Protein AF-A0A0F9RGM0-F1 (afdb_monomer_lite)

Radius of gyration: 23.98 Å; chains: 1; bounding box: 63×58×63 Å

Secondary structure (DSSP, 8-state):
--HHHHHHHHHHHHHHHHHTT-GGGGSEEEEEE-SS-HHHHHHHHHHHHHHTT--EEEE-SSEEEETTEEEE--SSSSS-TTTHHHHHHHHHHHTT-SEEEEE--HHHHHTTTTTT---SEEEE----S-SHHHHSSHHHHHHHHHHHHHHGGG--SS-EEEEEETTSTTHHHHHHHHTTSTTEEEEEE-HHHHHHHHHHHHHHH--GGGGSS--HHHHHHHHHHHHHHHHHHHHHHHHHHHHHT--GGGEEE-GGGTTTS-TTGGGG-TT---EEE-SEEEEE-S-SBPPTTS-GGGEETTEEHHHHHHHHHHHHHHHHTT--B-S-GGGS---TT-EEEEEBTTS-EEEEEEE-TTSEEEEEE-HHHHHHHHHHHHHHTTS--SHHHHHHHH---HHHHHHTSS-S----HHHHHHHHHT-

Organism: NCBI:txid412755

InterPro domains:
  IPR013221 Mur ligase, central [PF08245] (32-207)
  IPR031339 Domain of unknown function DUF4942 [PF13708] (211-378)
  IPR036565 Mur-like, catalytic domain superfamily [G3DSA:3.40.1190.10] (23-246)
  IPR036565 Mur-like, catalytic domain superfamily [SSF53623] (23-227)

Structure (mmCIF, N/CA/C/O backbone):
data_AF-A0A0F9RGM0-F1
#
_entry.id   AF-A0A0F9RGM0-F1
#
loop_
_atom_site.group_PDB
_atom_site.id
_atom_site.type_symbol
_atom_site.label_atom_id
_atom_site.label_alt_id
_atom_site.label_comp_id
_atom_site.label_asym_id
_atom_site.label_entity_id
_atom_site.label_seq_id
_atom_site.pdbx_PDB_ins_code
_atom_site.Cartn_x
_atom_site.Cartn_y
_atom_site.Cartn_z
_atom_site.occupancy
_atom_site.B_iso_or_equiv
_atom_site.auth_seq_id
_atom_site.auth_comp_id
_atom_site.auth_asym_id
_atom_site.auth_atom_id
_atom_site.pdbx_PDB_model_num
ATOM 1 N N . MET A 1 1 ? 13.893 -17.362 -27.665 1.00 59.38 1 MET A N 1
ATOM 2 C CA . MET A 1 1 ? 14.334 -18.231 -26.549 1.00 59.38 1 MET A CA 1
ATOM 3 C C . MET A 1 1 ? 13.769 -19.624 -26.791 1.00 59.38 1 MET A C 1
ATOM 5 O O . MET A 1 1 ? 12.564 -19.718 -26.975 1.00 59.38 1 MET A O 1
ATOM 9 N N . ASN A 1 2 ? 14.599 -20.673 -26.833 1.00 76.56 2 ASN A N 1
ATOM 10 C CA . ASN A 1 2 ? 14.116 -22.041 -27.086 1.00 76.56 2 ASN A CA 1
ATOM 11 C C . ASN A 1 2 ? 13.156 -22.496 -25.972 1.00 76.56 2 ASN A C 1
ATOM 13 O O . ASN A 1 2 ? 13.360 -22.151 -24.803 1.00 76.56 2 ASN A O 1
ATOM 17 N N . MET A 1 3 ? 12.125 -23.268 -26.333 1.00 78.81 3 MET A N 1
ATOM 18 C CA . MET A 1 3 ? 11.016 -23.677 -25.452 1.00 78.81 3 MET A CA 1
ATOM 19 C C . MET A 1 3 ? 11.501 -24.280 -24.121 1.00 78.81 3 MET A C 1
ATOM 21 O O . MET A 1 3 ? 11.017 -23.893 -23.058 1.00 78.81 3 MET A O 1
ATOM 25 N N . LEU A 1 4 ? 12.545 -25.114 -24.165 1.00 83.56 4 LEU A N 1
ATOM 26 C CA . LEU A 1 4 ? 13.181 -25.721 -22.989 1.00 83.56 4 LEU A CA 1
ATOM 27 C C . LEU A 1 4 ? 13.752 -24.690 -22.000 1.00 83.56 4 LEU A C 1
ATOM 29 O O . LEU A 1 4 ? 13.559 -24.818 -20.794 1.00 83.56 4 LEU A O 1
ATOM 33 N N . ARG A 1 5 ? 14.407 -23.625 -22.488 1.00 83.88 5 ARG A N 1
ATOM 34 C CA . ARG A 1 5 ? 14.938 -22.552 -21.623 1.00 83.88 5 ARG A CA 1
ATOM 35 C C . ARG A 1 5 ? 13.807 -21.744 -20.985 1.00 83.88 5 ARG A C 1
ATOM 37 O O . ARG A 1 5 ? 13.885 -21.402 -19.809 1.00 83.88 5 ARG A O 1
ATOM 44 N N . SER A 1 6 ? 12.744 -21.471 -21.743 1.00 86.31 6 SER A N 1
ATOM 45 C CA . SER A 1 6 ? 11.549 -20.783 -21.234 1.00 86.31 6 SER A CA 1
ATOM 46 C C . SER A 1 6 ? 10.868 -21.576 -20.115 1.00 86.31 6 SER A C 1
ATOM 48 O O . SER A 1 6 ? 10.539 -21.020 -19.061 1.00 86.31 6 SER A O 1
ATOM 50 N N . PHE A 1 7 ? 10.714 -22.886 -20.325 1.00 90.00 7 PHE A N 1
ATOM 51 C CA . PHE A 1 7 ? 10.170 -23.809 -19.337 1.00 90.00 7 PHE A CA 1
ATOM 52 C C . PHE A 1 7 ? 11.049 -23.858 -18.084 1.00 90.00 7 PHE A C 1
ATOM 54 O O . PHE A 1 7 ? 10.554 -23.591 -16.991 1.00 90.00 7 PHE A O 1
ATOM 61 N N . TYR A 1 8 ? 12.361 -24.060 -18.248 1.00 92.00 8 TYR A N 1
ATOM 62 C CA . TYR A 1 8 ? 13.335 -24.047 -17.152 1.00 92.00 8 TYR A CA 1
ATOM 63 C C . TYR A 1 8 ? 13.225 -22.781 -16.291 1.00 92.00 8 TYR A C 1
ATOM 65 O O . TYR A 1 8 ? 13.071 -22.862 -15.074 1.00 92.00 8 TYR A O 1
ATOM 73 N N . HIS A 1 9 ? 13.242 -21.601 -16.913 1.00 91.56 9 HIS A N 1
ATOM 74 C CA . HIS A 1 9 ? 13.155 -20.330 -16.196 1.00 91.56 9 HIS A CA 1
ATOM 75 C C . HIS A 1 9 ? 11.809 -20.134 -15.485 1.00 91.56 9 HIS A C 1
ATOM 77 O O . HIS A 1 9 ? 11.774 -19.610 -14.371 1.00 91.56 9 HIS A O 1
ATOM 83 N N . THR A 1 10 ? 10.710 -20.591 -16.090 1.00 91.75 10 THR A N 1
ATOM 84 C CA . THR A 1 10 ? 9.381 -20.531 -15.466 1.00 91.75 10 THR A CA 1
ATOM 85 C C . THR A 1 10 ? 9.299 -21.455 -14.250 1.00 91.75 10 THR A C 1
ATOM 87 O O . THR A 1 10 ? 8.869 -21.014 -13.186 1.00 91.75 10 THR A O 1
ATOM 90 N N . VAL A 1 11 ? 9.763 -22.703 -14.372 1.00 94.00 11 VAL A N 1
ATOM 91 C CA . VAL A 1 11 ? 9.808 -23.669 -13.261 1.00 94.00 11 VAL A CA 1
ATOM 92 C C . VAL A 1 11 ? 10.708 -23.155 -12.140 1.00 94.00 11 VAL A C 1
ATOM 94 O O . VAL A 1 11 ? 10.352 -23.247 -10.966 1.00 94.00 11 VAL A O 1
ATOM 97 N N . LEU A 1 12 ? 11.843 -22.540 -12.474 1.00 93.12 12 LEU A N 1
ATOM 98 C CA . LEU A 1 12 ? 12.748 -21.958 -11.487 1.00 93.12 12 LEU A CA 1
ATOM 99 C C . LEU A 1 12 ? 12.080 -20.808 -10.717 1.00 93.12 12 LEU A C 1
ATOM 101 O O . LEU A 1 12 ? 12.157 -20.763 -9.492 1.00 93.12 12 LEU A O 1
ATOM 105 N N . ALA A 1 13 ? 11.385 -19.900 -11.404 1.00 91.38 13 ALA A N 1
ATOM 106 C CA . ALA A 1 13 ? 10.658 -18.816 -10.743 1.00 91.38 13 ALA A CA 1
ATOM 107 C C . ALA A 1 13 ? 9.511 -19.353 -9.862 1.00 91.38 13 ALA A C 1
ATOM 109 O O . ALA A 1 13 ? 9.343 -18.914 -8.721 1.00 91.38 13 ALA A O 1
ATOM 110 N N . TRP A 1 14 ? 8.773 -20.355 -10.352 1.00 94.81 14 TRP A N 1
ATOM 111 C CA . TRP A 1 14 ? 7.671 -20.989 -9.628 1.00 94.81 14 TRP A CA 1
ATOM 112 C C . TRP A 1 14 ? 8.145 -21.703 -8.358 1.00 94.81 14 TRP A C 1
ATOM 114 O O . TRP A 1 14 ? 7.652 -21.409 -7.266 1.00 94.81 14 TRP A O 1
ATOM 124 N N . THR A 1 15 ? 9.151 -22.573 -8.474 1.00 95.44 15 THR A N 1
ATOM 125 C CA . THR A 1 15 ? 9.750 -23.291 -7.335 1.00 95.44 15 THR A CA 1
ATOM 126 C C . THR A 1 15 ? 10.333 -22.327 -6.306 1.00 95.44 15 THR A C 1
ATOM 128 O O . THR A 1 15 ? 10.142 -22.533 -5.110 1.00 95.44 15 THR A O 1
ATOM 131 N N . GLY A 1 16 ? 10.950 -21.223 -6.743 1.00 92.94 16 GLY A N 1
ATOM 132 C CA . GLY A 1 16 ? 11.415 -20.158 -5.853 1.00 92.94 16 GLY A CA 1
ATOM 133 C C . GLY A 1 16 ? 10.279 -19.524 -5.052 1.00 92.94 16 GLY A C 1
ATOM 134 O O . GLY A 1 16 ? 10.396 -19.370 -3.837 1.00 92.94 16 GLY A O 1
ATOM 135 N N . SER A 1 17 ? 9.154 -19.212 -5.705 1.00 93.56 17 SER A N 1
ATOM 136 C CA . SER A 1 17 ? 7.979 -18.654 -5.022 1.00 93.56 17 SER A CA 1
ATOM 137 C C . SER A 1 17 ? 7.424 -19.601 -3.950 1.00 93.56 17 SER A C 1
ATOM 139 O O . SER A 1 17 ? 6.996 -19.145 -2.893 1.00 93.56 17 SER A O 1
ATOM 141 N N . ILE A 1 18 ? 7.486 -20.919 -4.173 1.00 94.69 18 ILE A N 1
ATOM 142 C CA . ILE A 1 18 ? 7.050 -21.930 -3.198 1.00 94.69 18 ILE A CA 1
ATOM 143 C C . ILE A 1 18 ? 8.068 -22.049 -2.060 1.00 94.69 18 ILE A C 1
ATOM 145 O O . ILE A 1 18 ? 7.699 -21.925 -0.893 1.00 94.69 18 ILE A O 1
ATOM 149 N N . ARG A 1 19 ? 9.355 -22.212 -2.395 1.00 95.12 19 ARG A N 1
ATOM 150 C CA . ARG A 1 19 ? 10.477 -22.358 -1.451 1.00 95.12 19 ARG A CA 1
ATOM 151 C C . ARG A 1 19 ? 10.512 -21.241 -0.409 1.00 95.12 19 ARG A C 1
ATOM 153 O O . ARG A 1 19 ? 10.827 -21.504 0.750 1.00 95.12 19 ARG A O 1
ATOM 160 N N . TYR A 1 20 ? 10.187 -20.020 -0.831 1.00 93.88 20 TYR A N 1
ATOM 161 C CA . TYR A 1 20 ? 10.197 -18.812 -0.005 1.00 93.88 20 TYR A CA 1
ATOM 162 C C . TYR A 1 20 ? 8.805 -18.368 0.474 1.00 93.88 20 TYR A C 1
ATOM 164 O O . TYR A 1 20 ? 8.667 -17.280 1.038 1.00 93.88 20 TYR A O 1
ATOM 172 N N . ARG A 1 21 ? 7.785 -19.224 0.310 1.00 93.31 21 ARG A N 1
ATOM 173 C CA . ARG A 1 21 ? 6.414 -19.034 0.818 1.00 93.31 21 ARG A CA 1
ATOM 174 C C . ARG A 1 21 ? 5.726 -17.759 0.305 1.00 93.31 21 ARG A C 1
ATOM 176 O O . ARG A 1 21 ? 5.032 -17.086 1.058 1.00 93.31 21 ARG A O 1
ATOM 183 N N . ARG A 1 22 ? 5.908 -17.441 -0.981 1.00 91.94 22 ARG A N 1
ATOM 184 C CA . ARG A 1 22 ? 5.280 -16.312 -1.700 1.00 91.94 22 ARG A CA 1
ATOM 185 C C . ARG A 1 22 ? 5.403 -14.982 -0.937 1.00 91.94 22 ARG A C 1
ATOM 187 O O . ARG A 1 22 ? 4.398 -14.398 -0.532 1.00 91.94 22 ARG A O 1
ATOM 194 N N . PRO A 1 23 ? 6.636 -14.501 -0.719 1.00 92.12 23 PRO A N 1
ATOM 195 C CA . PRO A 1 23 ? 6.906 -13.407 0.209 1.00 92.12 23 PRO A CA 1
ATOM 196 C C . PRO A 1 23 ? 6.303 -12.065 -0.221 1.00 92.12 23 PRO A C 1
ATOM 198 O O . PRO A 1 23 ? 5.931 -11.281 0.646 1.00 92.12 23 PRO A O 1
ATOM 201 N N . SER A 1 24 ? 6.131 -11.840 -1.527 1.00 92.19 24 SER A N 1
ATOM 202 C CA . SER A 1 24 ? 5.501 -10.642 -2.105 1.00 92.19 24 SER A CA 1
ATOM 203 C C . SER A 1 24 ? 4.065 -10.401 -1.643 1.00 92.19 24 SER A C 1
ATOM 205 O O . SER A 1 24 ? 3.590 -9.278 -1.698 1.00 92.19 24 SER A O 1
ATOM 207 N N . ARG A 1 25 ? 3.370 -11.411 -1.108 1.00 88.19 25 ARG A N 1
ATOM 208 C CA . ARG A 1 25 ? 2.035 -11.221 -0.516 1.00 88.19 25 ARG A CA 1
ATOM 209 C C . ARG A 1 25 ? 2.041 -10.417 0.779 1.00 88.19 25 ARG A C 1
ATOM 211 O O . ARG A 1 25 ? 0.998 -9.914 1.165 1.00 88.19 25 ARG A O 1
ATOM 218 N N . ARG A 1 26 ? 3.191 -10.340 1.451 1.00 84.62 26 ARG A N 1
ATOM 219 C CA . ARG A 1 26 ? 3.377 -9.661 2.744 1.00 84.62 26 ARG A CA 1
ATOM 220 C C . ARG A 1 26 ? 4.099 -8.320 2.606 1.00 84.62 26 ARG A C 1
ATOM 222 O O . ARG A 1 26 ? 4.475 -7.741 3.612 1.00 84.62 26 ARG A O 1
ATOM 229 N N . LEU A 1 27 ? 4.362 -7.898 1.375 1.00 81.19 27 LEU A N 1
ATOM 230 C CA . LEU A 1 27 ? 5.085 -6.680 1.035 1.00 81.19 27 LEU A CA 1
ATOM 231 C C . LEU A 1 27 ? 4.254 -5.892 0.045 1.00 81.19 27 LEU A C 1
ATOM 233 O O . LEU A 1 27 ? 3.595 -6.499 -0.793 1.00 81.19 27 LEU A O 1
ATOM 237 N N . PHE A 1 28 ? 4.353 -4.576 0.077 1.00 80.62 28 PHE A N 1
ATOM 238 C CA . PHE A 1 28 ? 3.925 -3.741 -1.027 1.00 80.62 28 PHE A CA 1
ATOM 239 C C . PHE A 1 28 ? 5.060 -3.666 -2.060 1.00 80.62 28 PHE A C 1
ATOM 241 O O . PHE A 1 28 ? 6.096 -3.045 -1.820 1.00 80.62 28 PHE A O 1
ATOM 248 N N . VAL A 1 29 ? 4.921 -4.368 -3.186 1.00 90.75 29 VAL A N 1
ATOM 249 C CA . VAL A 1 29 ? 5.996 -4.561 -4.166 1.00 90.75 29 VAL A CA 1
ATOM 250 C C . VAL A 1 29 ? 5.787 -3.676 -5.390 1.00 90.75 29 VAL A C 1
ATOM 252 O O . VAL A 1 29 ? 4.820 -3.837 -6.143 1.00 90.75 29 VAL A O 1
ATOM 255 N N . VAL A 1 30 ? 6.754 -2.796 -5.634 1.00 90.69 30 VAL A N 1
ATOM 256 C CA . VAL A 1 30 ? 6.778 -1.876 -6.774 1.00 90.69 30 VAL A CA 1
ATOM 257 C C . VAL A 1 30 ? 7.868 -2.308 -7.743 1.00 90.69 30 VAL A C 1
ATOM 259 O O . VAL A 1 30 ? 9.040 -2.411 -7.380 1.00 90.69 30 VAL A O 1
ATOM 262 N N . GLY A 1 31 ? 7.483 -2.553 -8.991 1.00 93.50 31 GLY A N 1
ATOM 263 C CA . GLY A 1 31 ? 8.412 -2.826 -10.077 1.00 93.50 31 GLY A CA 1
ATOM 264 C C . GLY A 1 31 ? 8.550 -1.627 -11.007 1.00 93.50 31 GLY A C 1
ATOM 265 O O . GLY A 1 31 ? 7.559 -1.148 -11.558 1.00 93.50 31 GLY A O 1
ATOM 266 N N . VAL A 1 32 ? 9.782 -1.174 -11.227 1.00 90.88 32 VAL A N 1
ATOM 267 C CA . VAL A 1 32 ? 10.077 -0.068 -12.148 1.00 90.88 32 VAL A CA 1
ATOM 268 C C . VAL A 1 32 ? 10.772 -0.601 -13.390 1.00 90.88 32 VAL A C 1
ATOM 270 O O . VAL A 1 32 ? 11.840 -1.209 -13.306 1.00 90.88 32 VAL A O 1
ATOM 273 N N . THR A 1 33 ? 10.189 -0.348 -14.560 1.00 91.94 33 THR A N 1
ATOM 274 C CA . THR A 1 33 ? 10.800 -0.661 -15.850 1.00 91.94 33 THR A CA 1
ATOM 275 C C . THR A 1 33 ? 10.932 0.578 -16.730 1.00 91.94 33 THR A C 1
ATOM 277 O O . THR A 1 33 ? 10.205 1.560 -16.620 1.00 91.94 33 THR A O 1
ATOM 280 N N . GLY A 1 34 ? 11.904 0.524 -17.626 1.00 84.94 34 GLY A N 1
ATOM 281 C CA . GLY A 1 34 ? 12.274 1.631 -18.495 1.00 84.94 34 GLY A CA 1
ATOM 282 C C . GLY A 1 34 ? 13.638 1.388 -19.119 1.00 84.94 34 GLY A C 1
ATOM 283 O O . GLY A 1 34 ? 14.327 0.419 -18.767 1.00 84.94 34 GLY A O 1
ATOM 284 N N . THR A 1 35 ? 14.011 2.213 -20.081 1.00 75.12 35 THR A N 1
ATOM 285 C CA . THR A 1 35 ? 15.340 2.173 -20.705 1.00 75.12 35 THR A CA 1
ATOM 286 C C . THR A 1 35 ? 16.329 2.814 -19.743 1.00 75.12 35 THR A C 1
ATOM 288 O O . THR A 1 35 ? 17.149 2.115 -19.150 1.00 75.12 35 THR A O 1
ATOM 291 N N . LYS A 1 36 ? 16.076 4.070 -19.366 1.00 71.69 36 LYS A N 1
ATOM 292 C CA . LYS A 1 36 ? 16.876 4.820 -18.389 1.00 71.69 36 LYS A CA 1
ATOM 293 C C . LYS A 1 36 ? 16.063 5.222 -17.160 1.00 71.69 36 LYS A C 1
ATOM 295 O O . LYS A 1 36 ? 14.835 5.254 -17.203 1.00 71.69 36 LYS A O 1
ATOM 300 N N . GLY A 1 37 ? 16.761 5.508 -16.061 1.00 68.56 37 GLY A N 1
ATOM 301 C CA . GLY A 1 37 ? 16.171 6.089 -14.849 1.00 68.56 37 GLY A CA 1
ATOM 302 C C . GLY A 1 37 ? 15.610 5.108 -13.822 1.00 68.56 37 GLY A C 1
ATOM 303 O O . GLY A 1 37 ? 15.211 5.539 -12.751 1.00 68.56 37 GLY A O 1
ATOM 304 N N . LYS A 1 38 ? 15.601 3.796 -14.088 1.00 83.12 38 LYS A N 1
ATOM 305 C CA . LYS A 1 38 ? 15.005 2.814 -13.164 1.00 83.12 38 LYS A CA 1
ATOM 306 C C . LYS A 1 38 ? 15.646 2.851 -11.773 1.00 83.12 38 LYS A C 1
ATOM 308 O O . LYS A 1 38 ? 14.915 2.983 -10.801 1.00 83.12 38 LYS A O 1
ATOM 313 N N . SER A 1 39 ? 16.981 2.771 -11.693 1.00 71.94 39 SER A N 1
ATOM 314 C CA . SER A 1 39 ? 17.722 2.781 -10.421 1.00 71.94 39 SER A CA 1
ATOM 315 C C . SER A 1 39 ? 17.494 4.081 -9.651 1.00 71.94 39 SER A C 1
ATOM 317 O O . SER A 1 39 ? 17.171 4.050 -8.472 1.00 71.94 39 SER A O 1
ATOM 319 N N . THR A 1 40 ? 17.563 5.217 -10.345 1.00 64.00 40 THR A N 1
ATOM 320 C CA . THR A 1 40 ? 17.266 6.543 -9.793 1.00 64.00 40 THR A CA 1
ATOM 321 C C . THR A 1 40 ? 15.889 6.598 -9.133 1.00 64.00 40 THR A C 1
ATOM 323 O O . THR A 1 40 ? 15.762 7.023 -7.990 1.00 64.00 40 THR A O 1
ATOM 326 N N . VAL A 1 41 ? 14.859 6.129 -9.840 1.00 72.56 41 VAL A N 1
ATOM 327 C CA . VAL A 1 41 ? 13.469 6.114 -9.369 1.00 72.56 41 VAL A CA 1
ATOM 328 C C . VAL A 1 41 ? 13.330 5.300 -8.091 1.00 72.56 41 VAL A C 1
ATOM 330 O O . VAL A 1 41 ? 12.766 5.791 -7.119 1.00 72.56 41 VAL A O 1
ATOM 333 N N . ILE A 1 42 ? 13.859 4.077 -8.065 1.00 78.56 42 ILE A N 1
ATOM 334 C CA . ILE A 1 42 ? 13.709 3.207 -6.894 1.00 78.56 42 ILE A CA 1
ATOM 335 C C . ILE A 1 42 ? 14.535 3.675 -5.687 1.00 78.56 42 ILE A C 1
ATOM 337 O O . ILE A 1 42 ? 14.083 3.499 -4.562 1.00 78.56 42 ILE A O 1
ATOM 341 N N . GLU A 1 43 ? 15.697 4.305 -5.890 1.00 72.00 43 GLU A N 1
ATOM 342 C CA . GLU A 1 43 ? 16.476 4.916 -4.799 1.00 72.00 43 GLU A CA 1
ATOM 343 C C . GLU A 1 43 ? 15.717 6.094 -4.175 1.00 72.00 43 GLU A C 1
ATOM 345 O O . GLU A 1 43 ? 15.638 6.207 -2.954 1.00 72.00 43 GLU A O 1
ATOM 350 N N . LEU A 1 44 ? 15.082 6.932 -4.999 1.00 66.12 44 LEU A N 1
ATOM 351 C CA . LEU A 1 44 ? 14.258 8.041 -4.514 1.00 66.12 44 LEU A CA 1
ATOM 352 C C . LEU A 1 44 ? 13.014 7.551 -3.775 1.00 66.12 44 LEU A C 1
ATOM 354 O O . LEU A 1 44 ? 12.706 8.069 -2.706 1.00 66.12 44 LEU A O 1
ATOM 358 N N . MET A 1 45 ? 12.335 6.523 -4.299 1.00 72.44 45 MET A N 1
ATOM 359 C CA . MET A 1 45 ? 11.258 5.845 -3.567 1.00 72.44 45 MET A CA 1
ATOM 360 C C . MET A 1 45 ? 11.749 5.382 -2.201 1.00 72.44 45 MET A C 1
ATOM 362 O O . MET A 1 45 ? 11.120 5.667 -1.191 1.00 72.44 45 MET A O 1
ATOM 366 N N . ASN A 1 46 ? 12.893 4.704 -2.164 1.00 74.31 46 ASN A N 1
ATOM 367 C CA . ASN A 1 46 ? 13.456 4.216 -0.921 1.00 74.31 46 ASN A CA 1
ATOM 368 C C . ASN A 1 46 ? 13.659 5.348 0.100 1.00 74.31 46 ASN A C 1
ATOM 370 O O . ASN A 1 46 ? 13.200 5.212 1.228 1.00 74.31 46 ASN A O 1
ATOM 374 N N . VAL A 1 47 ? 14.282 6.462 -0.300 1.00 62.91 47 VAL A N 1
ATOM 375 C CA . VAL A 1 47 ? 14.522 7.617 0.585 1.00 62.91 47 VAL A CA 1
ATOM 376 C C . VAL A 1 47 ? 13.216 8.240 1.083 1.00 62.91 47 VAL A C 1
ATOM 378 O O . VAL A 1 47 ? 13.074 8.460 2.280 1.00 62.91 47 VAL A O 1
ATOM 381 N N . ILE A 1 48 ? 12.249 8.487 0.194 1.00 62.44 48 ILE A N 1
ATOM 382 C CA . ILE A 1 48 ? 10.975 9.136 0.550 1.00 62.44 48 ILE A CA 1
ATOM 383 C C . ILE A 1 48 ? 10.193 8.299 1.564 1.00 62.44 48 ILE A C 1
ATOM 385 O O . ILE A 1 48 ? 9.677 8.835 2.541 1.00 62.44 48 ILE A O 1
ATOM 389 N N . PHE A 1 49 ? 10.102 6.987 1.338 1.00 63.00 49 PHE A N 1
ATOM 390 C CA . PHE A 1 49 ? 9.376 6.104 2.247 1.00 63.00 49 PHE A CA 1
ATOM 391 C C . PHE A 1 49 ? 10.099 5.960 3.591 1.00 63.00 49 PHE A C 1
ATOM 393 O O . PHE A 1 49 ? 9.446 5.985 4.627 1.00 63.00 49 PHE A O 1
ATOM 400 N N . GLU A 1 50 ? 11.431 5.885 3.608 1.00 66.38 50 GLU A N 1
ATOM 401 C CA . GLU A 1 50 ? 12.174 5.843 4.875 1.00 66.38 50 GLU A CA 1
ATOM 402 C C . GLU A 1 50 ? 12.055 7.131 5.679 1.00 66.38 50 GLU A C 1
ATOM 404 O O . GLU A 1 50 ? 11.875 7.076 6.893 1.00 66.38 50 GLU A O 1
ATOM 409 N N . ALA A 1 51 ? 12.095 8.284 5.011 1.00 52.06 51 ALA A N 1
ATOM 410 C CA . ALA A 1 51 ? 11.851 9.565 5.658 1.00 52.06 51 ALA A CA 1
ATOM 411 C C . ALA A 1 51 ? 10.423 9.636 6.242 1.00 52.06 51 ALA A C 1
ATOM 413 O O . ALA A 1 51 ? 10.202 10.293 7.253 1.00 52.06 51 ALA A O 1
ATOM 414 N N . ALA A 1 52 ? 9.462 8.907 5.660 1.00 51.22 52 ALA A N 1
ATOM 415 C CA . ALA A 1 52 ? 8.097 8.784 6.175 1.00 51.22 52 ALA A CA 1
ATOM 416 C C . ALA A 1 52 ? 7.959 7.751 7.314 1.00 51.22 52 ALA A C 1
ATOM 418 O O . ALA A 1 52 ? 6.846 7.432 7.724 1.00 51.22 52 ALA A O 1
ATOM 419 N N . GLY A 1 53 ? 9.073 7.214 7.822 1.00 53.00 53 GLY A N 1
ATOM 420 C CA . GLY A 1 53 ? 9.097 6.224 8.899 1.00 53.00 53 GLY A CA 1
ATOM 421 C C . GLY A 1 53 ? 8.851 4.784 8.443 1.00 53.00 53 GLY A C 1
ATOM 422 O O . GLY A 1 53 ? 8.770 3.883 9.279 1.00 53.00 53 GLY A O 1
ATOM 423 N N . GLU A 1 54 ? 8.750 4.533 7.136 1.00 74.00 54 GLU A N 1
ATOM 424 C CA . GLU A 1 54 ? 8.498 3.197 6.602 1.00 74.00 54 GLU A CA 1
ATOM 425 C C . GLU A 1 54 ? 9.783 2.384 6.467 1.00 74.00 54 GLU A C 1
ATOM 427 O O . GLU A 1 54 ? 10.830 2.873 6.041 1.00 74.00 54 GLU A O 1
ATOM 432 N N . ARG A 1 55 ? 9.697 1.084 6.761 1.00 78.69 55 ARG A N 1
ATOM 433 C CA . ARG A 1 55 ? 10.830 0.172 6.584 1.00 78.69 55 ARG A CA 1
ATOM 434 C C . ARG A 1 55 ? 10.808 -0.398 5.171 1.00 78.69 55 ARG A C 1
ATOM 436 O O . ARG A 1 55 ? 9.877 -1.096 4.777 1.00 78.69 55 ARG A O 1
ATOM 443 N N . THR A 1 56 ? 11.849 -0.141 4.396 1.00 83.50 56 THR A N 1
ATOM 444 C CA . THR A 1 56 ? 11.868 -0.435 2.959 1.00 83.50 56 THR A CA 1
ATOM 445 C C . THR A 1 56 ? 12.891 -1.514 2.614 1.00 83.50 56 THR A C 1
ATOM 447 O O . THR A 1 56 ? 13.799 -1.842 3.384 1.00 83.50 56 THR A O 1
ATOM 450 N N . ALA A 1 57 ? 12.715 -2.122 1.448 1.00 93.00 57 ALA A N 1
ATOM 451 C CA . ALA A 1 57 ? 13.713 -2.954 0.807 1.00 93.00 57 ALA A CA 1
ATOM 452 C C . ALA A 1 57 ? 13.905 -2.491 -0.634 1.00 93.00 57 ALA A C 1
ATOM 454 O O . ALA A 1 57 ? 12.943 -2.188 -1.339 1.00 93.00 57 ALA A O 1
ATOM 455 N N . LEU A 1 58 ? 15.150 -2.478 -1.086 1.00 89.69 58 LEU A N 1
ATOM 456 C CA . LEU A 1 58 ? 15.535 -1.993 -2.399 1.00 89.69 58 LEU A CA 1
ATOM 457 C C . LEU A 1 58 ? 16.386 -3.028 -3.119 1.00 89.69 58 LEU A C 1
ATOM 459 O O . LEU A 1 58 ? 17.340 -3.561 -2.553 1.00 89.69 58 LEU A O 1
ATOM 463 N N . LEU A 1 59 ? 16.064 -3.276 -4.384 1.00 92.44 59 LEU A N 1
ATOM 464 C CA . LEU A 1 59 ? 16.891 -4.071 -5.276 1.00 92.44 59 LEU A CA 1
ATOM 465 C C . LEU A 1 59 ? 17.155 -3.299 -6.568 1.00 92.44 59 LEU A C 1
ATOM 467 O O . LEU A 1 59 ? 16.316 -3.289 -7.475 1.00 92.44 59 LEU A O 1
ATOM 471 N N . SER A 1 60 ? 18.321 -2.654 -6.627 1.00 84.12 60 SER A N 1
ATOM 472 C CA . SER A 1 60 ? 18.767 -1.811 -7.738 1.00 84.12 60 SER A CA 1
ATOM 473 C C . SER A 1 60 ? 20.029 -2.359 -8.400 1.00 84.12 60 SER A C 1
ATOM 475 O O . SER A 1 60 ? 20.672 -3.288 -7.909 1.00 84.12 60 SER A O 1
ATOM 477 N N . THR A 1 61 ? 20.409 -1.780 -9.540 1.00 76.69 61 THR A N 1
ATOM 478 C CA . THR A 1 61 ? 21.710 -2.068 -10.168 1.00 76.69 61 THR A CA 1
ATOM 479 C C . THR A 1 61 ? 22.883 -1.692 -9.254 1.00 76.69 61 THR A C 1
ATOM 481 O O . THR A 1 61 ? 23.913 -2.352 -9.295 1.00 76.69 61 THR A O 1
ATOM 484 N N . VAL A 1 62 ? 22.718 -0.669 -8.411 1.00 75.06 62 VAL A N 1
ATOM 485 C CA . VAL A 1 62 ? 23.784 -0.120 -7.562 1.00 75.06 62 VAL A CA 1
ATOM 486 C C . VAL A 1 62 ? 23.955 -0.942 -6.286 1.00 75.06 62 VAL A C 1
ATOM 488 O O . VAL A 1 62 ? 25.068 -1.312 -5.915 1.00 75.06 62 VAL A O 1
ATOM 491 N N . ARG A 1 63 ? 22.848 -1.240 -5.601 1.00 81.25 63 ARG A N 1
ATOM 492 C CA . ARG A 1 63 ? 22.876 -1.858 -4.275 1.00 81.25 63 ARG A CA 1
ATOM 493 C C . ARG A 1 63 ? 21.623 -2.658 -3.973 1.00 81.25 63 ARG A C 1
ATOM 495 O O . ARG A 1 63 ? 20.587 -2.538 -4.631 1.00 81.25 63 ARG A O 1
ATOM 502 N N . GLN A 1 64 ? 21.735 -3.461 -2.930 1.00 89.50 64 GLN A N 1
ATOM 503 C CA . GLN A 1 64 ? 20.608 -4.102 -2.280 1.00 89.50 64 GLN A CA 1
ATOM 504 C C . GLN A 1 64 ? 20.499 -3.552 -0.871 1.00 89.50 64 GLN A C 1
ATOM 506 O O . GLN A 1 64 ? 21.504 -3.372 -0.186 1.00 89.50 64 GLN A O 1
ATOM 511 N N . LYS A 1 65 ? 19.272 -3.295 -0.441 1.00 90.94 65 LYS A N 1
ATOM 512 C CA . LYS A 1 65 ? 18.989 -2.810 0.901 1.00 90.94 65 LYS A CA 1
ATOM 513 C C . LYS A 1 65 ? 17.804 -3.558 1.481 1.00 90.94 65 LYS A C 1
ATOM 515 O O . LYS A 1 65 ? 16.821 -3.793 0.778 1.00 90.94 65 LYS A O 1
ATOM 520 N N . ILE A 1 66 ? 17.897 -3.931 2.750 1.00 94.19 66 ILE A N 1
ATOM 521 C CA . ILE A 1 66 ? 16.801 -4.529 3.509 1.00 94.19 66 ILE A CA 1
ATOM 522 C C . ILE A 1 66 ? 16.781 -3.890 4.897 1.00 94.19 66 ILE A C 1
ATOM 524 O O . ILE A 1 66 ? 17.633 -4.177 5.734 1.00 94.19 66 ILE A O 1
ATOM 528 N N . GLY A 1 67 ? 15.802 -3.020 5.152 1.00 89.44 67 GLY A N 1
ATOM 529 C CA . GLY A 1 67 ? 15.784 -2.229 6.377 1.00 89.44 67 GLY A CA 1
ATOM 530 C C . GLY A 1 67 ? 17.043 -1.371 6.464 1.00 89.44 67 GLY A C 1
ATOM 531 O O . GLY A 1 67 ? 17.326 -0.609 5.553 1.00 89.44 67 GLY A O 1
ATOM 532 N N . THR A 1 68 ? 17.826 -1.515 7.528 1.00 82.19 68 THR A N 1
ATOM 533 C CA . THR A 1 68 ? 19.070 -0.756 7.720 1.00 82.19 68 THR A CA 1
ATOM 534 C C . THR A 1 68 ? 20.281 -1.375 7.017 1.00 82.19 68 THR A C 1
ATOM 536 O O . THR A 1 68 ? 21.264 -0.678 6.774 1.00 82.19 68 THR A O 1
ATOM 539 N N . GLU A 1 69 ? 20.224 -2.659 6.653 1.00 88.19 69 GLU A N 1
ATOM 540 C CA . GLU A 1 69 ? 21.331 -3.358 5.996 1.00 88.19 69 GLU A CA 1
ATOM 541 C C . GLU A 1 69 ? 21.427 -2.938 4.530 1.00 88.19 69 GLU A C 1
ATOM 543 O O . GLU A 1 69 ? 20.454 -3.042 3.781 1.00 88.19 69 GLU A O 1
ATOM 548 N N . THR A 1 70 ? 22.606 -2.482 4.109 1.00 87.12 70 THR A N 1
ATOM 549 C CA . THR A 1 70 ? 22.903 -2.126 2.719 1.00 87.12 70 THR A CA 1
ATOM 550 C C . THR A 1 70 ? 24.165 -2.843 2.267 1.00 87.12 70 THR A C 1
ATOM 552 O O . THR A 1 70 ? 25.196 -2.756 2.925 1.00 87.12 70 THR A O 1
ATOM 555 N N . GLU A 1 71 ? 24.096 -3.485 1.106 1.00 83.94 71 GLU A N 1
ATOM 556 C CA . GLU A 1 71 ? 25.220 -4.169 0.471 1.00 83.94 71 GLU A CA 1
ATOM 557 C C . GLU A 1 71 ? 25.323 -3.725 -0.999 1.00 83.94 71 GLU A C 1
ATOM 559 O O . GLU A 1 71 ? 24.289 -3.556 -1.662 1.00 83.94 71 GLU A O 1
ATOM 564 N N . PRO A 1 72 ? 26.536 -3.537 -1.553 1.00 80.81 72 PRO A N 1
ATOM 565 C CA . PRO A 1 72 ? 26.714 -3.364 -2.991 1.00 80.81 72 PRO A CA 1
ATOM 566 C C . PRO A 1 72 ? 26.061 -4.514 -3.759 1.00 80.81 72 PRO A C 1
ATOM 568 O O . PRO A 1 72 ? 26.072 -5.664 -3.313 1.00 80.81 72 PRO A O 1
ATOM 571 N N . ASN A 1 73 ? 25.485 -4.234 -4.929 1.00 76.38 73 ASN A N 1
ATOM 572 C CA . ASN A 1 73 ? 24.918 -5.310 -5.730 1.00 76.38 73 ASN A CA 1
ATOM 573 C C . ASN A 1 73 ? 26.038 -6.076 -6.445 1.00 76.38 73 ASN A C 1
ATOM 575 O O . ASN A 1 73 ? 26.352 -5.819 -7.602 1.00 76.38 73 ASN A O 1
ATOM 579 N N . GLU A 1 74 ? 26.620 -7.060 -5.764 1.00 70.12 74 GLU A N 1
ATOM 580 C CA . GLU A 1 74 ? 27.664 -7.924 -6.329 1.00 70.12 74 GLU A CA 1
ATOM 581 C C . GLU A 1 74 ? 27.132 -8.903 -7.389 1.00 70.12 74 GLU A C 1
ATOM 583 O O . GLU A 1 74 ? 27.876 -9.688 -7.987 1.00 70.12 74 GLU A O 1
ATOM 588 N N . TRP A 1 75 ? 25.821 -8.916 -7.644 1.00 64.69 75 TRP A N 1
ATOM 589 C CA . TRP A 1 75 ? 25.282 -9.716 -8.729 1.00 64.69 75 TRP A CA 1
ATOM 590 C C . TRP A 1 75 ? 25.550 -9.018 -10.057 1.00 64.69 75 TRP A C 1
ATOM 592 O O . TRP A 1 75 ? 25.128 -7.892 -10.278 1.00 64.69 75 TRP A O 1
ATOM 602 N N . SER A 1 76 ? 26.108 -9.761 -11.016 1.00 60.69 76 SER A N 1
ATOM 603 C CA . SER A 1 76 ? 26.289 -9.329 -12.415 1.00 60.69 76 SER A CA 1
ATOM 604 C C . SER A 1 76 ? 24.987 -8.968 -13.155 1.00 60.69 76 SER A C 1
ATOM 606 O O . SER A 1 76 ? 24.978 -8.791 -14.368 1.00 60.69 76 SER A O 1
ATOM 608 N N . ASN A 1 77 ? 23.849 -8.966 -12.461 1.00 71.31 77 ASN A N 1
ATOM 609 C CA . ASN A 1 77 ? 22.520 -8.739 -12.991 1.00 71.31 77 ASN A CA 1
ATOM 610 C C . ASN A 1 77 ? 21.675 -7.979 -11.958 1.00 71.31 77 ASN A C 1
ATOM 612 O O . ASN A 1 77 ? 21.409 -8.504 -10.878 1.00 71.31 77 ASN A O 1
ATOM 616 N N . THR A 1 78 ? 21.119 -6.842 -12.367 1.00 71.88 78 THR A N 1
ATOM 617 C CA . THR A 1 78 ? 20.184 -6.001 -11.604 1.00 71.88 78 THR A CA 1
ATOM 618 C C . THR A 1 78 ? 18.979 -6.753 -11.019 1.00 71.88 78 THR A C 1
ATOM 620 O O . THR A 1 78 ? 18.638 -6.578 -9.857 1.00 71.88 78 THR A O 1
ATOM 623 N N . MET A 1 79 ? 18.335 -7.625 -11.809 1.00 77.81 79 MET A N 1
ATOM 624 C CA . MET A 1 79 ? 17.213 -8.455 -11.350 1.00 77.81 79 MET A CA 1
ATOM 625 C C . MET A 1 79 ? 17.656 -9.920 -11.317 1.00 77.81 79 MET A C 1
ATOM 627 O O . MET A 1 79 ? 17.653 -10.562 -12.364 1.00 77.81 79 MET A O 1
ATOM 631 N N . PRO A 1 80 ? 18.058 -10.489 -10.177 1.00 76.06 80 PRO A N 1
ATOM 632 C CA . PRO A 1 80 ? 18.802 -11.746 -10.110 1.00 76.06 80 PRO A CA 1
ATOM 633 C C . PRO A 1 80 ? 17.945 -12.996 -10.370 1.00 76.06 80 PRO A C 1
ATOM 635 O O . PRO A 1 80 ? 16.763 -13.070 -10.033 1.00 76.06 80 PRO A O 1
ATOM 638 N N . GLY A 1 81 ? 18.556 -14.025 -10.962 1.00 81.88 81 GLY A N 1
ATOM 639 C CA . GLY A 1 81 ? 17.923 -15.332 -11.187 1.00 81.88 81 GLY A CA 1
ATOM 640 C C . GLY A 1 81 ? 18.076 -16.303 -10.007 1.00 81.88 81 GLY A C 1
ATOM 641 O O . GLY A 1 81 ? 18.484 -15.918 -8.915 1.00 81.88 81 GLY A O 1
ATOM 642 N N . ARG A 1 82 ? 17.785 -17.594 -10.244 1.00 83.75 82 ARG A N 1
ATOM 643 C CA . ARG A 1 82 ? 18.064 -18.708 -9.304 1.00 83.75 82 ARG A CA 1
ATOM 644 C C . ARG A 1 82 ? 17.550 -18.445 -7.883 1.00 83.75 82 ARG A C 1
ATOM 646 O O . ARG A 1 82 ? 18.294 -18.502 -6.913 1.00 83.75 82 ARG A O 1
ATOM 653 N N . TRP A 1 83 ? 16.269 -18.092 -7.800 1.00 88.62 83 TRP A N 1
ATOM 654 C CA . TRP A 1 83 ? 15.528 -17.796 -6.568 1.00 88.62 83 TRP A CA 1
ATOM 655 C C . TRP A 1 83 ? 16.001 -16.594 -5.744 1.00 88.62 83 TRP A C 1
ATOM 657 O O . TRP A 1 83 ? 15.330 -16.248 -4.778 1.00 88.62 83 TRP A O 1
ATOM 667 N N . ARG A 1 84 ? 17.089 -15.915 -6.120 1.00 90.44 84 ARG A N 1
ATOM 668 C CA . ARG A 1 84 ? 17.648 -14.791 -5.354 1.00 90.44 84 ARG A CA 1
ATOM 669 C C . ARG A 1 84 ? 16.651 -13.652 -5.156 1.00 90.44 84 ARG A C 1
ATOM 671 O O . ARG A 1 84 ? 16.545 -13.161 -4.044 1.00 90.44 84 ARG A O 1
ATOM 678 N N . LEU A 1 85 ? 15.859 -13.307 -6.175 1.00 92.94 85 LEU A N 1
ATOM 679 C CA . LEU A 1 85 ? 14.806 -12.293 -6.040 1.00 92.94 85 LEU A CA 1
ATOM 680 C C . LEU A 1 85 ? 13.725 -12.714 -5.028 1.00 92.94 85 LEU A C 1
ATOM 682 O O . LEU A 1 85 ? 13.319 -11.926 -4.183 1.00 92.94 85 LEU A O 1
ATOM 686 N N . GLN A 1 86 ? 13.303 -13.980 -5.055 1.00 95.19 86 GLN A N 1
ATOM 687 C CA . GLN A 1 86 ? 12.347 -14.512 -4.076 1.00 95.19 86 GLN A CA 1
ATOM 688 C C . GLN A 1 86 ? 12.961 -14.564 -2.666 1.00 95.19 86 GLN A C 1
ATOM 690 O O . GLN A 1 86 ? 12.288 -14.236 -1.695 1.00 95.19 86 GLN A O 1
ATOM 695 N N . ARG A 1 87 ? 14.252 -14.903 -2.540 1.00 94.38 87 ARG A N 1
ATOM 696 C CA . ARG A 1 87 ? 14.998 -14.852 -1.272 1.00 94.38 87 ARG A CA 1
ATOM 697 C C . ARG A 1 87 ? 15.105 -13.428 -0.730 1.00 94.38 87 ARG A C 1
ATOM 699 O O . ARG A 1 87 ? 14.924 -13.241 0.466 1.00 94.38 87 ARG A O 1
ATOM 706 N N . PHE A 1 88 ? 15.389 -12.456 -1.593 1.00 95.31 88 PHE A N 1
ATOM 707 C CA . PHE A 1 88 ? 15.451 -11.036 -1.254 1.00 95.31 88 PHE A CA 1
ATOM 708 C C . PHE A 1 88 ? 14.109 -10.559 -0.692 1.00 95.31 88 PHE A C 1
ATOM 710 O O . PHE A 1 88 ? 14.053 -10.103 0.444 1.00 95.31 88 PHE A O 1
ATOM 717 N N . LEU A 1 89 ? 13.010 -10.790 -1.420 1.00 95.88 89 LEU A N 1
ATOM 718 C CA . LEU A 1 89 ? 11.665 -10.448 -0.948 1.00 95.88 89 LEU A CA 1
ATOM 719 C C . LEU A 1 89 ? 11.310 -11.194 0.346 1.00 95.88 89 LEU A C 1
ATOM 721 O O . LEU A 1 89 ? 10.641 -10.659 1.222 1.00 95.88 89 LEU A O 1
ATOM 725 N N . HIS A 1 90 ? 11.761 -12.438 0.499 1.00 96.12 90 HIS A N 1
ATOM 726 C CA . HIS A 1 90 ? 11.554 -13.182 1.735 1.00 96.12 90 HIS A CA 1
ATOM 727 C C . HIS A 1 90 ? 12.293 -12.570 2.918 1.00 96.12 90 HIS A C 1
ATOM 729 O O . HIS A 1 90 ? 11.675 -12.414 3.965 1.00 96.12 90 HIS A O 1
ATOM 735 N N . ARG A 1 91 ? 13.569 -12.202 2.749 1.00 95.75 91 ARG A N 1
ATOM 736 C CA . ARG A 1 91 ? 14.343 -11.483 3.768 1.00 95.75 91 ARG A CA 1
ATOM 737 C C . ARG A 1 91 ? 13.675 -10.156 4.109 1.00 95.75 91 ARG A C 1
ATOM 739 O O . ARG A 1 91 ? 13.419 -9.933 5.278 1.00 95.75 91 ARG A O 1
ATOM 746 N N . ALA A 1 92 ? 13.284 -9.359 3.114 1.00 93.94 92 ALA A N 1
ATOM 747 C CA . ALA A 1 92 ? 12.560 -8.105 3.325 1.00 93.94 92 ALA A CA 1
ATOM 748 C C . ALA A 1 92 ? 11.283 -8.291 4.159 1.00 93.94 92 ALA A C 1
ATOM 750 O O . ALA A 1 92 ? 11.071 -7.603 5.151 1.00 93.94 92 ALA A O 1
ATOM 751 N N . ALA A 1 93 ? 10.469 -9.293 3.824 1.00 89.00 93 ALA A N 1
ATOM 752 C CA . ALA A 1 93 ? 9.264 -9.608 4.588 1.00 89.00 93 ALA A CA 1
ATOM 753 C C . ALA A 1 93 ? 9.550 -10.156 6.002 1.00 89.00 93 ALA A C 1
ATOM 755 O O . ALA A 1 93 ? 8.688 -10.084 6.878 1.00 89.00 93 ALA A O 1
ATOM 756 N N . THR A 1 94 ? 10.712 -10.773 6.220 1.00 90.44 94 THR A N 1
ATOM 757 C CA . THR A 1 94 ? 11.150 -11.262 7.537 1.00 90.44 94 THR A CA 1
ATOM 758 C C . THR A 1 94 ? 11.690 -10.119 8.394 1.00 90.44 94 THR A C 1
ATOM 760 O O . THR A 1 94 ? 11.333 -10.030 9.564 1.00 90.44 94 THR A O 1
ATOM 763 N N . GLU A 1 95 ? 12.420 -9.188 7.782 1.00 88.56 95 GLU A N 1
ATOM 764 C CA . GLU A 1 95 ? 12.918 -7.944 8.380 1.00 88.56 95 GLU A CA 1
ATOM 765 C C . GLU A 1 95 ? 11.837 -6.869 8.547 1.00 88.56 95 GLU A C 1
ATOM 767 O O . GLU A 1 95 ? 12.135 -5.724 8.869 1.00 88.56 95 GLU A O 1
ATOM 772 N N . ARG A 1 96 ? 10.561 -7.230 8.366 1.00 86.12 96 ARG A N 1
ATOM 773 C CA . ARG A 1 96 ? 9.409 -6.335 8.543 1.00 86.12 96 ARG A CA 1
ATOM 774 C C . ARG A 1 96 ? 9.475 -5.078 7.673 1.00 86.12 96 ARG A C 1
ATOM 776 O O . ARG A 1 96 ? 8.940 -4.044 8.059 1.00 86.12 96 ARG A O 1
ATOM 783 N N . CYS A 1 97 ? 10.104 -5.160 6.504 1.00 80.50 97 CYS A N 1
ATOM 784 C CA . CYS A 1 97 ? 9.897 -4.140 5.489 1.00 80.50 97 CYS A CA 1
ATOM 785 C C . CYS A 1 97 ? 8.415 -4.143 5.092 1.00 80.50 97 CYS A C 1
ATOM 787 O O . CYS A 1 97 ? 7.822 -5.211 4.931 1.00 80.50 97 CYS A O 1
ATOM 789 N N . THR A 1 98 ? 7.828 -2.966 4.932 1.00 72.69 98 THR A N 1
ATOM 790 C CA . THR A 1 98 ? 6.477 -2.759 4.404 1.00 72.69 98 THR A CA 1
ATOM 791 C C . THR A 1 98 ? 6.517 -2.652 2.880 1.00 72.69 98 THR A C 1
ATOM 793 O O . THR A 1 98 ? 5.674 -3.240 2.199 1.00 72.69 98 THR A O 1
ATOM 796 N N . TYR A 1 99 ? 7.564 -2.026 2.328 1.00 82.62 99 TYR A N 1
ATOM 797 C CA . TYR A 1 99 ? 7.731 -1.795 0.889 1.00 82.62 99 TYR A CA 1
ATOM 798 C C . TYR A 1 99 ? 8.948 -2.516 0.310 1.00 82.62 99 TYR A C 1
ATOM 800 O O . TYR A 1 99 ? 9.995 -2.613 0.947 1.00 82.62 99 TYR A O 1
ATOM 808 N N . ALA A 1 100 ? 8.824 -2.988 -0.931 1.00 91.25 100 ALA A N 1
ATOM 809 C CA . ALA A 1 100 ? 9.931 -3.513 -1.721 1.00 91.25 100 ALA A CA 1
ATOM 810 C C . ALA A 1 100 ? 9.966 -2.865 -3.111 1.00 91.25 100 ALA A C 1
ATOM 812 O O . ALA A 1 100 ? 9.069 -3.077 -3.929 1.00 91.25 100 ALA A O 1
ATOM 813 N N . PHE A 1 101 ? 11.031 -2.121 -3.395 1.00 91.38 101 PHE A N 1
ATOM 814 C CA . PHE A 1 101 ? 11.271 -1.467 -4.677 1.00 91.38 101 PHE A CA 1
ATOM 815 C C . PHE A 1 101 ? 12.239 -2.305 -5.508 1.00 91.38 101 PHE A C 1
ATOM 817 O O . PHE A 1 101 ? 13.368 -2.573 -5.095 1.00 91.38 101 PHE A O 1
ATOM 824 N N . VAL A 1 102 ? 11.791 -2.750 -6.679 1.00 94.19 102 VAL A N 1
ATOM 825 C CA . VAL A 1 102 ? 12.551 -3.664 -7.534 1.00 94.19 102 VAL A CA 1
ATOM 826 C C . VAL A 1 102 ? 12.742 -3.056 -8.914 1.00 94.19 102 VAL A C 1
ATOM 828 O O . VAL A 1 102 ? 11.787 -2.718 -9.616 1.00 94.19 102 VAL A O 1
ATOM 831 N N . GLU A 1 103 ? 13.996 -2.984 -9.345 1.00 91.25 103 GLU A N 1
ATOM 832 C CA . GLU A 1 103 ? 14.327 -2.646 -10.721 1.00 91.25 103 GLU A CA 1
ATOM 833 C C . GLU A 1 103 ? 14.029 -3.827 -11.657 1.00 91.25 103 GLU A C 1
ATOM 835 O O . GLU A 1 103 ? 14.671 -4.880 -11.606 1.00 91.25 103 GLU A O 1
ATOM 840 N N . VAL A 1 104 ? 13.058 -3.653 -12.557 1.00 93.62 104 VAL A N 1
ATOM 841 C CA . VAL A 1 104 ? 12.612 -4.703 -13.480 1.00 93.62 104 VAL A CA 1
ATOM 842 C C . VAL A 1 104 ? 13.262 -4.520 -14.848 1.00 93.62 104 VAL A C 1
ATOM 844 O O . VAL A 1 104 ? 12.833 -3.719 -15.688 1.00 93.62 104 VAL A O 1
ATOM 847 N N . THR A 1 105 ? 14.313 -5.302 -15.098 1.00 91.38 105 THR A N 1
ATOM 848 C CA . THR A 1 105 ? 15.050 -5.267 -16.368 1.00 91.38 105 THR A CA 1
ATOM 849 C C . THR A 1 105 ? 14.393 -6.114 -17.455 1.00 91.38 105 THR A C 1
ATOM 851 O O . THR A 1 105 ? 13.768 -7.147 -17.191 1.00 91.38 105 THR A O 1
ATOM 854 N N . SER A 1 106 ? 14.578 -5.716 -18.717 1.00 88.44 106 SER A N 1
ATOM 855 C CA . SER A 1 106 ? 14.077 -6.473 -19.872 1.00 88.44 106 SER A CA 1
ATOM 856 C C . SER A 1 106 ? 14.683 -7.879 -19.923 1.00 88.44 106 SER A C 1
ATOM 858 O O . SER A 1 106 ? 13.955 -8.851 -20.094 1.00 88.44 106 SER A O 1
ATOM 860 N N . GLN A 1 107 ? 15.990 -8.021 -19.678 1.00 88.31 107 GLN A N 1
ATOM 861 C CA . GLN A 1 107 ? 16.674 -9.319 -19.660 1.00 88.31 107 GLN A CA 1
ATOM 862 C C . GLN A 1 107 ? 16.123 -10.249 -18.574 1.00 88.31 107 GLN A C 1
ATOM 864 O O . GLN A 1 107 ? 15.879 -11.434 -18.817 1.00 88.31 107 GLN A O 1
ATOM 869 N N . GLY A 1 108 ? 15.893 -9.722 -17.371 1.00 89.25 108 GLY A N 1
ATOM 870 C CA . GLY A 1 108 ? 15.307 -10.514 -16.304 1.00 89.25 108 GLY A CA 1
ATOM 871 C C . GLY A 1 108 ? 13.845 -10.885 -16.589 1.00 89.25 108 GLY A C 1
ATOM 872 O O . GLY A 1 108 ? 13.387 -11.957 -16.183 1.00 89.25 108 GLY A O 1
ATOM 873 N N . THR A 1 109 ? 13.131 -10.044 -17.338 1.00 92.31 109 THR A N 1
ATOM 874 C CA . THR A 1 109 ? 11.757 -10.311 -17.769 1.00 92.31 109 THR A CA 1
ATOM 875 C C . THR A 1 109 ? 11.703 -11.420 -18.820 1.00 92.31 109 THR A C 1
ATOM 877 O O . THR A 1 109 ? 10.939 -12.369 -18.650 1.00 92.31 109 THR A O 1
ATOM 880 N N . THR A 1 110 ? 12.605 -11.398 -19.809 1.00 90.31 110 THR A N 1
ATOM 881 C CA . THR A 1 110 ? 12.799 -12.483 -20.792 1.00 90.31 110 THR A CA 1
ATOM 882 C C . THR A 1 110 ? 13.113 -13.823 -20.121 1.00 90.31 110 THR A C 1
ATOM 884 O O . THR A 1 110 ? 12.699 -14.870 -20.607 1.00 90.31 110 THR A O 1
ATOM 887 N N . GLN A 1 111 ? 13.797 -13.807 -18.975 1.00 90.69 111 GLN A N 1
ATOM 888 C CA . GLN A 1 111 ? 14.095 -14.999 -18.173 1.00 90.69 111 GLN A CA 1
ATOM 889 C C . GLN A 1 111 ? 13.050 -15.293 -17.086 1.00 90.69 111 GLN A C 1
ATOM 891 O O . GLN A 1 111 ? 13.351 -15.991 -16.119 1.00 90.69 111 GLN A O 1
ATOM 896 N N . HIS A 1 112 ? 11.837 -14.746 -17.199 1.00 92.94 112 HIS A N 1
ATOM 897 C CA . HIS A 1 112 ? 10.710 -15.011 -16.295 1.00 92.94 112 HIS A CA 1
ATOM 898 C C . HIS A 1 112 ? 10.966 -14.710 -14.807 1.00 92.94 112 HIS A C 1
ATOM 900 O O . HIS A 1 112 ? 10.173 -15.123 -13.965 1.00 92.94 112 HIS A O 1
ATOM 906 N N . ARG A 1 113 ? 12.025 -13.961 -14.455 1.00 94.38 113 ARG A N 1
ATOM 907 C CA . ARG A 1 113 ? 12.416 -13.712 -13.050 1.00 94.38 113 ARG A CA 1
ATOM 908 C C . ARG A 1 113 ? 11.364 -12.887 -12.289 1.00 94.38 113 ARG A C 1
ATOM 910 O O . ARG A 1 113 ? 11.212 -13.055 -11.089 1.00 94.38 113 ARG A O 1
ATOM 917 N N . HIS A 1 114 ? 10.612 -12.055 -13.011 1.00 94.88 114 HIS A N 1
ATOM 918 C CA . HIS A 1 114 ? 9.492 -11.239 -12.528 1.00 94.88 114 HIS A CA 1
ATOM 919 C C . HIS A 1 114 ? 8.193 -12.027 -12.247 1.00 94.88 114 HIS A C 1
ATOM 921 O O . HIS A 1 114 ? 7.253 -11.478 -11.672 1.00 94.88 114 HIS A O 1
ATOM 927 N N . ARG A 1 115 ? 8.086 -13.288 -12.701 1.00 94.56 115 ARG A N 1
ATOM 928 C CA . ARG A 1 115 ? 6.865 -14.094 -12.536 1.00 94.56 115 ARG A CA 1
ATOM 929 C C . ARG A 1 115 ? 6.739 -14.595 -11.098 1.00 94.56 115 ARG A C 1
ATOM 931 O O . ARG A 1 115 ? 7.731 -14.761 -10.393 1.00 94.56 115 ARG A O 1
ATOM 938 N N . PHE A 1 116 ? 5.505 -14.905 -10.698 1.00 94.94 116 PHE A N 1
ATOM 939 C CA . PHE A 1 116 ? 5.169 -15.391 -9.350 1.00 94.94 116 PHE A CA 1
ATOM 940 C C . PHE A 1 116 ? 5.545 -14.404 -8.233 1.00 94.94 116 PHE A C 1
ATOM 942 O O . PHE A 1 116 ? 5.847 -14.799 -7.105 1.00 94.94 116 PHE A O 1
ATOM 949 N N . ILE A 1 117 ? 5.528 -13.116 -8.568 1.00 96.00 117 ILE A N 1
ATOM 950 C CA . ILE A 1 117 ? 5.570 -12.002 -7.632 1.00 96.00 117 ILE A CA 1
ATOM 951 C C . ILE A 1 117 ? 4.193 -11.346 -7.699 1.00 96.00 117 ILE A C 1
ATOM 953 O O . ILE A 1 117 ? 3.704 -11.029 -8.784 1.00 96.00 117 ILE A O 1
ATOM 957 N N . ASP A 1 118 ? 3.550 -11.208 -6.545 1.00 93.56 118 ASP A N 1
ATOM 958 C CA . ASP A 1 118 ? 2.288 -10.494 -6.406 1.00 93.56 118 ASP A CA 1
ATOM 959 C C . ASP A 1 118 ? 2.595 -8.986 -6.375 1.00 93.56 118 ASP A C 1
ATOM 961 O O . ASP A 1 118 ? 2.772 -8.411 -5.309 1.00 93.56 118 ASP A O 1
ATOM 965 N N . TRP A 1 119 ? 2.759 -8.385 -7.558 1.00 93.94 119 TRP A N 1
ATOM 966 C CA . TRP A 1 119 ? 3.061 -6.960 -7.735 1.00 93.94 119 TRP A CA 1
ATOM 967 C C . TRP A 1 119 ? 1.865 -6.079 -7.356 1.00 93.94 119 TRP A C 1
ATOM 969 O O . TRP A 1 119 ? 0.733 -6.384 -7.752 1.00 93.94 119 TRP A O 1
ATOM 979 N N . ASP A 1 120 ? 2.138 -4.977 -6.659 1.00 87.69 120 ASP A N 1
ATOM 980 C CA . ASP A 1 120 ? 1.167 -3.921 -6.355 1.00 87.69 120 ASP A CA 1
ATOM 981 C C . ASP A 1 120 ? 1.244 -2.799 -7.397 1.00 87.69 120 ASP A C 1
ATOM 983 O O . ASP A 1 120 ? 0.224 -2.235 -7.788 1.00 87.69 120 ASP A O 1
ATOM 987 N N . VAL A 1 121 ? 2.450 -2.496 -7.892 1.00 85.38 121 VAL A N 1
ATOM 988 C CA . VAL A 1 121 ? 2.678 -1.374 -8.812 1.00 85.38 121 VAL A CA 1
ATOM 989 C C . VAL A 1 121 ? 3.624 -1.754 -9.943 1.00 85.38 121 VAL A C 1
ATOM 991 O O . VAL A 1 121 ? 4.690 -2.328 -9.709 1.00 85.38 121 VAL A O 1
ATOM 994 N N . ALA A 1 122 ? 3.259 -1.373 -11.167 1.00 92.31 122 ALA A N 1
ATOM 995 C CA . ALA A 1 122 ? 4.153 -1.355 -12.318 1.00 92.31 122 ALA A CA 1
ATOM 996 C C . ALA A 1 122 ? 4.348 0.075 -12.819 1.00 92.31 122 ALA A C 1
ATOM 998 O O . ALA A 1 122 ? 3.384 0.765 -13.148 1.00 92.31 122 ALA A O 1
ATOM 999 N N . VAL A 1 123 ? 5.607 0.498 -12.916 1.00 88.94 123 VAL A N 1
ATOM 1000 C CA . VAL A 1 123 ? 5.984 1.819 -13.424 1.00 88.94 123 VAL A CA 1
ATOM 1001 C C . VAL A 1 123 ? 6.686 1.669 -14.764 1.00 88.94 123 VAL A C 1
ATOM 1003 O O . VAL A 1 123 ? 7.650 0.908 -14.878 1.00 88.94 123 VAL A O 1
ATOM 1006 N N . PHE A 1 124 ? 6.213 2.402 -15.769 1.00 90.19 124 PHE A N 1
ATOM 1007 C CA . PHE A 1 124 ? 6.861 2.550 -17.066 1.00 90.19 124 PHE A CA 1
ATOM 1008 C C . PHE A 1 124 ? 7.376 3.980 -17.223 1.00 90.19 124 PHE A C 1
ATOM 1010 O O . PHE A 1 124 ? 6.591 4.927 -17.257 1.00 90.19 124 PHE A O 1
ATOM 1017 N N . LEU A 1 125 ? 8.703 4.109 -17.308 1.00 81.25 125 LEU A N 1
ATOM 1018 C CA . LEU A 1 125 ? 9.383 5.403 -17.406 1.00 81.25 125 LEU A CA 1
ATOM 1019 C C . LEU A 1 125 ? 9.550 5.881 -18.848 1.00 81.25 125 LEU A C 1
ATOM 1021 O O . LEU A 1 125 ? 9.170 6.996 -19.177 1.00 81.25 125 LEU A O 1
ATOM 1025 N N . ASN A 1 126 ? 10.194 5.063 -19.679 1.00 77.69 126 ASN A N 1
ATOM 1026 C CA . ASN A 1 126 ? 10.539 5.395 -21.060 1.00 77.69 126 ASN A CA 1
ATOM 1027 C C . ASN A 1 126 ? 10.986 4.149 -21.837 1.00 77.69 126 ASN A C 1
ATOM 1029 O O . ASN A 1 126 ? 11.468 3.159 -21.257 1.00 77.69 126 ASN A O 1
ATOM 1033 N N . LEU A 1 127 ? 10.900 4.221 -23.161 1.00 81.88 127 LEU A N 1
ATOM 1034 C CA . LEU A 1 127 ? 11.376 3.216 -24.090 1.00 81.88 127 LEU A CA 1
ATOM 1035 C C . LEU A 1 127 ? 12.148 3.839 -25.255 1.00 81.88 127 LEU A C 1
ATOM 1037 O O . LEU A 1 127 ? 11.584 4.488 -26.125 1.00 81.88 127 LEU A O 1
ATOM 1041 N N . HIS A 1 128 ? 13.448 3.554 -25.318 1.00 75.25 128 HIS A N 1
ATOM 1042 C CA . HIS A 1 128 ? 14.281 3.871 -26.474 1.00 75.25 128 HIS A CA 1
ATOM 1043 C C . HIS A 1 128 ? 15.103 2.641 -26.870 1.00 75.25 128 HIS A C 1
ATOM 1045 O O . HIS A 1 128 ? 15.287 1.744 -26.036 1.00 75.25 128 HIS A O 1
ATOM 1051 N N . PRO A 1 129 ? 15.570 2.544 -28.126 1.00 71.94 129 PRO A N 1
ATOM 1052 C CA . PRO A 1 129 ? 16.350 1.397 -28.567 1.00 71.94 129 PRO A CA 1
ATOM 1053 C C . PRO A 1 129 ? 17.662 1.273 -27.773 1.00 71.94 129 PRO A C 1
ATOM 1055 O O . PRO A 1 129 ? 18.569 2.085 -27.911 1.00 71.94 129 PRO A O 1
ATOM 1058 N N . GLU A 1 130 ? 17.755 0.250 -26.921 1.00 64.75 130 GLU A N 1
ATOM 1059 C CA . GLU A 1 130 ? 18.930 -0.077 -26.104 1.00 64.75 130 GLU A CA 1
ATOM 1060 C C . GLU A 1 130 ? 18.982 -1.602 -25.916 1.00 64.75 130 GLU A C 1
ATOM 1062 O O . GLU A 1 130 ? 17.941 -2.263 -25.839 1.00 64.75 130 GLU A O 1
ATOM 1067 N N . HIS A 1 131 ? 20.183 -2.187 -25.864 1.00 61.97 131 HIS A N 1
ATOM 1068 C CA . HIS A 1 131 ? 20.389 -3.641 -25.755 1.00 61.97 131 HIS A CA 1
ATOM 1069 C C . HIS A 1 131 ? 19.718 -4.479 -26.867 1.00 61.97 131 HIS A C 1
ATOM 1071 O O . HIS A 1 131 ? 19.328 -5.626 -26.631 1.00 61.97 131 HIS A O 1
ATOM 1077 N N . ILE A 1 132 ? 19.579 -3.934 -28.081 1.00 69.75 132 ILE A N 1
ATOM 1078 C CA . ILE A 1 132 ? 18.906 -4.606 -29.209 1.00 69.75 132 ILE A CA 1
ATOM 1079 C C . ILE A 1 132 ? 19.568 -5.952 -29.521 1.00 69.75 132 ILE A C 1
ATOM 1081 O O . ILE A 1 132 ? 18.862 -6.932 -29.730 1.00 69.75 132 ILE A O 1
ATOM 1085 N N . GLU A 1 133 ? 20.897 -6.037 -29.453 1.00 66.31 133 GLU A N 1
ATOM 1086 C CA . GLU A 1 133 ? 21.679 -7.263 -29.678 1.00 66.31 133 GLU A CA 1
ATOM 1087 C C . GLU A 1 133 ? 21.267 -8.412 -28.745 1.00 66.31 133 GLU A C 1
ATOM 1089 O O . GLU A 1 133 ? 21.117 -9.555 -29.174 1.00 66.31 133 GLU A O 1
ATOM 1094 N N . ALA A 1 134 ? 20.992 -8.110 -27.471 1.00 67.81 134 ALA A N 1
ATOM 1095 C CA . ALA A 1 134 ? 20.592 -9.107 -26.479 1.00 67.81 134 ALA A CA 1
ATOM 1096 C C . ALA A 1 134 ? 19.151 -9.616 -26.678 1.00 67.81 134 ALA A C 1
ATOM 1098 O O . ALA A 1 134 ? 18.806 -10.707 -26.214 1.00 67.81 134 ALA A O 1
ATOM 1099 N N . HIS A 1 135 ? 18.298 -8.832 -27.347 1.00 74.31 135 HIS A N 1
ATOM 1100 C CA . HIS A 1 135 ? 16.888 -9.164 -27.600 1.00 74.31 135 HIS A CA 1
ATOM 1101 C C . HIS A 1 135 ? 16.615 -9.574 -29.054 1.00 74.31 135 HIS A C 1
ATOM 1103 O O . HIS A 1 135 ? 15.590 -10.194 -29.332 1.00 74.31 135 HIS A O 1
ATOM 1109 N N . GLY A 1 136 ? 17.525 -9.267 -29.977 1.00 81.81 136 GLY A N 1
ATOM 1110 C CA . GLY A 1 136 ? 17.453 -9.503 -31.419 1.00 81.81 136 GLY A CA 1
ATOM 1111 C C . GLY A 1 136 ? 16.609 -8.498 -32.215 1.00 81.81 136 GLY A C 1
ATOM 1112 O O . GLY A 1 136 ? 16.677 -8.507 -33.435 1.00 81.81 136 GLY A O 1
ATOM 1113 N N . SER A 1 137 ? 15.786 -7.672 -31.563 1.00 85.81 137 SER A N 1
ATOM 1114 C CA . SER A 1 137 ? 14.947 -6.641 -32.205 1.00 85.81 137 SER A CA 1
ATOM 1115 C C . SER A 1 137 ? 14.368 -5.701 -31.145 1.00 85.81 137 SER A C 1
ATOM 1117 O O . SER A 1 137 ? 14.147 -6.141 -30.007 1.00 85.81 137 SER A O 1
ATOM 1119 N N . PHE A 1 138 ? 14.046 -4.461 -31.514 1.00 82.31 138 PHE A N 1
ATOM 1120 C CA . PHE A 1 138 ? 13.397 -3.508 -30.609 1.00 82.31 138 PHE A CA 1
ATOM 1121 C C . PHE A 1 138 ? 12.012 -3.996 -30.153 1.00 82.31 138 PHE A C 1
ATOM 1123 O O . PHE A 1 138 ? 11.656 -3.864 -28.983 1.00 82.31 138 PHE A O 1
ATOM 1130 N N . GLU A 1 139 ? 11.273 -4.681 -31.024 1.00 86.81 139 GLU A N 1
ATOM 1131 C CA . GLU A 1 139 ? 9.960 -5.263 -30.737 1.00 86.81 139 GLU A CA 1
ATOM 1132 C C . GLU A 1 139 ? 10.045 -6.284 -29.603 1.00 86.81 139 GLU A C 1
ATOM 1134 O O . GLU A 1 139 ? 9.235 -6.250 -28.680 1.00 86.81 139 GLU A O 1
ATOM 1139 N N . LYS A 1 140 ? 11.054 -7.165 -29.629 1.00 86.44 140 LYS A N 1
ATOM 1140 C CA . LYS A 1 140 ? 11.304 -8.143 -28.554 1.00 86.44 140 LYS A CA 1
ATOM 1141 C C . LYS A 1 140 ? 11.714 -7.469 -27.244 1.00 86.44 140 LYS A C 1
ATOM 1143 O O . LYS A 1 140 ? 11.292 -7.918 -26.180 1.00 86.44 140 LYS A O 1
ATOM 1148 N N . TYR A 1 141 ? 12.491 -6.388 -27.308 1.00 85.69 141 TYR A N 1
ATOM 1149 C CA . TYR A 1 141 ? 12.856 -5.596 -26.130 1.00 85.69 141 TYR A CA 1
ATOM 1150 C C . TYR A 1 141 ? 11.632 -4.910 -25.498 1.00 85.69 141 TYR A C 1
ATOM 1152 O O . TYR A 1 141 ? 11.430 -5.000 -24.282 1.00 85.69 141 TYR A O 1
ATOM 1160 N N . ARG A 1 142 ? 10.772 -4.297 -26.320 1.00 91.62 142 ARG A N 1
ATOM 1161 C CA . ARG A 1 142 ? 9.487 -3.719 -25.907 1.00 91.62 142 ARG A CA 1
ATOM 1162 C C . ARG A 1 142 ? 8.567 -4.771 -25.304 1.00 91.62 142 ARG A C 1
ATOM 1164 O O . ARG A 1 142 ? 8.048 -4.597 -24.204 1.00 91.62 142 ARG A O 1
ATOM 1171 N N . GLU A 1 143 ? 8.415 -5.892 -25.999 1.00 93.25 143 GLU A N 1
ATOM 1172 C CA . GLU A 1 143 ? 7.576 -7.009 -25.581 1.00 93.25 143 GLU A CA 1
ATOM 1173 C C . GLU A 1 143 ? 8.043 -7.601 -24.246 1.00 93.25 143 GLU A C 1
ATOM 1175 O O . GLU A 1 143 ? 7.217 -7.974 -23.412 1.00 93.25 143 GLU A O 1
ATOM 1180 N N . ALA A 1 144 ? 9.353 -7.616 -23.973 1.00 91.88 144 ALA A N 1
ATOM 1181 C CA . ALA A 1 144 ? 9.864 -7.972 -22.656 1.00 91.88 144 ALA A CA 1
ATOM 1182 C C . ALA A 1 144 ? 9.300 -7.041 -21.570 1.00 91.88 144 ALA A C 1
ATOM 1184 O O . ALA A 1 144 ? 8.764 -7.535 -20.588 1.00 91.88 144 ALA A O 1
ATOM 1185 N N . LYS A 1 145 ? 9.326 -5.715 -21.736 1.00 94.25 145 LYS A N 1
ATOM 1186 C CA . LYS A 1 145 ? 8.759 -4.795 -20.728 1.00 94.25 145 LYS A CA 1
ATOM 1187 C C . LYS A 1 145 ? 7.232 -4.888 -20.620 1.00 94.25 145 LYS A C 1
ATOM 1189 O O . LYS A 1 145 ? 6.701 -4.848 -19.511 1.00 94.25 145 LYS A O 1
ATOM 1194 N N . LEU A 1 146 ? 6.526 -5.097 -21.734 1.00 96.12 146 LEU A N 1
ATOM 1195 C CA . LEU A 1 146 ? 5.079 -5.351 -21.721 1.00 96.12 146 LEU A CA 1
ATOM 1196 C C . LEU A 1 146 ? 4.735 -6.638 -20.960 1.00 96.12 146 LEU A C 1
ATOM 1198 O O . LEU A 1 146 ? 3.723 -6.690 -20.265 1.00 96.12 146 LEU A O 1
ATOM 1202 N N . ASN A 1 147 ? 5.582 -7.670 -21.024 1.00 95.12 147 ASN A N 1
ATOM 1203 C CA . ASN A 1 147 ? 5.378 -8.904 -20.263 1.00 95.12 147 ASN A CA 1
ATOM 1204 C C . ASN A 1 147 ? 5.432 -8.692 -18.747 1.00 95.12 147 ASN A C 1
ATOM 1206 O O . ASN A 1 147 ? 4.650 -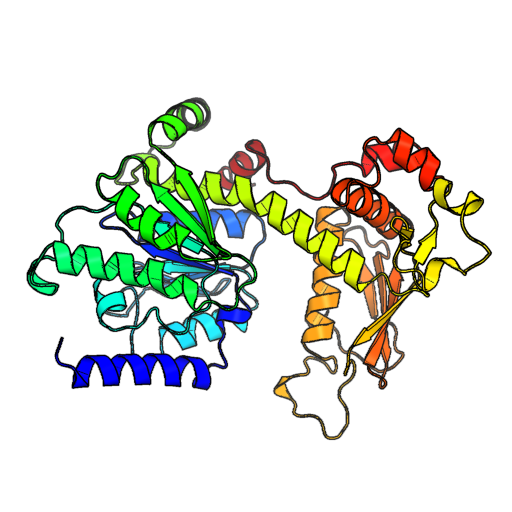9.321 -18.032 1.00 95.12 147 ASN A O 1
ATOM 1210 N N . PHE A 1 148 ? 6.261 -7.763 -18.259 1.00 96.50 148 PHE A N 1
ATOM 1211 C CA . PHE A 1 148 ? 6.206 -7.346 -16.859 1.00 96.50 148 PHE A CA 1
ATOM 1212 C C . PHE A 1 148 ? 4.828 -6.761 -16.517 1.00 96.50 148 PHE A C 1
ATOM 1214 O O . PHE A 1 148 ? 4.177 -7.257 -15.600 1.00 96.50 148 PHE A O 1
ATOM 1221 N N . PHE A 1 149 ? 4.320 -5.815 -17.309 1.00 96.25 149 PHE A N 1
ATOM 1222 C CA . PHE A 1 149 ? 2.983 -5.239 -17.109 1.00 96.25 149 PHE A CA 1
ATOM 1223 C C . PHE A 1 149 ? 1.875 -6.299 -17.161 1.00 96.25 149 PHE A C 1
ATOM 1225 O O . PHE A 1 149 ? 1.0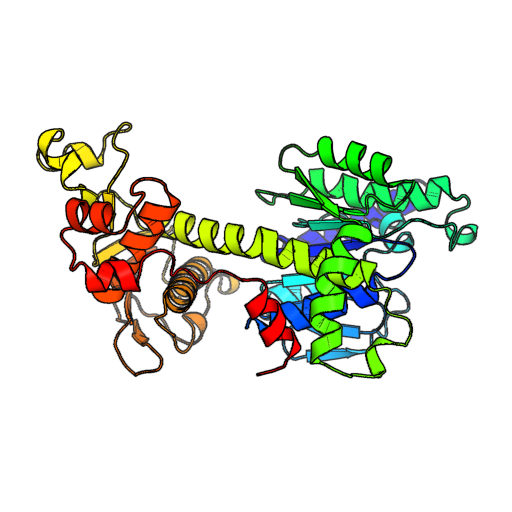01 -6.341 -16.298 1.00 96.25 149 PHE A O 1
ATOM 1232 N N . ARG A 1 150 ? 1.942 -7.231 -18.121 1.00 95.75 150 ARG A N 1
ATOM 1233 C CA . ARG A 1 150 ? 0.988 -8.348 -18.217 1.00 95.75 150 ARG A CA 1
ATOM 1234 C C . ARG A 1 150 ? 1.047 -9.267 -17.005 1.00 95.75 150 ARG A C 1
ATOM 1236 O O . ARG A 1 150 ? 0.048 -9.922 -16.718 1.00 95.75 150 ARG A O 1
ATOM 1243 N N . SER A 1 151 ? 2.179 -9.355 -16.308 1.00 94.94 151 SER A N 1
ATOM 1244 C CA . SER A 1 151 ? 2.311 -10.239 -15.149 1.00 94.94 151 SER A CA 1
ATOM 1245 C C . SER A 1 151 ? 1.422 -9.818 -13.974 1.00 94.94 151 SER A C 1
ATOM 1247 O O . SER A 1 151 ? 0.984 -10.687 -13.219 1.00 94.94 151 SER A O 1
ATOM 1249 N N . LEU A 1 152 ? 1.057 -8.531 -13.884 1.00 94.06 152 LEU A N 1
ATOM 1250 C CA . LEU A 1 152 ? 0.192 -7.995 -12.829 1.00 94.06 152 LEU A CA 1
ATOM 1251 C C . LEU A 1 152 ? -1.212 -8.611 -12.849 1.00 94.06 152 LEU A C 1
ATOM 1253 O O . LEU A 1 152 ? -1.821 -8.753 -11.796 1.00 94.06 152 LEU A O 1
ATOM 1257 N N . LYS A 1 153 ? -1.690 -9.106 -14.000 1.00 94.19 153 LYS A N 1
ATOM 1258 C CA . LYS A 1 153 ? -2.966 -9.844 -14.093 1.00 94.19 153 LYS A CA 1
ATOM 1259 C C . LYS A 1 153 ? -3.009 -11.114 -13.235 1.00 94.19 153 LYS A C 1
ATOM 1261 O O . LYS A 1 153 ? -4.079 -11.653 -12.972 1.00 94.19 153 LYS A O 1
ATOM 1266 N N . HIS A 1 154 ? -1.841 -11.646 -12.874 1.00 92.94 154 HIS A N 1
ATOM 1267 C CA . HIS A 1 154 ? -1.704 -12.844 -12.051 1.00 92.94 154 HIS A CA 1
ATOM 1268 C C . HIS A 1 154 ? -1.457 -12.530 -10.574 1.00 92.94 154 HIS A C 1
ATOM 1270 O O . HIS A 1 154 ? -1.457 -13.462 -9.765 1.00 92.94 154 HIS A O 1
ATOM 1276 N N . SER A 1 155 ? -1.260 -11.252 -10.237 1.00 91.31 155 SER A N 1
ATOM 1277 C CA . SER A 1 155 ? -1.112 -10.786 -8.864 1.00 91.31 155 SER A CA 1
ATOM 1278 C C . SER A 1 155 ? -2.387 -11.072 -8.070 1.00 91.31 155 SER A C 1
ATOM 1280 O O . SER A 1 155 ? -3.502 -10.929 -8.569 1.00 91.31 155 SER A O 1
ATOM 1282 N N . LYS A 1 156 ? -2.223 -11.515 -6.824 1.00 87.81 156 LYS A N 1
ATOM 1283 C CA . LYS A 1 156 ? -3.309 -11.743 -5.862 1.00 87.81 156 LYS A CA 1
ATOM 1284 C C . LYS A 1 156 ? -3.607 -10.526 -4.989 1.00 87.81 156 LYS A C 1
ATOM 1286 O O . LYS A 1 156 ? -4.401 -10.647 -4.062 1.00 87.81 156 LYS A O 1
ATOM 1291 N N . LYS A 1 157 ? -2.985 -9.379 -5.274 1.00 80.00 157 LYS A N 1
ATOM 1292 C CA . LYS A 1 157 ? -3.304 -8.106 -4.623 1.00 80.00 157 LYS A CA 1
ATOM 1293 C C . LYS A 1 157 ? -4.714 -7.651 -4.997 1.00 80.00 157 LYS A C 1
ATOM 1295 O O . LYS A 1 157 ? -5.167 -7.890 -6.118 1.00 80.00 157 LYS A O 1
ATOM 1300 N N . SER A 1 158 ? -5.405 -7.028 -4.045 1.00 70.19 158 SER A N 1
ATOM 1301 C CA . SER A 1 158 ? -6.774 -6.520 -4.213 1.00 70.19 158 SER A CA 1
ATOM 1302 C C . SER A 1 158 ? -6.849 -5.416 -5.269 1.00 70.19 158 SER A C 1
ATOM 1304 O O . SER A 1 158 ? -7.850 -5.302 -5.975 1.00 70.19 158 SER A O 1
ATOM 1306 N N . ARG A 1 159 ? -5.766 -4.647 -5.411 1.00 74.88 159 ARG A N 1
ATOM 1307 C CA . ARG A 1 159 ? -5.628 -3.538 -6.349 1.00 74.88 159 ARG A CA 1
ATOM 1308 C C . ARG A 1 159 ? -4.222 -3.513 -6.932 1.00 74.88 159 ARG A C 1
ATOM 1310 O O . ARG A 1 159 ? -3.268 -3.886 -6.253 1.00 74.88 159 ARG A O 1
ATOM 1317 N N . GLN A 1 160 ? -4.101 -3.096 -8.187 1.00 83.44 160 GLN A N 1
ATOM 1318 C CA . GLN A 1 160 ? -2.812 -2.863 -8.829 1.00 83.44 160 GLN A CA 1
ATOM 1319 C C . GLN A 1 160 ? -2.794 -1.493 -9.491 1.00 83.44 160 GLN A C 1
ATOM 1321 O O . GLN A 1 160 ? -3.797 -1.061 -10.055 1.00 83.44 160 GLN A O 1
ATOM 1326 N N . TYR A 1 161 ? -1.639 -0.842 -9.479 1.00 80.00 161 TYR A N 1
ATOM 1327 C CA . TYR A 1 161 ? -1.459 0.465 -10.094 1.00 80.00 161 TYR A CA 1
ATOM 1328 C C . TYR A 1 161 ? -0.468 0.397 -11.252 1.00 80.00 161 TYR A C 1
ATOM 1330 O O . TYR A 1 161 ? 0.577 -0.251 -11.172 1.00 80.00 161 TYR A O 1
ATOM 1338 N N . PHE A 1 162 ? -0.797 1.100 -12.328 1.00 84.62 162 PHE A N 1
ATOM 1339 C CA . PHE A 1 162 ? 0.016 1.209 -13.529 1.00 84.62 162 PHE A CA 1
ATOM 1340 C C . PHE A 1 162 ? 0.361 2.674 -13.756 1.00 84.62 162 PHE A C 1
ATOM 1342 O O . PHE A 1 162 ? -0.488 3.455 -14.180 1.00 84.62 162 PHE A O 1
ATOM 1349 N N . LEU A 1 163 ? 1.605 3.047 -13.470 1.00 81.81 163 LEU A N 1
ATOM 1350 C CA . LEU A 1 163 ? 2.105 4.397 -13.705 1.00 81.81 163 LEU A CA 1
ATOM 1351 C C . LEU A 1 163 ? 2.745 4.420 -15.081 1.00 81.81 163 LEU A C 1
ATOM 1353 O O . LEU A 1 163 ? 3.688 3.667 -15.340 1.00 81.81 163 LEU A O 1
ATOM 1357 N N . ILE A 1 164 ? 2.237 5.276 -15.956 1.00 83.88 164 ILE A N 1
ATOM 1358 C CA . ILE A 1 164 ? 2.657 5.315 -17.353 1.00 83.88 164 ILE A CA 1
ATOM 1359 C C . ILE A 1 164 ? 3.053 6.745 -17.704 1.00 83.88 164 ILE A C 1
ATOM 1361 O O . ILE A 1 164 ? 2.241 7.667 -17.586 1.00 83.88 164 ILE A O 1
ATOM 1365 N N . ASN A 1 165 ? 4.302 6.912 -18.148 1.00 79.19 165 ASN A N 1
ATOM 1366 C CA . ASN A 1 165 ? 4.760 8.175 -18.706 1.00 79.19 165 ASN A CA 1
ATOM 1367 C C . ASN A 1 165 ? 3.999 8.448 -20.003 1.00 79.19 165 ASN A C 1
ATOM 1369 O O . ASN A 1 165 ? 4.168 7.709 -20.971 1.00 79.19 165 ASN A O 1
ATOM 1373 N N . ARG A 1 166 ? 3.165 9.488 -20.031 1.00 83.19 166 ARG A N 1
ATOM 1374 C CA . ARG A 1 166 ? 2.377 9.841 -21.222 1.00 83.19 166 ARG A CA 1
ATOM 1375 C C . ARG A 1 166 ? 3.208 10.488 -22.326 1.00 83.19 166 ARG A C 1
ATOM 1377 O O . ARG A 1 166 ? 2.727 10.572 -23.449 1.00 83.19 166 ARG A O 1
ATOM 1384 N N . ASP A 1 167 ? 4.418 10.942 -22.007 1.00 76.44 167 ASP A N 1
ATOM 1385 C CA . ASP A 1 167 ? 5.308 11.584 -22.979 1.00 76.44 167 ASP A CA 1
ATOM 1386 C C . ASP A 1 167 ? 6.077 10.561 -23.819 1.00 76.44 167 ASP A C 1
ATOM 1388 O O . ASP A 1 167 ? 6.687 10.912 -24.828 1.00 76.44 167 ASP A O 1
ATOM 1392 N N . ASP A 1 168 ? 6.052 9.289 -23.417 1.00 83.25 168 ASP A N 1
ATOM 1393 C CA . ASP A 1 168 ? 6.676 8.222 -24.179 1.00 83.25 168 ASP A CA 1
ATOM 1394 C C . ASP A 1 168 ? 5.768 7.754 -25.327 1.00 83.25 168 ASP A C 1
ATOM 1396 O O . ASP A 1 168 ? 4.573 7.502 -25.142 1.00 83.25 168 ASP A O 1
ATOM 1400 N N . GLN A 1 169 ? 6.344 7.589 -26.517 1.00 85.69 169 GLN A N 1
ATOM 1401 C CA . GLN A 1 169 ? 5.624 7.175 -27.726 1.00 85.69 169 GLN A CA 1
ATOM 1402 C C . GLN A 1 169 ? 4.966 5.787 -27.605 1.00 85.69 169 GLN A C 1
ATOM 1404 O O . GLN A 1 169 ? 3.929 5.536 -28.216 1.00 85.69 169 GLN A O 1
ATOM 1409 N N . ASP A 1 170 ? 5.544 4.878 -26.811 1.00 87.94 170 ASP A N 1
ATOM 1410 C CA . ASP A 1 170 ? 5.040 3.516 -26.625 1.00 87.94 170 ASP A CA 1
ATOM 1411 C C . 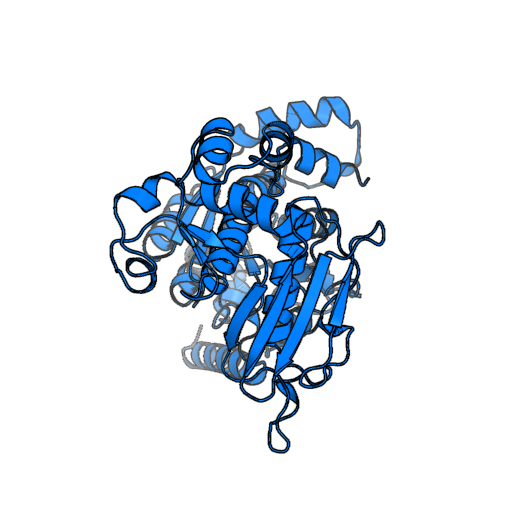ASP A 1 170 ? 4.040 3.428 -25.454 1.00 87.94 170 ASP A C 1
ATOM 1413 O O . ASP A 1 170 ? 3.477 2.360 -25.196 1.00 87.94 170 ASP A O 1
ATOM 1417 N N . SER A 1 171 ? 3.768 4.536 -24.755 1.00 88.38 171 SER A N 1
ATOM 1418 C CA . SER A 1 171 ? 2.915 4.601 -23.558 1.00 88.38 171 SER A CA 1
ATOM 1419 C C . SER A 1 171 ? 1.525 3.980 -23.743 1.00 88.38 171 SER A C 1
ATOM 1421 O O . SER A 1 171 ? 1.044 3.246 -22.872 1.00 88.38 171 SER A O 1
ATOM 1423 N N . MET A 1 172 ? 0.907 4.172 -24.911 1.00 93.69 172 MET A N 1
ATOM 1424 C CA . MET A 1 172 ? -0.399 3.590 -25.234 1.00 93.69 172 MET A CA 1
ATOM 1425 C C . MET A 1 172 ? -0.376 2.058 -25.275 1.00 93.69 172 MET A C 1
ATOM 1427 O O . MET A 1 172 ? -1.348 1.422 -24.876 1.00 93.69 172 MET A O 1
ATOM 1431 N N . LEU A 1 173 ? 0.736 1.431 -25.667 1.00 95.31 173 LEU A N 1
ATOM 1432 C CA . LEU A 1 173 ? 0.857 -0.031 -25.639 1.00 95.31 173 LEU A CA 1
ATOM 1433 C C . LEU A 1 173 ? 0.849 -0.566 -24.201 1.00 95.31 173 LEU A C 1
ATOM 1435 O O . LEU A 1 173 ? 0.253 -1.611 -23.924 1.00 95.31 173 LEU A O 1
ATOM 1439 N N . PHE A 1 174 ? 1.475 0.160 -23.272 1.00 94.56 174 PHE A N 1
ATOM 1440 C CA . PHE A 1 174 ? 1.437 -0.167 -21.847 1.00 94.56 174 PHE A CA 1
ATOM 1441 C C . PHE A 1 174 ? 0.036 0.048 -21.264 1.00 94.56 174 PHE A C 1
ATOM 1443 O O . PHE A 1 174 ? -0.436 -0.797 -20.501 1.00 94.56 174 PHE A O 1
ATOM 1450 N N . TYR A 1 175 ? -0.665 1.108 -21.679 1.00 94.44 175 TYR A N 1
ATOM 1451 C CA . TYR A 1 175 ? -2.058 1.360 -21.298 1.00 94.44 175 TYR A CA 1
ATOM 1452 C C . TYR A 1 175 ? -2.996 0.234 -21.750 1.00 94.44 175 TYR A C 1
ATOM 1454 O O . TYR A 1 175 ? -3.788 -0.278 -20.959 1.00 94.44 175 TYR A O 1
ATOM 1462 N N . GLU A 1 176 ? -2.856 -0.218 -22.998 1.00 96.56 176 GLU A N 1
ATOM 1463 C CA . GLU A 1 176 ? -3.636 -1.321 -23.566 1.00 96.56 176 GLU A CA 1
ATOM 1464 C C . GLU A 1 176 ? -3.457 -2.640 -22.804 1.00 96.56 176 GLU A C 1
ATOM 1466 O O . GLU A 1 176 ? -4.380 -3.457 -22.733 1.00 96.56 176 GLU A O 1
ATOM 1471 N N . VAL A 1 177 ? -2.277 -2.859 -22.220 1.00 96.25 177 VAL A N 1
ATOM 1472 C CA . VAL A 1 177 ? -2.029 -3.986 -21.317 1.00 96.25 177 VAL A CA 1
ATOM 1473 C C . VAL A 1 177 ? -2.657 -3.740 -19.947 1.00 96.25 177 VAL A C 1
ATOM 1475 O O . VAL A 1 177 ? -3.340 -4.627 -19.431 1.00 96.25 177 VAL A O 1
ATOM 1478 N N . ALA A 1 178 ? -2.439 -2.559 -19.370 1.00 91.38 178 ALA A N 1
ATOM 1479 C CA . ALA A 1 178 ? -2.906 -2.203 -18.035 1.00 91.38 178 ALA A CA 1
ATOM 1480 C C . ALA A 1 178 ? -4.436 -2.279 -17.916 1.00 91.38 178 ALA A C 1
ATOM 1482 O O . ALA A 1 178 ? -4.947 -2.899 -16.986 1.00 91.38 178 ALA A O 1
ATOM 1483 N N . LYS A 1 179 ? -5.178 -1.766 -18.909 1.00 92.75 179 LYS A N 1
ATOM 1484 C CA . LYS A 1 179 ? -6.654 -1.768 -18.911 1.00 92.75 179 LYS A CA 1
ATOM 1485 C C . LYS A 1 179 ? -7.283 -3.167 -18.931 1.00 92.75 179 LYS A C 1
ATOM 1487 O O . LYS A 1 179 ? -8.460 -3.323 -18.627 1.00 92.75 179 LYS A O 1
ATOM 1492 N N . ARG A 1 180 ? -6.519 -4.200 -19.311 1.00 93.38 180 ARG A N 1
ATOM 1493 C CA . ARG A 1 180 ? -6.977 -5.604 -19.312 1.00 93.38 180 ARG A CA 1
ATOM 1494 C C . ARG A 1 180 ? -6.863 -6.257 -17.934 1.00 93.38 180 ARG A C 1
ATOM 1496 O O . ARG A 1 180 ? -7.297 -7.396 -17.762 1.00 93.38 180 ARG A O 1
ATOM 1503 N N . VAL A 1 181 ? -6.262 -5.577 -16.959 1.00 90.62 181 VAL A N 1
ATOM 1504 C CA . VAL A 1 181 ? -6.183 -6.038 -15.573 1.00 90.62 181 VAL A CA 1
ATOM 1505 C C . VAL A 1 181 ? -7.395 -5.501 -14.819 1.00 90.62 181 VAL A C 1
ATOM 1507 O O . VAL A 1 181 ? -7.503 -4.305 -14.589 1.00 90.62 181 VAL A O 1
ATOM 1510 N N . ARG A 1 182 ? -8.318 -6.394 -14.435 1.00 84.25 182 ARG A N 1
ATOM 1511 C CA . ARG A 1 182 ? -9.625 -6.038 -13.842 1.00 84.25 182 ARG A CA 1
ATOM 1512 C C . ARG A 1 182 ? -9.520 -5.130 -12.610 1.00 84.25 182 ARG A C 1
ATOM 1514 O O . ARG A 1 182 ? -10.360 -4.265 -12.419 1.00 84.25 182 ARG A O 1
ATOM 1521 N N . SER A 1 183 ? -8.522 -5.365 -11.767 1.00 75.94 183 SER A N 1
ATOM 1522 C CA . SER A 1 183 ? -8.240 -4.608 -10.539 1.00 75.94 183 SER A CA 1
ATOM 1523 C C . SER A 1 183 ? -7.161 -3.530 -10.737 1.00 75.94 183 SER A C 1
ATOM 1525 O O . SER A 1 183 ? -6.621 -3.006 -9.764 1.00 75.94 183 SER A O 1
ATOM 1527 N N . GLY A 1 184 ? -6.830 -3.227 -11.997 1.00 75.00 184 GLY A N 1
ATOM 1528 C CA . GLY A 1 184 ? -5.801 -2.281 -12.400 1.00 75.00 184 GLY A CA 1
ATOM 1529 C C . GLY A 1 184 ? -6.316 -0.850 -12.510 1.00 75.00 184 GLY A C 1
ATOM 1530 O O . GLY A 1 184 ? -7.311 -0.590 -13.180 1.00 75.00 184 GLY A O 1
ATOM 1531 N N . GLU A 1 185 ? -5.595 0.087 -11.908 1.00 80.00 185 GLU A N 1
ATOM 1532 C CA . GLU A 1 185 ? -5.814 1.525 -12.043 1.00 80.00 185 GLU A CA 1
ATOM 1533 C C . GLU A 1 185 ? -4.637 2.155 -12.792 1.00 80.00 185 GLU A C 1
ATOM 1535 O O . GLU A 1 185 ? -3.480 1.963 -12.415 1.00 80.00 185 GLU A O 1
ATOM 1540 N N . VAL A 1 186 ? -4.922 2.894 -13.868 1.00 81.25 186 VAL A N 1
ATOM 1541 C CA . VAL A 1 186 ? -3.895 3.596 -14.649 1.00 81.25 186 VAL A CA 1
ATOM 1542 C C . VAL A 1 186 ? -3.744 5.021 -14.148 1.00 81.25 186 VAL A C 1
ATOM 1544 O O . VAL A 1 186 ? -4.724 5.754 -14.035 1.00 81.25 186 VAL A O 1
ATOM 1547 N N . ILE A 1 187 ? -2.497 5.425 -13.922 1.00 74.88 187 ILE A N 1
ATOM 1548 C CA . ILE A 1 187 ? -2.119 6.771 -13.511 1.00 74.88 187 ILE A CA 1
ATOM 1549 C C . ILE A 1 187 ? -1.119 7.318 -14.527 1.00 74.88 187 ILE A C 1
ATOM 1551 O O . ILE A 1 187 ? -0.013 6.803 -14.689 1.00 74.88 187 ILE A O 1
ATOM 1555 N N . TRP A 1 188 ? -1.528 8.378 -15.214 1.00 75.56 188 TRP A N 1
ATOM 1556 C CA . TRP A 1 188 ? -0.692 9.085 -16.178 1.00 75.56 188 TRP A CA 1
ATOM 1557 C C . TRP A 1 188 ? 0.188 10.128 -15.488 1.00 75.56 188 TRP A C 1
ATOM 1559 O O . TRP A 1 188 ? -0.249 10.786 -14.541 1.00 75.56 188 TRP A O 1
ATOM 1569 N N . PHE A 1 189 ? 1.401 10.318 -16.003 1.00 70.19 189 PHE A N 1
ATOM 1570 C CA . PHE A 1 189 ? 2.282 11.428 -15.626 1.00 70.19 189 PHE A CA 1
ATOM 1571 C C . PHE A 1 189 ? 3.015 11.982 -16.855 1.00 70.19 189 PHE A C 1
ATOM 1573 O O . PHE A 1 189 ? 3.357 11.194 -17.732 1.00 70.19 189 PHE A O 1
ATOM 1580 N N . SER A 1 190 ? 3.249 13.303 -16.919 1.00 65.12 190 SER A N 1
ATOM 1581 C CA . SER A 1 190 ? 4.085 13.979 -17.937 1.00 65.12 190 SER A CA 1
ATOM 1582 C C . SER A 1 190 ? 5.101 14.943 -17.331 1.00 65.12 190 SER A C 1
ATOM 1584 O O . SER A 1 190 ? 4.931 15.419 -16.212 1.00 65.12 190 SER A O 1
ATOM 1586 N N . LYS A 1 191 ? 6.088 15.333 -18.136 1.00 59.16 191 LYS A N 1
ATOM 1587 C CA . LYS A 1 191 ? 7.073 16.396 -17.936 1.00 59.16 191 LYS A CA 1
ATOM 1588 C C . LYS A 1 191 ? 6.462 17.765 -17.635 1.00 59.16 191 LYS A C 1
ATOM 1590 O O . LYS A 1 191 ? 7.000 18.508 -16.821 1.00 59.16 191 LYS A O 1
ATOM 1595 N N . ASN A 1 192 ? 5.346 18.133 -18.258 1.00 55.62 192 ASN A N 1
ATOM 1596 C CA . ASN A 1 192 ? 4.751 19.458 -18.035 1.00 55.62 192 ASN A CA 1
ATOM 1597 C C . ASN A 1 192 ? 4.061 19.574 -16.669 1.00 55.62 192 ASN A C 1
ATOM 1599 O O . ASN A 1 192 ? 4.048 20.657 -16.082 1.00 55.62 192 ASN A O 1
ATOM 1603 N N . ASP A 1 193 ? 3.559 18.461 -16.131 1.00 49.81 193 ASP A N 1
ATOM 1604 C CA . ASP A 1 193 ? 3.055 18.400 -14.755 1.00 49.81 193 ASP A CA 1
ATOM 1605 C C . ASP A 1 193 ? 4.207 18.632 -13.742 1.00 49.81 193 ASP A C 1
ATOM 1607 O O . ASP A 1 193 ? 4.010 19.216 -12.675 1.00 49.81 193 ASP A O 1
ATOM 1611 N N . VAL A 1 194 ? 5.435 18.249 -14.125 1.00 49.59 194 VAL A N 1
ATOM 1612 C CA . VAL A 1 194 ? 6.672 18.286 -13.319 1.00 49.59 194 VAL A CA 1
ATOM 1613 C C . VAL A 1 194 ? 7.236 19.702 -13.153 1.00 49.59 194 VAL A C 1
ATOM 1615 O O . VAL A 1 194 ? 7.601 20.095 -12.044 1.00 49.59 194 VAL A O 1
ATOM 1618 N N . PHE A 1 195 ? 7.314 20.486 -14.234 1.00 45.66 195 PHE A N 1
ATOM 1619 C CA . PHE A 1 195 ? 7.994 21.793 -14.233 1.00 45.66 195 PHE A CA 1
ATOM 1620 C C . PHE A 1 195 ? 7.371 22.808 -13.264 1.00 45.66 195 PHE A C 1
ATOM 1622 O O . PHE A 1 195 ? 8.096 23.487 -12.540 1.00 45.66 195 PHE A O 1
ATOM 1629 N N . LYS A 1 196 ? 6.035 22.867 -13.186 1.00 46.66 196 LYS A N 1
ATOM 1630 C CA . LYS A 1 196 ? 5.320 23.811 -12.306 1.00 46.66 196 LYS A CA 1
ATOM 1631 C C . LYS A 1 196 ? 5.573 23.559 -10.816 1.00 46.66 196 LYS A C 1
ATOM 1633 O O . LYS A 1 196 ? 5.512 24.492 -10.026 1.00 46.66 196 LYS A O 1
ATOM 1638 N N . MET A 1 197 ? 5.854 22.311 -10.435 1.00 42.97 197 MET A N 1
ATOM 1639 C CA . MET A 1 197 ? 6.113 21.936 -9.042 1.00 42.97 197 MET A CA 1
ATOM 1640 C C . MET A 1 197 ? 7.596 22.101 -8.670 1.00 42.97 197 MET A C 1
ATOM 1642 O O . MET A 1 197 ? 7.909 22.484 -7.548 1.00 42.97 197 MET A O 1
ATOM 1646 N N . VAL A 1 198 ? 8.510 21.851 -9.617 1.00 41.62 198 VAL A N 1
ATOM 1647 C CA . VAL A 1 198 ? 9.968 21.914 -9.405 1.00 41.62 198 VAL A CA 1
ATOM 1648 C C . VAL A 1 198 ? 10.508 23.344 -9.394 1.00 41.62 198 VAL A C 1
ATOM 1650 O O . VAL A 1 198 ? 11.423 23.619 -8.624 1.00 41.62 198 VAL A O 1
ATOM 1653 N N . GLU A 1 199 ? 9.938 24.270 -10.168 1.00 45.16 199 GLU A N 1
ATOM 1654 C CA . GLU A 1 199 ? 10.245 25.711 -10.055 1.00 45.16 199 GLU A CA 1
ATOM 1655 C C . GLU A 1 199 ? 9.979 26.228 -8.629 1.00 45.16 199 GLU A C 1
ATOM 1657 O O . GLU A 1 199 ? 10.806 26.939 -8.060 1.00 45.16 199 GLU A O 1
ATOM 1662 N N . GLY A 1 200 ? 8.896 25.763 -7.994 1.00 43.38 200 GLY A N 1
ATOM 1663 C CA . GLY A 1 200 ? 8.588 26.075 -6.596 1.00 43.38 200 GLY A CA 1
ATOM 1664 C C . GLY A 1 200 ? 9.570 25.478 -5.578 1.00 43.38 200 GLY A C 1
ATOM 1665 O O . GLY A 1 200 ? 9.704 26.024 -4.492 1.00 43.38 200 GLY A O 1
ATOM 1666 N N . LEU A 1 201 ? 10.273 24.389 -5.919 1.00 37.78 201 LEU A N 1
ATOM 1667 C CA . LEU A 1 201 ? 11.272 23.737 -5.055 1.00 37.78 201 LEU A CA 1
ATOM 1668 C C . LEU A 1 201 ? 12.696 24.276 -5.290 1.00 37.78 201 LEU A C 1
ATOM 1670 O O . LEU A 1 201 ? 13.480 24.402 -4.352 1.00 37.78 201 LEU A O 1
ATOM 1674 N N . ARG A 1 202 ? 13.052 24.623 -6.535 1.00 40.16 202 ARG A N 1
ATOM 1675 C CA . ARG A 1 202 ? 14.373 25.173 -6.895 1.00 40.16 202 ARG A CA 1
ATOM 1676 C C . ARG A 1 202 ? 14.605 26.572 -6.333 1.00 40.16 202 ARG A C 1
ATOM 1678 O O . ARG A 1 202 ? 15.735 26.866 -5.954 1.00 40.16 202 ARG A O 1
ATOM 1685 N N . ALA A 1 203 ? 13.556 27.390 -6.243 1.00 44.09 203 ALA A N 1
ATOM 1686 C CA . ALA A 1 203 ? 13.615 28.715 -5.626 1.00 44.09 203 ALA A CA 1
ATOM 1687 C C . ALA A 1 203 ? 13.977 28.672 -4.127 1.00 44.09 203 ALA A C 1
ATOM 1689 O O . ALA A 1 203 ? 14.407 29.680 -3.578 1.00 44.09 203 ALA A O 1
ATOM 1690 N N . THR A 1 204 ? 13.824 27.517 -3.472 1.00 39.50 204 THR A N 1
ATOM 1691 C CA . THR A 1 204 ? 14.033 27.368 -2.026 1.00 39.50 204 THR A CA 1
ATOM 1692 C C . THR A 1 204 ? 15.394 26.757 -1.669 1.00 39.50 204 THR A C 1
ATOM 1694 O O . THR A 1 204 ? 15.927 27.090 -0.616 1.00 39.50 204 THR A O 1
ATOM 1697 N N . TYR A 1 205 ? 15.988 25.899 -2.516 1.00 38.66 205 TYR A N 1
ATOM 1698 C CA . TYR A 1 205 ? 17.024 24.966 -2.034 1.00 38.66 205 TYR A CA 1
ATOM 1699 C C . TYR A 1 205 ? 18.454 25.082 -2.576 1.00 38.66 205 TYR A C 1
ATOM 1701 O O . TYR A 1 205 ? 19.306 24.455 -1.974 1.00 38.66 205 TYR A O 1
ATOM 1709 N N . HIS A 1 206 ? 18.788 25.834 -3.631 1.00 45.22 206 HIS A N 1
ATOM 1710 C CA . HIS A 1 206 ? 20.194 26.087 -4.054 1.00 45.22 206 HIS A CA 1
ATOM 1711 C C . HIS A 1 206 ? 21.215 24.905 -3.944 1.00 45.22 206 HIS A C 1
ATOM 1713 O O . HIS A 1 206 ? 22.367 25.117 -3.576 1.00 45.22 206 HIS A O 1
ATOM 1719 N N . GLN A 1 207 ? 20.844 23.656 -4.265 1.00 42.09 207 GLN A N 1
ATOM 1720 C CA . GLN A 1 207 ? 21.727 22.477 -4.112 1.00 42.09 207 GLN A CA 1
ATOM 1721 C C . GLN A 1 207 ? 22.267 21.978 -5.466 1.00 42.09 207 GLN A C 1
ATOM 1723 O O . GLN A 1 207 ? 21.500 21.661 -6.378 1.00 42.09 207 GLN A O 1
ATOM 1728 N N . GLU A 1 208 ? 23.597 21.895 -5.603 1.00 38.44 208 GLU A N 1
ATOM 1729 C CA . GLU A 1 208 ? 24.293 21.637 -6.879 1.00 38.44 208 GLU A CA 1
ATOM 1730 C C . GLU A 1 208 ? 24.319 20.166 -7.331 1.00 38.44 208 GLU A C 1
ATOM 1732 O O . GLU A 1 208 ? 24.437 19.902 -8.528 1.00 38.44 208 GLU A O 1
ATOM 1737 N N . TRP A 1 209 ? 24.144 19.194 -6.430 1.00 42.97 209 TRP A N 1
ATOM 1738 C CA . TRP A 1 209 ? 24.211 17.758 -6.763 1.00 42.97 209 TRP A CA 1
ATOM 1739 C C . TRP A 1 209 ? 22.994 17.240 -7.554 1.00 42.97 209 TRP A C 1
ATOM 1741 O O . TRP A 1 209 ? 23.057 16.180 -8.172 1.00 42.97 209 TRP A O 1
ATOM 1751 N N . LEU A 1 210 ? 21.914 18.027 -7.631 1.00 42.44 210 LEU A N 1
ATOM 1752 C CA . LEU A 1 210 ? 20.735 17.778 -8.475 1.00 42.44 210 LEU A CA 1
ATOM 1753 C C . LEU A 1 210 ? 21.000 17.968 -9.984 1.00 42.44 210 LEU A C 1
ATOM 1755 O O . LEU A 1 210 ? 20.083 17.824 -10.794 1.00 42.44 210 LEU A O 1
ATOM 1759 N N . ARG A 1 211 ? 22.230 18.333 -10.371 1.00 41.88 211 ARG A N 1
ATOM 1760 C CA . ARG A 1 211 ? 22.609 18.649 -11.757 1.00 41.88 211 ARG A CA 1
ATOM 1761 C C . ARG A 1 211 ? 23.174 17.474 -12.559 1.00 41.88 211 ARG A C 1
ATOM 1763 O O . ARG A 1 211 ? 23.197 17.573 -13.781 1.00 41.88 211 ARG A O 1
ATOM 1770 N N . ALA A 1 212 ? 23.608 16.382 -11.930 1.00 38.00 212 ALA A N 1
ATOM 1771 C CA . ALA A 1 212 ? 24.317 15.310 -12.633 1.00 38.00 212 ALA A CA 1
ATOM 1772 C C . ALA A 1 212 ? 23.421 14.074 -12.845 1.00 38.00 212 ALA A C 1
ATOM 1774 O O . ALA A 1 212 ? 23.232 13.274 -11.938 1.00 38.00 212 ALA A O 1
ATOM 1775 N N . ASP A 1 213 ? 22.863 13.938 -14.053 1.00 41.25 213 ASP A N 1
ATOM 1776 C CA . ASP A 1 213 ? 22.190 12.740 -14.601 1.00 41.25 213 ASP A CA 1
ATOM 1777 C C . ASP A 1 213 ? 20.870 12.250 -13.959 1.00 41.25 213 ASP A C 1
ATOM 1779 O O . ASP A 1 213 ? 20.410 11.131 -14.204 1.00 41.25 213 ASP A O 1
ATOM 1783 N N . PHE A 1 214 ? 20.164 13.118 -13.232 1.00 43.38 214 PHE A N 1
ATOM 1784 C CA . PHE A 1 214 ? 18.805 12.869 -12.732 1.00 43.38 214 PHE A CA 1
ATOM 1785 C C . PHE A 1 214 ? 17.771 13.568 -13.621 1.00 43.38 214 PHE A C 1
ATOM 1787 O O . PHE A 1 214 ? 17.514 14.762 -13.476 1.00 43.38 214 PHE A O 1
ATOM 1794 N N . ASN A 1 215 ? 17.138 12.845 -14.550 1.00 52.25 215 ASN A N 1
ATOM 1795 C CA . ASN A 1 215 ? 16.025 13.433 -15.295 1.00 52.25 215 ASN A CA 1
ATOM 1796 C C . ASN A 1 215 ? 14.855 13.678 -14.324 1.00 52.25 215 ASN A C 1
ATOM 1798 O O . ASN A 1 215 ? 14.265 12.731 -13.804 1.00 52.25 215 ASN A O 1
ATOM 1802 N N . VAL A 1 216 ? 14.550 14.953 -14.080 1.00 49.06 216 VAL A N 1
ATOM 1803 C CA . VAL A 1 216 ? 13.477 15.477 -13.218 1.00 49.06 216 VAL A CA 1
ATOM 1804 C C . VAL A 1 216 ? 12.133 14.755 -13.453 1.00 49.06 216 VAL A C 1
ATOM 1806 O O . VAL A 1 216 ? 11.345 14.571 -12.528 1.00 49.06 216 VAL A O 1
ATOM 1809 N N . GLU A 1 217 ? 11.918 14.254 -14.671 1.00 48.72 217 GLU A N 1
ATOM 1810 C CA . GLU A 1 217 ? 10.764 13.453 -15.099 1.00 48.72 217 GLU A CA 1
ATOM 1811 C C . GLU A 1 217 ? 10.579 12.143 -14.296 1.00 48.72 217 GLU A C 1
ATOM 1813 O O . GLU A 1 217 ? 9.455 11.739 -14.005 1.00 48.72 217 GLU A O 1
ATOM 1818 N N . ASN A 1 218 ? 11.672 11.498 -13.876 1.00 51.25 218 ASN A N 1
ATOM 1819 C CA . ASN A 1 218 ? 11.672 10.217 -13.159 1.00 51.25 218 ASN A CA 1
ATOM 1820 C C . ASN A 1 218 ? 11.325 10.362 -11.665 1.00 51.25 218 ASN A C 1
ATOM 1822 O O . ASN A 1 218 ? 10.612 9.535 -11.097 1.00 51.25 218 ASN A O 1
ATOM 1826 N N . VAL A 1 219 ? 11.817 11.431 -11.035 1.00 52.69 219 VAL A N 1
ATOM 1827 C CA . VAL A 1 219 ? 11.612 11.748 -9.607 1.00 52.69 219 VAL A CA 1
ATOM 1828 C C . VAL A 1 219 ? 10.134 12.005 -9.312 1.00 52.69 219 VAL A C 1
ATOM 1830 O O . VAL A 1 219 ? 9.586 11.589 -8.294 1.00 52.69 219 VAL A O 1
ATOM 1833 N N . TYR A 1 220 ? 9.462 12.657 -10.250 1.00 52.53 220 TYR A N 1
ATOM 1834 C CA . TYR A 1 220 ? 8.100 13.132 -10.085 1.00 52.53 220 TYR A CA 1
ATOM 1835 C C . TYR A 1 220 ? 7.037 12.044 -10.232 1.00 52.53 220 TYR A C 1
ATOM 1837 O O . TYR A 1 220 ? 6.063 12.055 -9.485 1.00 52.53 220 TYR A O 1
ATOM 1845 N N . ALA A 1 221 ? 7.221 11.083 -11.146 1.00 50.12 221 ALA A N 1
ATOM 1846 C CA . ALA A 1 221 ? 6.295 9.958 -11.321 1.00 50.12 221 ALA A CA 1
ATOM 1847 C C . ALA A 1 221 ? 6.087 9.187 -10.008 1.00 50.12 221 ALA A C 1
ATOM 1849 O O . ALA A 1 221 ? 4.973 8.798 -9.661 1.00 50.12 221 ALA A O 1
ATOM 1850 N N . VAL A 1 222 ? 7.178 9.036 -9.258 1.00 51.75 222 VAL A N 1
ATOM 1851 C CA . VAL A 1 222 ? 7.213 8.441 -7.925 1.00 51.75 222 VAL A CA 1
ATOM 1852 C C . VAL A 1 222 ? 6.550 9.339 -6.902 1.00 51.75 222 VAL A C 1
ATOM 1854 O O . VAL A 1 222 ? 5.611 8.902 -6.249 1.00 51.75 222 VAL A O 1
ATOM 1857 N N . VAL A 1 223 ? 7.000 10.587 -6.778 1.00 52.53 223 VAL A N 1
ATOM 1858 C CA . VAL A 1 223 ? 6.513 11.509 -5.744 1.00 52.53 223 VAL A CA 1
ATOM 1859 C C . VAL A 1 223 ? 5.011 11.752 -5.897 1.00 52.53 223 VAL A C 1
ATOM 1861 O O . VAL A 1 223 ? 4.268 11.647 -4.926 1.00 52.53 223 VAL A O 1
ATOM 1864 N N . LEU A 1 224 ? 4.526 11.979 -7.120 1.00 50.47 224 LEU A N 1
ATOM 1865 C CA . LEU A 1 224 ? 3.099 12.137 -7.373 1.00 50.47 224 LEU A CA 1
ATOM 1866 C C . LEU A 1 224 ? 2.302 10.879 -7.073 1.00 50.47 224 LEU A C 1
ATOM 1868 O O . LEU A 1 224 ? 1.203 10.990 -6.542 1.00 50.47 224 LEU A O 1
ATOM 1872 N N . TRP A 1 225 ? 2.780 9.700 -7.471 1.00 53.84 225 TRP A N 1
ATOM 1873 C CA . TRP A 1 225 ? 2.022 8.479 -7.234 1.00 53.84 225 TRP A CA 1
ATOM 1874 C C . TRP A 1 225 ? 1.950 8.151 -5.746 1.00 53.84 225 TRP A C 1
ATOM 1876 O O . TRP A 1 225 ? 0.862 7.846 -5.258 1.00 53.84 225 TRP A O 1
ATOM 1886 N N . VAL A 1 226 ? 3.075 8.280 -5.038 1.00 52.69 226 VAL A N 1
ATOM 1887 C CA . VAL A 1 226 ? 3.167 8.099 -3.587 1.00 52.69 226 VAL A CA 1
ATOM 1888 C C . VAL A 1 226 ? 2.226 9.070 -2.888 1.00 52.69 226 VAL A C 1
ATOM 1890 O O . VAL A 1 226 ? 1.356 8.627 -2.155 1.00 52.69 226 VAL A O 1
ATOM 1893 N N . ILE A 1 227 ? 2.273 10.365 -3.203 1.00 49.97 227 ILE A N 1
ATOM 1894 C CA . ILE A 1 227 ? 1.388 11.360 -2.577 1.00 49.97 227 ILE A CA 1
ATOM 1895 C C . ILE A 1 227 ? -0.088 11.121 -2.945 1.00 49.97 227 ILE A C 1
ATOM 1897 O O . ILE A 1 227 ? -0.961 11.164 -2.080 1.00 49.97 227 ILE A O 1
ATOM 1901 N N . LYS A 1 228 ? -0.399 10.820 -4.215 1.00 46.75 228 LYS A N 1
ATOM 1902 C CA . LYS A 1 228 ? -1.789 10.618 -4.668 1.00 46.75 228 LYS A CA 1
ATOM 1903 C C . LYS A 1 228 ? -2.434 9.347 -4.110 1.00 46.75 228 LYS A C 1
ATOM 1905 O O . LYS A 1 228 ? -3.656 9.311 -3.994 1.00 46.75 228 LYS A O 1
ATOM 1910 N N . ASN A 1 229 ? -1.655 8.310 -3.794 1.00 52.81 229 ASN A N 1
ATOM 1911 C CA . ASN A 1 229 ? -2.195 6.996 -3.420 1.00 52.81 229 ASN A CA 1
ATOM 1912 C C . ASN A 1 229 ? -1.897 6.583 -1.979 1.00 52.81 229 ASN A C 1
ATOM 1914 O O . ASN A 1 229 ? -2.653 5.778 -1.440 1.00 52.81 229 ASN A O 1
ATOM 1918 N N . ALA A 1 230 ? -0.873 7.140 -1.328 1.00 56.97 230 ALA A N 1
ATOM 1919 C CA . ALA A 1 230 ? -0.586 6.836 0.071 1.00 56.97 230 ALA A CA 1
ATOM 1920 C C . ALA A 1 230 ? -1.736 7.280 0.983 1.00 56.97 230 ALA A C 1
ATOM 1922 O O . ALA A 1 230 ? -2.160 6.508 1.831 1.00 56.97 230 ALA A O 1
ATOM 1923 N N . ASN A 1 231 ? -2.344 8.442 0.729 1.00 61.19 231 ASN A N 1
ATOM 1924 C CA . ASN A 1 231 ? -3.502 8.918 1.501 1.00 61.19 231 ASN A CA 1
ATOM 1925 C C . ASN A 1 231 ? -4.703 7.984 1.393 1.00 61.19 231 ASN A C 1
ATOM 1927 O O . ASN A 1 231 ? -5.395 7.712 2.368 1.00 61.19 231 ASN A O 1
ATOM 1931 N N . LYS A 1 232 ? -4.945 7.462 0.191 1.00 64.62 232 LYS A N 1
ATOM 1932 C CA . LYS A 1 232 ? -6.004 6.486 -0.039 1.00 64.62 232 LYS A CA 1
ATOM 1933 C C . LYS A 1 232 ? -5.717 5.176 0.683 1.00 64.62 232 LYS A C 1
ATOM 1935 O O . LYS A 1 232 ? -6.622 4.644 1.305 1.00 64.62 232 LYS A O 1
ATOM 1940 N N . TYR A 1 233 ? -4.477 4.696 0.634 1.00 64.31 233 TYR A N 1
ATOM 1941 C CA . TYR A 1 233 ? -4.059 3.489 1.339 1.00 64.31 233 TYR A CA 1
ATOM 1942 C C . TYR A 1 233 ? -4.173 3.640 2.862 1.00 64.31 233 TYR A C 1
ATOM 1944 O O . TYR A 1 233 ? -4.762 2.786 3.515 1.00 64.31 233 TYR A O 1
ATOM 1952 N N . ILE A 1 234 ? -3.698 4.758 3.416 1.00 65.12 234 ILE A N 1
ATOM 1953 C CA . ILE A 1 234 ? -3.810 5.089 4.843 1.00 65.12 234 ILE A CA 1
ATOM 1954 C C . ILE A 1 234 ? -5.283 5.144 5.276 1.00 65.12 234 ILE A C 1
ATOM 1956 O O . ILE A 1 234 ? -5.654 4.614 6.324 1.00 65.12 234 ILE A O 1
ATOM 1960 N N . ASN A 1 235 ? -6.148 5.728 4.446 1.00 79.12 235 ASN A N 1
ATOM 1961 C CA . ASN A 1 235 ? -7.587 5.752 4.700 1.00 79.12 235 ASN A CA 1
ATOM 1962 C C . ASN A 1 235 ? -8.224 4.356 4.591 1.00 79.12 235 ASN A C 1
ATOM 1964 O O . ASN A 1 235 ? -9.040 3.996 5.436 1.00 79.12 235 ASN A O 1
ATOM 1968 N N . GLU A 1 236 ? -7.860 3.561 3.579 1.00 78.31 236 GLU A N 1
ATOM 1969 C CA . GLU A 1 236 ? -8.354 2.189 3.396 1.00 78.31 236 GLU A CA 1
ATOM 1970 C C . GLU A 1 236 ? -7.949 1.291 4.579 1.00 78.31 236 GLU A C 1
ATOM 1972 O O . GLU A 1 236 ? -8.806 0.583 5.101 1.00 78.31 236 GLU A O 1
ATOM 1977 N N . GLN A 1 237 ? -6.712 1.390 5.082 1.00 73.06 237 GLN A N 1
ATOM 1978 C CA . GLN A 1 237 ? -6.262 0.659 6.275 1.00 73.06 237 GLN A CA 1
ATOM 1979 C C . GLN A 1 237 ? -7.093 0.992 7.518 1.00 73.06 237 GLN A C 1
ATOM 1981 O O . GLN A 1 237 ? -7.511 0.085 8.240 1.00 73.06 237 GLN A O 1
ATOM 1986 N N . LEU A 1 238 ? -7.367 2.281 7.758 1.00 87.94 238 LEU A N 1
ATOM 1987 C CA . LEU A 1 238 ? -8.210 2.706 8.877 1.00 87.94 238 LEU A CA 1
ATOM 1988 C C . LEU A 1 238 ? -9.618 2.116 8.749 1.00 87.94 238 LEU A C 1
ATOM 1990 O O . LEU A 1 238 ? -10.134 1.547 9.712 1.00 87.94 238 LEU A O 1
ATOM 1994 N N . ILE A 1 239 ? -10.218 2.192 7.558 1.00 90.19 239 ILE A N 1
ATOM 1995 C CA . ILE A 1 239 ? -11.550 1.634 7.290 1.00 90.19 239 ILE A CA 1
ATOM 1996 C C . ILE A 1 239 ? -11.574 0.112 7.492 1.00 90.19 239 ILE A C 1
ATOM 1998 O O . ILE A 1 239 ? -12.521 -0.405 8.086 1.00 90.19 239 ILE A O 1
ATOM 2002 N N . GLU A 1 240 ? -10.585 -0.616 6.973 1.00 85.50 240 GLU A N 1
ATOM 2003 C CA . GLU A 1 240 ? -10.511 -2.076 7.093 1.00 85.50 240 GLU A CA 1
ATOM 2004 C C . GLU A 1 240 ? -10.353 -2.503 8.552 1.00 85.50 240 GLU A C 1
ATOM 2006 O O . GLU A 1 240 ? -11.130 -3.330 9.025 1.00 85.50 240 GLU A O 1
ATOM 2011 N N . MET A 1 241 ? -9.441 -1.873 9.300 1.00 90.25 241 MET A N 1
ATOM 2012 C CA . MET A 1 241 ? -9.292 -2.129 10.733 1.00 90.25 241 MET A CA 1
ATOM 2013 C C . MET A 1 241 ? -10.583 -1.801 11.498 1.00 90.25 241 MET A C 1
ATOM 2015 O O . MET A 1 241 ? -11.023 -2.593 12.328 1.00 90.25 241 MET A O 1
ATOM 2019 N N . PHE A 1 242 ? -11.219 -0.660 11.215 1.00 94.38 242 PHE A N 1
ATOM 2020 C CA . PHE A 1 242 ? -12.481 -0.275 11.852 1.00 94.38 242 PHE A CA 1
ATOM 2021 C C . PHE A 1 242 ? -13.577 -1.325 11.626 1.00 94.38 242 PHE A C 1
ATOM 2023 O O . PHE A 1 242 ? -14.308 -1.669 12.553 1.00 94.38 242 PHE A O 1
ATOM 2030 N N . LYS A 1 243 ? -13.664 -1.875 10.409 1.00 91.06 243 LYS A N 1
ATOM 2031 C CA . LYS A 1 243 ? -14.607 -2.950 10.074 1.00 91.06 243 LYS A CA 1
ATOM 2032 C C . LYS A 1 243 ? -14.273 -4.256 10.790 1.00 91.06 243 LYS A C 1
ATOM 2034 O O . LYS A 1 243 ? -15.180 -4.873 11.340 1.00 91.06 243 LYS A O 1
ATOM 2039 N N . ASP A 1 244 ? -12.998 -4.633 10.846 1.00 89.50 244 ASP A N 1
ATOM 2040 C CA . ASP A 1 244 ? -12.518 -5.815 11.577 1.00 89.50 244 ASP A CA 1
ATOM 2041 C C . ASP A 1 244 ? -12.811 -5.740 13.090 1.00 89.50 244 ASP A C 1
ATOM 2043 O O . ASP A 1 244 ? -12.917 -6.769 13.755 1.00 89.50 244 ASP A O 1
ATOM 2047 N N . LEU A 1 245 ? -12.947 -4.530 13.643 1.00 92.00 245 LEU A N 1
ATOM 2048 C CA . LEU A 1 245 ? -13.329 -4.291 15.038 1.00 92.00 245 LEU A CA 1
ATOM 2049 C C . LEU A 1 245 ? -14.855 -4.227 15.253 1.00 92.00 245 LEU A C 1
ATOM 2051 O O . LEU A 1 245 ? -15.306 -4.217 16.398 1.00 92.00 245 LEU A O 1
ATOM 2055 N N . SER A 1 246 ? -15.655 -4.176 14.183 1.00 90.31 246 SER A N 1
ATOM 2056 C CA . SER A 1 246 ? -17.093 -3.865 14.233 1.00 90.31 246 SER A CA 1
ATOM 2057 C C . SER A 1 246 ? -18.024 -5.069 14.393 1.00 90.31 246 SER A C 1
ATOM 2059 O O . SER A 1 246 ? -19.096 -5.124 13.792 1.00 90.31 246 SER A O 1
ATOM 2061 N N . GLU A 1 247 ? -17.639 -6.026 15.235 1.00 87.88 247 GLU A N 1
ATOM 2062 C CA . GLU A 1 247 ? -18.532 -7.125 15.620 1.00 87.88 247 GLU A CA 1
ATOM 2063 C C . GLU A 1 247 ? -19.801 -6.583 16.310 1.00 87.88 247 GLU A C 1
ATOM 2065 O O . GLU A 1 247 ? -19.705 -5.578 17.024 1.00 87.88 247 GLU A O 1
ATOM 2070 N N . PRO A 1 248 ? -20.980 -7.223 16.159 1.00 86.25 248 PRO A N 1
ATOM 2071 C CA . PRO A 1 248 ? -22.257 -6.720 16.678 1.00 86.25 248 PRO A CA 1
ATOM 2072 C C . PRO A 1 248 ? -22.260 -6.358 18.171 1.00 86.25 248 PRO A C 1
ATOM 2074 O O . PRO A 1 248 ? -22.986 -5.461 18.608 1.00 86.25 248 PRO A O 1
ATOM 2077 N N . GLU A 1 249 ? -21.453 -7.042 18.980 1.00 85.62 249 GLU A N 1
ATOM 2078 C CA . GLU A 1 249 ? -21.305 -6.786 20.411 1.00 85.62 249 GLU A CA 1
ATOM 2079 C C . GLU A 1 249 ? -20.440 -5.564 20.727 1.00 85.62 249 GLU A C 1
ATOM 2081 O O . GLU A 1 249 ? -20.556 -5.029 21.825 1.00 85.62 249 GLU A O 1
ATOM 2086 N N . CYS A 1 250 ? -19.609 -5.127 19.782 1.00 90.94 250 CYS A N 1
ATOM 2087 C CA . CYS A 1 250 ? -18.577 -4.104 19.951 1.00 90.94 250 CYS A CA 1
ATOM 2088 C C . CYS A 1 250 ? -18.994 -2.736 19.401 1.00 90.94 250 CYS A C 1
ATOM 2090 O O . CYS A 1 250 ? -18.162 -1.836 19.288 1.00 90.94 250 CYS A O 1
ATOM 2092 N N . VAL A 1 251 ? -20.265 -2.577 19.032 1.00 91.00 251 VAL A N 1
ATOM 2093 C CA . VAL A 1 251 ? -20.781 -1.377 18.373 1.00 91.00 251 VAL A CA 1
ATOM 2094 C C . VAL A 1 251 ? -21.974 -0.761 19.105 1.00 91.00 251 VAL A C 1
ATOM 2096 O O . VAL A 1 251 ? -22.767 -1.439 19.773 1.00 91.00 251 VAL A O 1
ATOM 2099 N N . LYS A 1 252 ? -22.144 0.549 18.905 1.00 89.44 252 LYS A N 1
ATOM 2100 C CA . LYS A 1 252 ? -23.312 1.344 19.296 1.00 89.44 252 LYS A CA 1
ATOM 2101 C C . LYS A 1 252 ? -23.917 2.058 18.096 1.00 89.44 252 LYS A C 1
ATOM 2103 O O . LYS A 1 252 ? -23.217 2.472 17.179 1.00 89.44 252 LYS A O 1
ATOM 2108 N N . ASN A 1 253 ? -25.229 2.256 18.140 1.00 89.56 253 ASN A N 1
ATOM 2109 C CA . ASN A 1 253 ? -25.921 3.034 17.124 1.00 89.56 253 ASN A CA 1
ATOM 2110 C C . ASN A 1 253 ? -25.577 4.515 17.206 1.00 89.56 253 ASN A C 1
ATOM 2112 O O . ASN A 1 253 ? -25.465 5.090 18.287 1.00 89.56 253 ASN A O 1
ATOM 2116 N N . TYR A 1 254 ? -25.554 5.128 16.030 1.00 90.69 254 TYR A N 1
ATOM 2117 C CA . TYR A 1 254 ? -25.690 6.568 15.871 1.00 90.69 254 TYR A CA 1
ATOM 2118 C C . TYR A 1 254 ? -27.007 7.070 16.456 1.00 90.69 254 TYR A C 1
ATOM 2120 O O . TYR A 1 254 ? -28.022 6.366 16.392 1.00 90.69 254 TYR A O 1
ATOM 2128 N N . LYS A 1 255 ? -27.026 8.312 16.947 1.00 88.00 255 LYS A N 1
ATOM 2129 C CA . LYS A 1 255 ? -28.236 8.933 17.499 1.00 88.00 255 LYS A CA 1
ATOM 2130 C C . LYS A 1 255 ? -29.389 8.954 16.497 1.00 88.00 255 LYS A C 1
ATOM 2132 O O . LYS A 1 255 ? -30.520 8.632 16.865 1.00 88.00 255 LYS A O 1
ATOM 2137 N N . SER A 1 256 ? -29.116 9.266 15.229 1.00 86.94 256 SER A N 1
ATOM 2138 C CA . SER A 1 256 ? -30.135 9.254 14.168 1.00 86.94 256 SER A CA 1
ATOM 2139 C C . SER A 1 256 ? -30.758 7.875 13.936 1.00 86.94 256 SER A C 1
ATOM 2141 O O . SER A 1 256 ? -31.930 7.781 13.572 1.00 86.94 256 SER A O 1
ATOM 2143 N N . ASN A 1 257 ? -30.020 6.802 14.225 1.00 86.75 257 ASN A N 1
ATOM 2144 C CA . ASN A 1 257 ? -30.491 5.428 14.084 1.00 86.75 257 ASN A CA 1
ATOM 2145 C C . ASN A 1 257 ? -31.364 4.966 15.264 1.00 86.75 257 ASN A C 1
ATOM 2147 O O . ASN A 1 257 ? -32.157 4.039 15.108 1.00 86.75 257 ASN A O 1
ATOM 2151 N N . LEU A 1 258 ? -31.284 5.611 16.433 1.00 82.81 258 LEU A N 1
ATOM 2152 C CA . LEU A 1 258 ? -32.007 5.175 17.637 1.00 82.81 258 LEU A CA 1
ATOM 2153 C C . LEU A 1 258 ? -33.535 5.295 17.531 1.00 82.81 258 LEU A C 1
ATOM 2155 O O . LEU A 1 258 ? -34.239 4.583 18.236 1.00 82.81 258 LEU A O 1
ATOM 2159 N N . LYS A 1 259 ? -34.057 6.163 16.655 1.00 80.62 259 LYS A N 1
ATOM 2160 C CA . LYS A 1 259 ? -35.510 6.290 16.424 1.00 80.62 259 LYS A CA 1
ATOM 2161 C C . LYS A 1 259 ? -36.082 5.181 15.538 1.00 80.62 259 LYS A C 1
ATOM 2163 O O . LYS A 1 259 ? -37.290 4.984 15.518 1.00 80.62 259 LYS A O 1
ATOM 2168 N N . THR A 1 260 ? -35.218 4.498 14.795 1.00 81.12 260 THR A N 1
ATOM 2169 C CA . THR A 1 260 ? -35.602 3.542 13.748 1.00 81.12 260 THR A CA 1
ATOM 2170 C C . THR A 1 260 ? -35.517 2.101 14.236 1.00 81.12 260 THR A C 1
ATOM 2172 O O . THR A 1 260 ? -36.248 1.240 13.758 1.00 81.12 260 THR A O 1
ATOM 2175 N N . TRP A 1 261 ? -34.615 1.824 15.176 1.00 80.06 261 TRP A N 1
ATOM 2176 C CA . TRP A 1 261 ? -34.297 0.468 15.602 1.00 80.06 261 TRP A CA 1
ATOM 2177 C C . TRP A 1 261 ? -34.702 0.222 17.053 1.00 80.06 261 TRP A C 1
ATOM 2179 O O . TRP A 1 261 ? -34.329 0.980 17.946 1.00 80.06 261 TRP A O 1
ATOM 2189 N N . GLU A 1 262 ? -35.384 -0.896 17.299 1.00 74.62 262 GLU A N 1
ATOM 2190 C CA . GLU A 1 262 ? -35.606 -1.412 18.650 1.00 74.62 262 GLU A CA 1
ATOM 2191 C C . GLU A 1 262 ? -34.274 -1.730 19.354 1.00 74.62 262 GLU A C 1
ATOM 2193 O O . GLU A 1 262 ? -33.230 -1.934 18.717 1.00 74.62 262 GLU A O 1
ATOM 2198 N N . LYS A 1 263 ? -34.298 -1.797 20.691 1.00 75.50 263 LYS A N 1
ATOM 2199 C CA . LYS A 1 263 ? -33.108 -2.039 21.519 1.00 75.50 263 LYS A CA 1
ATOM 2200 C C . LYS A 1 263 ? -32.361 -3.293 21.042 1.00 75.50 263 LYS A C 1
ATOM 2202 O O . LYS A 1 263 ? -32.853 -4.405 21.179 1.00 75.50 263 LYS A O 1
ATOM 2207 N N . ASN A 1 264 ? -31.150 -3.096 20.516 1.00 75.94 264 ASN A N 1
ATOM 2208 C CA . ASN A 1 264 ? -30.251 -4.123 19.964 1.00 75.94 264 ASN A CA 1
ATOM 2209 C C . ASN A 1 264 ? -30.743 -4.874 18.709 1.00 75.94 264 ASN A C 1
ATOM 2211 O O . ASN A 1 264 ? -29.985 -5.685 18.185 1.00 75.94 264 ASN A O 1
ATOM 2215 N N . GLY A 1 265 ? -31.934 -4.587 18.171 1.00 74.94 265 GLY A N 1
ATOM 2216 C CA . GLY A 1 265 ? -32.447 -5.260 16.967 1.00 74.94 265 GLY A CA 1
ATOM 2217 C C . GLY A 1 265 ? -31.618 -4.981 15.706 1.00 74.94 265 GLY A C 1
ATOM 2218 O O . GLY A 1 265 ? -31.536 -5.813 14.808 1.00 74.94 265 GLY A O 1
ATOM 2219 N N . TRP A 1 266 ? -30.938 -3.835 15.670 1.00 80.56 266 TRP A N 1
ATOM 2220 C CA . TRP A 1 266 ? -30.046 -3.401 14.589 1.00 80.56 266 TRP A CA 1
ATOM 2221 C C . TRP A 1 266 ? -28.777 -4.252 14.431 1.00 80.56 266 TRP A C 1
ATOM 2223 O O . TRP A 1 266 ? -28.222 -4.311 13.337 1.00 80.56 266 TRP A O 1
ATOM 2233 N N . ARG A 1 267 ? -28.334 -4.936 15.495 1.00 79.19 267 ARG A N 1
ATOM 2234 C CA . ARG A 1 267 ? -27.058 -5.674 15.544 1.00 79.19 267 ARG A CA 1
ATOM 2235 C C . ARG A 1 267 ? -26.950 -6.801 14.513 1.00 79.19 267 ARG A C 1
ATOM 2237 O O . ARG A 1 267 ? -25.849 -7.182 14.142 1.00 79.19 267 ARG A O 1
ATOM 2244 N N . TYR A 1 268 ? -28.084 -7.301 14.024 1.00 74.94 268 TYR A N 1
ATOM 2245 C CA . TYR A 1 268 ? -28.152 -8.414 13.069 1.00 74.94 268 TYR A CA 1
ATOM 2246 C C . TYR A 1 268 ? -28.886 -8.042 11.770 1.00 74.94 268 TYR A C 1
ATOM 2248 O O . TYR A 1 268 ? -29.301 -8.910 11.001 1.00 74.94 268 TYR A O 1
ATOM 2256 N N . GLN A 1 269 ? -29.068 -6.743 11.515 1.00 72.12 269 GLN A N 1
ATOM 2257 C CA . GLN A 1 269 ? -29.816 -6.230 10.369 1.00 72.12 269 GLN A CA 1
ATOM 2258 C C . GLN A 1 269 ? -28.895 -5.910 9.191 1.00 72.12 269 GLN A C 1
ATOM 2260 O O . GLN A 1 269 ? -27.997 -5.080 9.297 1.00 72.12 269 GLN A O 1
ATOM 2265 N N . LYS A 1 270 ? -29.182 -6.486 8.015 1.00 66.69 270 LYS A N 1
ATOM 2266 C CA . LYS A 1 270 ? -28.417 -6.216 6.781 1.00 66.69 270 LYS A CA 1
ATOM 2267 C C . LYS A 1 270 ? -28.501 -4.766 6.294 1.00 66.69 270 LYS A C 1
ATOM 2269 O O . LYS A 1 270 ? -27.602 -4.318 5.593 1.00 66.69 270 LYS A O 1
ATOM 2274 N N . ASN A 1 271 ? -29.568 -4.050 6.648 1.00 70.19 271 ASN A N 1
ATOM 2275 C CA . ASN A 1 271 ? -29.812 -2.676 6.199 1.00 70.19 271 ASN A CA 1
ATOM 2276 C C . ASN A 1 271 ? -29.309 -1.622 7.195 1.00 70.19 271 ASN A C 1
ATOM 2278 O O . ASN A 1 271 ? -29.555 -0.435 6.999 1.00 70.19 271 ASN A O 1
ATOM 2282 N N . HIS A 1 272 ? -28.653 -2.029 8.283 1.00 75.56 272 HIS A N 1
ATOM 2283 C CA . HIS A 1 272 ? -28.093 -1.087 9.236 1.00 75.56 272 HIS A CA 1
ATOM 2284 C C . HIS A 1 272 ? -26.744 -0.560 8.732 1.00 75.56 272 HIS A C 1
ATOM 2286 O O . HIS A 1 272 ? -25.840 -1.339 8.443 1.00 75.56 272 HIS A O 1
ATOM 2292 N N . THR A 1 273 ? -26.609 0.763 8.600 1.00 74.00 273 THR A N 1
ATOM 2293 C CA . THR A 1 273 ? -25.494 1.349 7.838 1.00 74.00 273 THR A CA 1
ATOM 2294 C C . THR A 1 273 ? -24.591 2.312 8.608 1.00 74.00 273 THR A C 1
ATOM 2296 O O . THR A 1 273 ? -23.614 2.744 8.008 1.00 74.00 273 THR A O 1
ATOM 2299 N N . LYS A 1 274 ? -24.884 2.698 9.867 1.00 90.31 274 LYS A N 1
ATOM 2300 C CA . LYS A 1 274 ? -24.058 3.674 10.623 1.00 90.31 274 LYS A CA 1
ATOM 2301 C C . LYS A 1 274 ? -23.985 3.375 12.128 1.00 90.31 274 LYS A C 1
ATOM 2303 O O . LYS A 1 274 ? -25.010 3.395 12.814 1.00 90.31 274 LYS A O 1
ATOM 2308 N N . TYR A 1 275 ? -22.777 3.188 12.647 1.00 92.75 275 TYR A N 1
ATOM 2309 C CA . TYR A 1 275 ? -22.522 2.812 14.041 1.00 92.75 275 TYR A CA 1
ATOM 2310 C C . TYR A 1 275 ? -21.157 3.320 14.518 1.00 92.75 275 TYR A C 1
ATOM 2312 O O . TYR A 1 275 ? -20.291 3.637 13.715 1.00 92.75 275 TYR A O 1
ATOM 2320 N N . THR A 1 276 ? -20.940 3.384 15.825 1.00 93.69 276 THR A N 1
ATOM 2321 C CA . THR A 1 276 ? -19.628 3.650 16.428 1.00 93.69 276 THR A CA 1
ATOM 2322 C C . THR A 1 276 ? -19.104 2.404 17.127 1.00 93.69 276 THR A C 1
ATOM 2324 O O . THR A 1 276 ? -19.881 1.594 17.628 1.00 93.69 276 THR A O 1
ATOM 2327 N N . LEU A 1 277 ? -17.786 2.240 17.175 1.00 95.31 277 LEU A N 1
ATOM 2328 C CA . LEU A 1 277 ? -17.117 1.236 17.991 1.00 95.31 277 LEU A CA 1
ATOM 2329 C C . LEU A 1 277 ? -17.144 1.632 19.467 1.00 95.31 277 LEU A C 1
ATOM 2331 O O . LEU A 1 277 ? -16.910 2.788 19.834 1.00 95.31 277 LEU A O 1
ATOM 2335 N N . GLU A 1 278 ? -17.364 0.646 20.325 1.00 94.25 278 GLU A N 1
ATOM 2336 C CA . GLU A 1 278 ? -17.136 0.757 21.756 1.00 94.25 278 GLU A CA 1
ATOM 2337 C C . GLU A 1 278 ? -15.641 0.692 22.090 1.00 94.25 278 GLU A C 1
ATOM 2339 O O . GLU A 1 278 ? -14.820 0.172 21.342 1.00 94.25 278 GLU A O 1
ATOM 2344 N N . TYR A 1 279 ? -15.267 1.186 23.270 1.00 95.06 279 TYR A N 1
ATOM 2345 C CA . TYR A 1 279 ? -13.875 1.135 23.727 1.00 95.06 279 TYR A CA 1
ATOM 2346 C C . TYR A 1 279 ? -13.428 -0.263 24.180 1.00 95.06 279 TYR A C 1
ATOM 2348 O O . TYR A 1 279 ? -12.232 -0.493 24.350 1.00 95.06 279 TYR A O 1
ATOM 2356 N N . ARG A 1 280 ? -14.368 -1.188 24.425 1.00 95.56 280 ARG A N 1
ATOM 2357 C CA . ARG A 1 280 ? -14.081 -2.593 24.738 1.00 95.56 280 ARG A CA 1
ATOM 2358 C C . ARG A 1 280 ? -14.477 -3.432 23.540 1.00 95.56 280 ARG A C 1
ATOM 2360 O O . ARG A 1 280 ? -15.661 -3.535 23.250 1.00 95.56 280 ARG A O 1
ATOM 2367 N N . ILE A 1 281 ? -13.493 -4.018 22.874 1.00 94.50 281 ILE A N 1
ATOM 2368 C CA . ILE A 1 281 ? -13.712 -4.755 21.632 1.00 94.50 281 ILE A CA 1
ATOM 2369 C C . ILE A 1 281 ? -13.227 -6.181 21.809 1.00 94.50 281 ILE A C 1
ATOM 2371 O O . ILE A 1 281 ? -12.149 -6.420 22.353 1.00 94.50 281 ILE A O 1
ATOM 2375 N N . ILE A 1 282 ? -14.027 -7.131 21.346 1.00 91.56 282 ILE A N 1
ATOM 2376 C CA . ILE A 1 282 ? -13.675 -8.541 21.285 1.00 91.56 282 ILE A CA 1
ATOM 2377 C C . ILE A 1 282 ? -13.613 -8.908 19.812 1.00 91.56 282 ILE A C 1
ATOM 2379 O O . ILE A 1 282 ? -14.608 -8.814 19.105 1.00 91.56 282 ILE A O 1
ATOM 2383 N N . THR A 1 283 ? -12.444 -9.347 19.361 1.00 88.00 283 THR A N 1
ATOM 2384 C CA . THR A 1 283 ? -12.277 -9.877 18.004 1.00 88.00 283 THR A CA 1
ATOM 2385 C C . THR A 1 283 ? -12.058 -11.378 18.074 1.00 88.00 283 THR A C 1
ATOM 2387 O O . THR A 1 283 ? -11.344 -11.868 18.956 1.00 88.00 283 THR A O 1
ATOM 2390 N N . GLN A 1 284 ? -12.672 -12.113 17.149 1.00 77.44 284 GLN A N 1
ATOM 2391 C CA . GLN A 1 284 ? -12.538 -13.562 17.042 1.00 77.44 284 GLN A CA 1
ATOM 2392 C C . GLN A 1 284 ? -11.597 -13.879 15.874 1.00 77.44 284 GLN A C 1
ATOM 2394 O O . GLN A 1 284 ? -11.949 -13.692 14.711 1.00 77.44 284 GLN A O 1
ATOM 2399 N N . LYS A 1 285 ? -10.370 -14.338 16.150 1.00 67.38 285 LYS A N 1
ATOM 2400 C CA . LYS A 1 285 ? -9.435 -14.802 15.107 1.00 67.38 285 LYS A CA 1
ATOM 2401 C C . LYS A 1 285 ? -9.031 -16.240 15.428 1.00 67.38 285 LYS A C 1
ATOM 2403 O O . LYS A 1 285 ? -8.822 -16.591 16.579 1.00 67.38 285 LYS A O 1
ATOM 2408 N N . TYR A 1 286 ? -8.916 -17.088 14.409 1.00 54.78 286 TYR A N 1
ATOM 2409 C CA . TYR A 1 286 ? -8.909 -18.553 14.556 1.00 54.78 286 TYR A CA 1
ATOM 2410 C C . TYR A 1 286 ? -7.854 -19.155 15.513 1.00 54.78 286 TYR A C 1
ATOM 2412 O O . TYR A 1 286 ? -8.034 -20.294 15.933 1.00 54.78 286 TYR A O 1
ATOM 2420 N N . THR A 1 287 ? -6.805 -18.423 15.915 1.00 67.81 287 THR A N 1
ATOM 2421 C CA . THR A 1 287 ? -5.807 -18.854 16.916 1.00 67.81 287 THR A CA 1
ATOM 2422 C C . THR A 1 287 ? -4.943 -17.673 17.395 1.00 67.81 287 THR A C 1
ATOM 2424 O O . THR A 1 287 ? -4.070 -17.220 16.652 1.00 67.81 287 THR A O 1
ATOM 2427 N N . ALA A 1 288 ? -5.122 -17.188 18.626 1.00 77.44 288 ALA A N 1
ATOM 2428 C CA . ALA A 1 288 ? -4.313 -16.099 19.185 1.00 77.44 288 ALA A CA 1
ATOM 2429 C C . ALA A 1 288 ? -3.061 -16.642 19.884 1.00 77.44 288 ALA A C 1
ATOM 2431 O O . ALA A 1 288 ? -1.951 -16.430 19.401 1.00 77.44 288 ALA A O 1
ATOM 2432 N N . ILE A 1 289 ? -3.233 -17.396 20.972 1.00 86.38 289 ILE A N 1
ATOM 2433 C CA . ILE A 1 289 ? -2.128 -18.004 21.728 1.00 86.38 289 ILE A CA 1
ATOM 2434 C C . ILE A 1 289 ? -1.711 -19.347 21.116 1.00 86.38 289 ILE A C 1
ATOM 2436 O O . ILE A 1 289 ? -2.549 -20.109 20.621 1.00 86.38 289 ILE A O 1
ATOM 2440 N N . LYS A 1 290 ? -0.407 -19.643 21.150 1.00 78.94 290 LYS A N 1
ATOM 2441 C CA . LYS A 1 290 ? 0.150 -20.922 20.689 1.00 78.94 290 LYS A CA 1
ATOM 2442 C C . LYS A 1 290 ? -0.426 -22.089 21.498 1.00 78.94 290 LYS A C 1
ATOM 2444 O O . LYS A 1 290 ? -0.318 -22.117 22.722 1.00 78.94 290 LYS A O 1
ATOM 2449 N N . LYS A 1 291 ? -0.988 -23.093 20.815 1.00 78.06 291 LYS A N 1
ATOM 2450 C CA . LYS A 1 291 ? -1.370 -24.363 21.457 1.00 78.06 291 LYS A CA 1
ATOM 2451 C C . LYS A 1 291 ? -0.156 -25.289 21.549 1.00 78.06 291 LYS A C 1
ATOM 2453 O O . LYS A 1 291 ? 0.781 -25.176 20.760 1.00 78.06 291 LYS A O 1
ATOM 2458 N N . LYS A 1 292 ? -0.191 -26.229 22.498 1.00 70.62 292 LYS A N 1
ATOM 2459 C CA . LYS A 1 292 ? 0.915 -27.157 22.795 1.00 70.62 292 LYS A CA 1
ATOM 2460 C C . LYS A 1 292 ? 1.414 -27.919 21.552 1.00 70.62 292 LYS A C 1
ATOM 2462 O O . LYS A 1 292 ? 2.618 -28.082 21.398 1.00 70.62 292 LYS A O 1
ATOM 2467 N N . ASP A 1 293 ? 0.506 -28.238 20.626 1.00 67.19 293 ASP A N 1
ATOM 2468 C CA . ASP A 1 293 ? 0.781 -29.013 19.403 1.00 67.19 293 ASP A CA 1
ATOM 2469 C C . ASP A 1 293 ? 0.914 -28.150 18.128 1.00 67.19 293 ASP A C 1
ATOM 2471 O O . ASP A 1 293 ? 0.860 -28.652 17.007 1.00 67.19 293 ASP A O 1
ATOM 2475 N N . SER A 1 294 ? 1.043 -26.823 18.264 1.00 63.84 294 SER A N 1
ATOM 2476 C CA . SER A 1 294 ? 1.128 -25.899 17.122 1.00 63.84 294 SER A CA 1
ATOM 2477 C C . SER A 1 294 ? 2.560 -25.700 16.616 1.00 63.84 294 SER A C 1
ATOM 2479 O O . SER A 1 294 ? 3.493 -25.467 17.392 1.00 63.84 294 SER A O 1
ATOM 2481 N N . TRP A 1 295 ? 2.732 -25.719 15.290 1.00 57.38 295 TRP A N 1
ATOM 2482 C CA . TRP A 1 295 ? 4.022 -25.501 14.630 1.00 57.38 295 TRP A CA 1
ATOM 2483 C C . TRP A 1 295 ? 4.595 -24.107 14.938 1.00 57.38 295 TRP A C 1
ATOM 2485 O O . TRP A 1 295 ? 3.933 -23.084 14.775 1.00 57.38 295 TRP A O 1
ATOM 2495 N N . GLY A 1 296 ? 5.862 -24.050 15.360 1.00 55.44 296 GLY A N 1
ATOM 2496 C CA . GLY A 1 296 ? 6.468 -22.840 15.933 1.00 55.44 296 GLY A CA 1
ATOM 2497 C C . GLY A 1 296 ? 6.682 -21.648 14.988 1.00 55.44 296 GLY A C 1
ATOM 2498 O O . GLY A 1 296 ? 6.935 -20.557 15.475 1.00 55.44 296 GLY A O 1
ATOM 2499 N N . TYR A 1 297 ? 6.578 -21.806 13.664 1.00 55.59 297 TYR A N 1
ATOM 2500 C CA . TYR A 1 297 ? 6.870 -20.717 12.713 1.00 55.59 297 TYR A CA 1
ATOM 2501 C C . TYR A 1 297 ? 5.718 -19.714 12.521 1.00 55.59 297 TYR A C 1
ATOM 2503 O O . TYR A 1 297 ? 5.915 -18.685 11.874 1.00 55.59 297 TYR A O 1
ATOM 2511 N N . GLU A 1 298 ? 4.522 -20.014 13.034 1.00 65.44 298 GLU A N 1
ATOM 2512 C CA . GLU A 1 298 ? 3.345 -19.133 12.950 1.00 65.44 298 GLU A CA 1
ATOM 2513 C C . GLU A 1 298 ? 3.152 -18.268 14.200 1.00 65.44 298 GLU A C 1
ATOM 2515 O O . GLU A 1 298 ? 2.307 -17.372 14.199 1.00 65.44 298 GLU A O 1
ATOM 2520 N N . TYR A 1 299 ? 3.960 -18.503 15.238 1.00 76.62 299 TYR A N 1
ATOM 2521 C CA . TYR A 1 299 ? 3.868 -17.836 16.530 1.00 76.62 299 TYR A CA 1
ATOM 2522 C C . TYR A 1 299 ? 5.194 -17.168 16.868 1.00 76.62 299 TYR A C 1
ATOM 2524 O O . TYR A 1 299 ? 6.248 -17.798 16.838 1.00 76.62 299 TYR A O 1
ATOM 2532 N N . THR A 1 300 ? 5.151 -15.886 17.205 1.00 78.56 300 THR A N 1
ATOM 2533 C CA . THR A 1 300 ? 6.297 -15.144 17.737 1.00 78.56 300 THR A CA 1
ATOM 2534 C C . THR A 1 300 ? 5.946 -14.754 19.159 1.00 78.56 300 THR A C 1
ATOM 2536 O O . THR A 1 300 ? 4.813 -14.375 19.416 1.00 78.56 300 THR A O 1
ATOM 2539 N N . ASN A 1 301 ? 6.861 -14.947 20.112 1.00 87.06 301 ASN A N 1
ATOM 2540 C CA . ASN A 1 301 ? 6.615 -14.607 21.517 1.00 87.06 301 ASN A CA 1
ATOM 2541 C C . ASN A 1 301 ? 5.244 -15.079 22.054 1.00 87.06 301 ASN A C 1
ATOM 2543 O O . ASN A 1 301 ? 4.566 -14.379 22.801 1.00 87.06 301 ASN A O 1
ATOM 2547 N N . ASN A 1 302 ? 4.862 -16.297 21.644 1.00 90.38 302 ASN A N 1
ATOM 2548 C CA . ASN A 1 302 ? 3.649 -17.018 22.033 1.00 90.38 302 ASN A CA 1
ATOM 2549 C C . ASN A 1 302 ? 2.301 -16.475 21.490 1.00 90.38 302 ASN A C 1
ATOM 2551 O O . ASN A 1 302 ? 1.252 -17.045 21.797 1.00 90.38 302 ASN A O 1
ATOM 2555 N N . LEU A 1 303 ? 2.319 -15.473 20.603 1.00 89.88 303 LEU A N 1
ATOM 2556 C CA . LEU A 1 303 ? 1.145 -14.972 19.875 1.00 89.88 303 LEU A CA 1
ATOM 2557 C C . LEU A 1 303 ? 1.258 -15.257 18.370 1.00 89.88 303 LEU A C 1
ATOM 2559 O O . LEU A 1 303 ? 2.350 -15.271 17.797 1.00 89.88 303 LEU A O 1
ATOM 2563 N N . SER A 1 304 ? 0.131 -15.519 17.707 1.00 86.62 304 SER A N 1
ATOM 2564 C CA . SER A 1 304 ? 0.118 -15.769 16.266 1.00 86.62 304 SER A CA 1
ATOM 2565 C C . SER A 1 304 ? 0.527 -14.529 15.471 1.00 86.62 304 SER A C 1
ATOM 2567 O O . SER A 1 304 ? 0.220 -13.387 15.828 1.00 86.62 304 SER A O 1
ATOM 2569 N N . LYS A 1 305 ? 1.194 -14.750 14.336 1.00 80.50 305 LYS A N 1
ATOM 2570 C CA . LYS A 1 305 ? 1.663 -13.670 13.461 1.00 80.50 305 LYS A CA 1
ATOM 2571 C C . LYS A 1 305 ? 0.528 -12.747 13.003 1.00 80.50 305 LYS A C 1
ATOM 2573 O O . LYS A 1 305 ? 0.733 -11.542 12.914 1.00 80.50 305 LYS A O 1
ATOM 2578 N N . ASN A 1 306 ? -0.658 -13.293 12.736 1.00 79.44 306 ASN A N 1
ATOM 2579 C CA . ASN A 1 306 ? -1.813 -12.498 12.310 1.00 79.44 306 ASN A CA 1
ATOM 2580 C C . ASN A 1 306 ? -2.325 -11.590 13.434 1.00 79.44 306 ASN A C 1
ATOM 2582 O O . ASN A 1 306 ? -2.680 -10.447 13.169 1.00 79.44 306 ASN A O 1
ATOM 2586 N N . CYS A 1 307 ? -2.322 -12.067 14.683 1.00 86.88 307 CYS A N 1
ATOM 2587 C CA . CYS A 1 307 ? -2.671 -11.238 15.833 1.00 86.88 307 CYS A CA 1
ATOM 2588 C C . CYS A 1 307 ? -1.637 -10.128 16.057 1.00 86.88 307 CYS A C 1
ATOM 2590 O O . CYS A 1 307 ? -2.027 -8.994 16.309 1.00 86.88 307 CYS A O 1
ATOM 2592 N N . HIS A 1 308 ? -0.341 -10.412 15.894 1.00 83.69 308 HIS A N 1
ATOM 2593 C CA . HIS A 1 308 ? 0.687 -9.370 15.952 1.00 83.69 308 HIS A CA 1
ATOM 2594 C C . HIS A 1 308 ? 0.505 -8.282 14.894 1.00 83.69 308 HIS A C 1
ATOM 2596 O O . HIS A 1 308 ? 0.607 -7.100 15.213 1.00 83.69 308 HIS A O 1
ATOM 2602 N N . ILE A 1 309 ? 0.252 -8.685 13.643 1.00 76.88 309 ILE A N 1
ATOM 2603 C CA . ILE A 1 309 ? 0.003 -7.752 12.538 1.00 76.88 309 ILE A CA 1
ATOM 2604 C C . ILE A 1 309 ? -1.199 -6.875 12.883 1.00 76.88 309 ILE A C 1
ATOM 2606 O O . ILE A 1 309 ? -1.056 -5.663 12.916 1.00 76.88 309 ILE A O 1
ATOM 2610 N N . PHE A 1 310 ? -2.320 -7.482 13.277 1.00 83.38 310 PHE A N 1
ATOM 2611 C CA . PHE A 1 310 ? -3.534 -6.742 13.613 1.00 83.38 310 PHE A CA 1
ATOM 2612 C C . PHE A 1 310 ? -3.343 -5.752 14.774 1.00 83.38 310 PHE A C 1
ATOM 2614 O O . PHE A 1 310 ? -3.794 -4.613 14.703 1.00 83.38 310 PHE A O 1
ATOM 2621 N N . ILE A 1 311 ? -2.635 -6.150 15.838 1.00 86.88 311 ILE A N 1
ATOM 2622 C CA . ILE A 1 311 ? -2.322 -5.240 16.952 1.00 86.88 311 ILE A CA 1
ATOM 2623 C C . ILE A 1 311 ? -1.403 -4.108 16.482 1.00 86.88 311 ILE A C 1
ATOM 2625 O O . ILE A 1 311 ? -1.565 -2.975 16.917 1.00 86.88 311 ILE A O 1
ATOM 2629 N N . ASN A 1 312 ? -0.440 -4.379 15.603 1.00 80.25 312 ASN A N 1
ATOM 2630 C CA . ASN A 1 312 ? 0.426 -3.327 15.081 1.00 80.25 312 ASN A CA 1
ATOM 2631 C C . ASN A 1 312 ? -0.313 -2.383 14.128 1.00 80.25 312 ASN A C 1
ATOM 2633 O O . ASN A 1 312 ? -0.029 -1.195 14.171 1.00 80.25 312 ASN A O 1
ATOM 2637 N N . ASP A 1 313 ? -1.276 -2.863 13.338 1.00 78.88 313 ASP A N 1
ATOM 2638 C CA . ASP A 1 313 ? -2.124 -2.005 12.500 1.00 78.88 313 ASP A CA 1
ATOM 2639 C C . ASP A 1 313 ? -2.900 -1.000 13.369 1.00 78.88 313 ASP A C 1
ATOM 2641 O O . ASP A 1 313 ? -2.936 0.192 13.064 1.00 78.88 313 ASP A O 1
ATOM 2645 N N . VAL A 1 314 ? -3.417 -1.452 14.521 1.00 87.62 314 VAL A N 1
ATOM 2646 C CA . VAL A 1 314 ? -4.020 -0.585 15.549 1.00 87.62 314 VAL A CA 1
ATOM 2647 C C . VAL A 1 314 ? -3.040 0.489 16.036 1.00 87.62 314 VAL A C 1
ATOM 2649 O O . VAL A 1 314 ? -3.419 1.655 16.139 1.00 87.62 314 VAL A O 1
ATOM 2652 N N . LEU A 1 315 ? -1.788 0.123 16.333 1.00 81.62 315 LEU A N 1
ATOM 2653 C CA . LEU A 1 315 ? -0.768 1.084 16.777 1.00 81.62 315 LEU A CA 1
ATOM 2654 C C . LEU A 1 315 ? -0.407 2.080 15.667 1.00 81.62 315 LEU A C 1
ATOM 2656 O O . LEU A 1 315 ? -0.293 3.273 15.931 1.00 81.62 315 LEU A O 1
ATOM 2660 N N . THR A 1 316 ? -0.269 1.623 14.423 1.00 74.12 316 THR A N 1
ATOM 2661 C CA . THR A 1 316 ? -0.016 2.484 13.259 1.00 74.12 316 THR A CA 1
ATOM 2662 C C . THR A 1 316 ? -1.139 3.501 13.073 1.00 74.12 316 THR A C 1
ATOM 2664 O O . THR A 1 316 ? -0.873 4.692 12.944 1.00 74.12 316 THR A O 1
ATOM 2667 N N . ILE A 1 317 ? -2.399 3.070 13.146 1.00 80.31 317 ILE A N 1
ATOM 2668 C CA . ILE A 1 317 ? -3.551 3.973 13.031 1.00 80.31 317 ILE A CA 1
ATOM 2669 C C . ILE A 1 317 ? -3.615 4.947 14.213 1.00 80.31 317 ILE A C 1
ATOM 2671 O O . ILE A 1 317 ? -3.935 6.117 14.023 1.00 80.31 317 ILE A O 1
ATOM 2675 N N . ALA A 1 318 ? -3.242 4.515 15.419 1.00 81.75 318 ALA A N 1
ATOM 2676 C CA . ALA A 1 318 ? -3.098 5.419 16.555 1.00 81.75 318 ALA A CA 1
ATOM 2677 C C . ALA A 1 318 ? -2.054 6.517 16.293 1.00 81.75 318 ALA A C 1
ATOM 2679 O O . ALA A 1 318 ? -2.365 7.689 16.503 1.00 81.75 318 ALA A O 1
ATOM 2680 N N . ASN A 1 319 ? -0.875 6.175 15.757 1.00 73.25 319 ASN A N 1
ATOM 2681 C CA . ASN A 1 319 ? 0.120 7.172 15.342 1.00 73.25 319 ASN A CA 1
ATOM 2682 C C . ASN A 1 319 ? -0.461 8.163 14.327 1.00 73.25 319 ASN A C 1
ATOM 2684 O O . ASN A 1 319 ? -0.322 9.371 14.511 1.00 73.25 319 ASN A O 1
ATOM 2688 N N . ASN A 1 320 ? -1.152 7.657 13.300 1.00 74.50 320 ASN A N 1
ATOM 2689 C CA . ASN A 1 320 ? -1.739 8.486 12.245 1.00 74.50 320 ASN A CA 1
ATOM 2690 C C . ASN A 1 320 ? -2.801 9.454 12.776 1.00 74.50 320 ASN A C 1
ATOM 2692 O O . ASN A 1 320 ? -2.992 10.511 12.191 1.00 74.50 320 ASN A O 1
ATOM 2696 N N . LEU A 1 321 ? -3.471 9.111 13.877 1.00 81.50 321 LEU A N 1
ATOM 2697 C CA . LEU A 1 321 ? -4.459 9.956 14.550 1.00 81.50 321 LEU A CA 1
ATOM 2698 C C . LEU A 1 321 ? -3.847 10.864 15.634 1.00 81.50 321 LEU A C 1
ATOM 2700 O O . LEU A 1 321 ? -4.585 11.475 16.402 1.00 81.50 321 LEU A O 1
ATOM 2704 N N . GLY A 1 322 ? -2.514 10.946 15.726 1.00 78.44 322 GLY A N 1
ATOM 2705 C CA . GLY A 1 322 ? -1.800 11.809 16.675 1.00 78.44 322 GLY A CA 1
ATOM 2706 C C . GLY A 1 322 ? -1.456 11.158 18.020 1.00 78.44 322 GLY A C 1
ATOM 2707 O O . GLY A 1 322 ? -0.866 11.802 18.887 1.00 78.44 322 GLY A O 1
ATOM 2708 N N . PHE A 1 323 ? -1.756 9.872 18.209 1.00 83.69 323 PHE A N 1
ATOM 2709 C CA . PHE A 1 323 ? -1.417 9.111 19.415 1.00 83.69 323 PHE A CA 1
ATOM 2710 C C . PHE A 1 323 ? -0.089 8.375 19.218 1.00 83.69 323 PHE A C 1
ATOM 2712 O O . PHE A 1 323 ? -0.062 7.153 19.084 1.00 83.69 323 PHE A O 1
ATOM 2719 N N . VAL A 1 324 ? 1.018 9.125 19.192 1.00 76.00 324 VAL A N 1
ATOM 2720 C CA . VAL A 1 324 ? 2.364 8.583 18.930 1.00 76.00 324 VAL A CA 1
ATOM 2721 C C . VAL A 1 324 ? 2.682 7.429 19.885 1.00 76.00 324 VAL A C 1
ATOM 2723 O O . VAL A 1 324 ? 2.697 7.634 21.093 1.00 76.00 324 VAL A O 1
ATOM 2726 N N . THR A 1 325 ? 2.936 6.232 19.366 1.00 76.25 325 THR A N 1
ATOM 2727 C CA . THR A 1 325 ? 3.111 4.972 20.108 1.00 76.25 325 THR A CA 1
ATOM 2728 C C . THR A 1 325 ? 4.581 4.602 20.284 1.00 76.25 325 THR A C 1
ATOM 2730 O O . THR A 1 325 ? 5.420 5.004 19.481 1.00 76.25 325 THR A O 1
ATOM 2733 N N . GLN A 1 326 ? 4.896 3.760 21.272 1.00 72.94 326 GLN A N 1
ATOM 2734 C CA . GLN A 1 326 ? 6.228 3.164 21.424 1.00 72.94 326 GLN A CA 1
ATOM 2735 C C . GLN A 1 326 ? 6.189 1.630 21.403 1.00 72.94 326 GLN A C 1
ATOM 2737 O O . GLN A 1 326 ? 5.381 1.000 22.092 1.00 72.94 326 GLN A O 1
ATOM 2742 N N . GLY A 1 327 ? 7.138 1.036 20.674 1.00 70.12 327 GLY A N 1
ATOM 2743 C CA . GLY A 1 327 ? 7.319 -0.413 20.573 1.00 70.12 327 GLY A CA 1
ATOM 2744 C C . GLY A 1 327 ? 6.265 -1.113 19.712 1.00 70.12 327 GLY A C 1
ATOM 2745 O O . GLY A 1 327 ? 5.370 -0.489 19.150 1.00 70.12 327 GLY A O 1
ATOM 2746 N N . THR A 1 328 ? 6.381 -2.435 19.593 1.00 82.75 328 THR A N 1
ATOM 2747 C CA . THR A 1 328 ? 5.460 -3.253 18.794 1.00 82.75 328 THR A CA 1
ATOM 2748 C C . THR A 1 328 ? 4.957 -4.458 19.578 1.00 82.75 328 THR A C 1
ATOM 2750 O O . THR A 1 328 ? 5.549 -4.876 20.575 1.00 82.75 328 THR A O 1
ATOM 2753 N N . SER A 1 329 ? 3.870 -5.077 19.112 1.00 85.81 329 SER A N 1
ATOM 2754 C CA . SER A 1 329 ? 3.360 -6.310 19.723 1.00 85.81 329 SER A CA 1
ATOM 2755 C C . SER A 1 329 ? 4.371 -7.458 19.679 1.00 85.81 329 SER A C 1
ATOM 2757 O O . SER A 1 329 ? 4.342 -8.324 20.551 1.00 85.81 329 SER A O 1
ATOM 2759 N N . PHE A 1 330 ? 5.268 -7.469 18.687 1.00 80.19 330 PHE A N 1
ATOM 2760 C CA . PHE A 1 330 ? 6.292 -8.499 18.543 1.00 80.19 330 PHE A CA 1
ATOM 2761 C C . PHE A 1 330 ? 7.391 -8.405 19.600 1.00 80.19 330 PHE A C 1
ATOM 2763 O O . PHE A 1 330 ? 8.086 -9.391 19.806 1.00 80.19 330 PHE A O 1
ATOM 2770 N N . ASP A 1 331 ? 7.545 -7.269 20.278 1.00 82.19 331 ASP A N 1
ATOM 2771 C CA . ASP A 1 331 ? 8.572 -7.080 21.312 1.00 82.19 331 ASP A CA 1
ATOM 2772 C C . ASP A 1 331 ? 8.059 -7.512 22.699 1.00 82.19 331 ASP A C 1
ATOM 2774 O O . ASP A 1 331 ? 8.722 -7.332 23.719 1.00 82.19 331 ASP A O 1
ATOM 2778 N N . ARG A 1 332 ? 6.841 -8.066 22.747 1.00 87.75 332 ARG A N 1
ATOM 2779 C CA . ARG A 1 332 ? 6.151 -8.500 23.962 1.00 87.75 332 ARG A CA 1
ATOM 2780 C C . ARG A 1 332 ? 5.971 -10.008 23.954 1.00 87.75 332 ARG A C 1
ATOM 2782 O O . ARG A 1 332 ? 5.673 -10.585 22.910 1.00 87.75 332 ARG A O 1
ATOM 2789 N N . TYR A 1 333 ? 6.108 -10.620 25.127 1.00 91.06 333 TYR A N 1
ATOM 2790 C CA . TYR A 1 333 ? 5.699 -12.000 25.364 1.00 91.06 333 TYR A CA 1
ATOM 2791 C C . TYR A 1 333 ? 4.227 -12.062 25.758 1.00 91.06 333 TYR A C 1
ATOM 2793 O O . TYR A 1 333 ? 3.757 -11.239 26.544 1.00 91.06 333 TYR A O 1
ATOM 2801 N N . TRP A 1 334 ? 3.504 -13.025 25.192 1.00 93.44 334 TRP A N 1
ATOM 2802 C CA . TRP A 1 334 ? 2.057 -13.122 25.322 1.00 93.44 334 TRP A CA 1
ATOM 2803 C C . TRP A 1 334 ? 1.656 -14.370 26.086 1.00 93.44 334 TRP A C 1
ATOM 2805 O O . TRP A 1 334 ? 1.994 -15.490 25.718 1.00 93.44 334 TRP A O 1
ATOM 2815 N N . GLU A 1 335 ? 0.853 -14.192 27.122 1.00 93.06 335 GLU A N 1
ATOM 2816 C CA . GLU A 1 335 ? 0.254 -15.292 27.866 1.00 93.06 335 GLU A CA 1
ATOM 2817 C C . GLU A 1 335 ? -1.262 -15.159 27.838 1.00 93.06 335 GLU A C 1
ATOM 2819 O O . GLU A 1 335 ? -1.809 -14.054 27.789 1.00 93.06 335 GLU A O 1
ATOM 2824 N N . SER A 1 336 ? -1.951 -16.300 27.838 1.00 93.25 336 SER A N 1
ATOM 2825 C CA . SER A 1 336 ? -3.409 -16.302 27.779 1.00 93.25 336 SER A CA 1
ATOM 2826 C C . SER A 1 336 ? -3.994 -15.558 28.980 1.00 93.25 336 SER A C 1
ATOM 2828 O O . SER A 1 336 ? -3.641 -15.857 30.115 1.00 93.25 336 SER A O 1
ATOM 2830 N N . ASN A 1 337 ? -4.937 -14.648 28.724 1.00 93.38 337 ASN A N 1
ATOM 2831 C CA . ASN A 1 337 ? -5.632 -13.798 29.700 1.00 93.38 337 ASN A CA 1
ATOM 2832 C C . ASN A 1 337 ? -4.746 -12.770 30.442 1.00 93.38 337 ASN A C 1
ATOM 2834 O O . ASN A 1 337 ? -5.264 -11.980 31.242 1.00 93.38 337 ASN A O 1
ATOM 2838 N N . ASN A 1 338 ? -3.447 -12.702 30.140 1.00 95.38 338 ASN A N 1
ATOM 2839 C CA . ASN A 1 338 ? -2.575 -11.669 30.688 1.00 95.38 338 ASN A CA 1
ATOM 2840 C C . ASN A 1 338 ? -2.735 -10.359 29.920 1.00 95.38 338 ASN A C 1
ATOM 2842 O O . ASN A 1 338 ? -2.997 -10.336 28.716 1.00 95.38 338 ASN A O 1
ATOM 2846 N N . LYS A 1 339 ? -2.593 -9.255 30.653 1.00 96.38 339 LYS A N 1
ATOM 2847 C CA . LYS A 1 339 ? -2.672 -7.905 30.100 1.00 96.38 339 LYS A CA 1
ATOM 2848 C C . LYS A 1 339 ? -1.348 -7.532 29.456 1.00 96.38 339 LYS A C 1
ATOM 2850 O O . LYS A 1 339 ? -0.314 -7.580 30.115 1.00 96.38 339 LYS A O 1
ATOM 2855 N N . VAL A 1 340 ? -1.407 -7.081 28.212 1.00 96.56 340 VAL A N 1
ATOM 2856 C CA . VAL A 1 340 ? -0.301 -6.401 27.540 1.00 96.56 340 VAL A CA 1
ATOM 2857 C C . VAL A 1 340 ? -0.726 -4.962 27.282 1.00 96.56 340 VAL A C 1
ATOM 2859 O O . VAL A 1 340 ? -1.739 -4.719 26.627 1.00 96.56 340 VAL A O 1
ATOM 2862 N N . MET A 1 341 ? 0.031 -4.015 27.832 1.00 95.69 341 MET A N 1
ATOM 2863 C CA . MET A 1 341 ? -0.256 -2.583 27.737 1.00 95.69 341 MET A CA 1
ATOM 2864 C C . MET A 1 341 ? 0.609 -1.920 26.668 1.00 95.69 341 MET A C 1
ATOM 2866 O O . MET A 1 341 ? 1.818 -2.159 26.593 1.00 95.69 341 MET A O 1
ATOM 2870 N N . PHE A 1 342 ? -0.011 -1.042 25.886 1.00 94.44 342 PHE A N 1
ATOM 2871 C CA . PHE A 1 342 ? 0.663 -0.131 24.968 1.00 94.44 342 PHE A CA 1
ATOM 2872 C C . PHE A 1 342 ? 0.413 1.310 25.397 1.00 94.44 342 PHE A C 1
ATOM 2874 O O . PHE A 1 342 ? -0.678 1.653 25.865 1.00 94.44 342 PHE A O 1
ATOM 2881 N N . TYR A 1 343 ? 1.430 2.147 25.221 1.00 91.62 343 TYR A N 1
ATOM 2882 C CA . TYR A 1 343 ? 1.456 3.521 25.703 1.00 91.62 343 TYR A CA 1
ATOM 2883 C C . TYR A 1 343 ? 1.794 4.478 24.567 1.00 91.62 343 TYR A C 1
ATOM 2885 O O . TYR A 1 343 ? 2.467 4.108 23.599 1.00 91.62 343 TYR A O 1
ATOM 2893 N N . THR A 1 344 ? 1.347 5.720 24.714 1.00 86.62 344 THR A N 1
ATOM 2894 C CA . THR A 1 344 ? 1.836 6.818 23.889 1.00 86.62 344 THR A CA 1
ATOM 2895 C C . THR A 1 344 ? 3.243 7.232 24.330 1.00 86.62 344 THR A C 1
ATOM 2897 O O . THR A 1 344 ? 3.663 6.943 25.451 1.00 86.62 344 THR A O 1
ATOM 2900 N N . ALA A 1 345 ? 3.976 7.953 23.483 1.00 71.88 345 ALA A N 1
ATOM 2901 C CA . ALA A 1 345 ? 5.310 8.466 23.789 1.00 71.88 345 ALA A CA 1
ATOM 2902 C C . ALA A 1 345 ? 5.328 9.410 25.006 1.00 71.88 345 ALA A C 1
ATOM 2904 O O . ALA A 1 345 ? 6.338 9.505 25.695 1.00 71.88 345 ALA A O 1
ATOM 2905 N N . GLY A 1 346 ? 4.195 10.051 25.311 1.00 78.44 346 GLY A N 1
ATOM 2906 C CA . GLY A 1 346 ? 3.993 10.836 26.532 1.00 78.44 346 GLY A CA 1
ATOM 2907 C C . GLY A 1 346 ?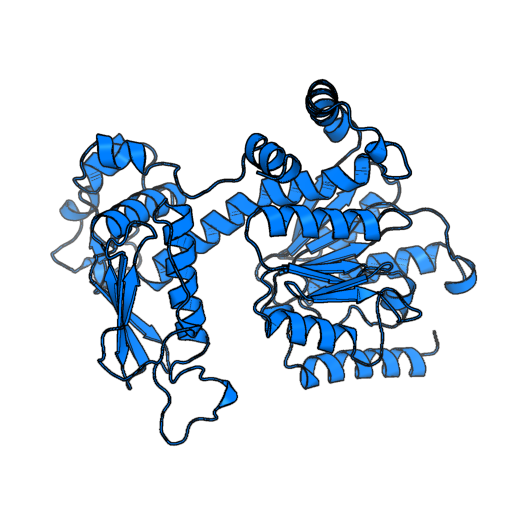 3.646 10.004 27.775 1.00 78.44 346 GLY A C 1
ATOM 2908 O O . GLY A 1 346 ? 3.237 10.574 28.781 1.00 78.44 346 GLY A O 1
ATOM 2909 N N . GLY A 1 347 ? 3.733 8.671 27.708 1.00 84.88 347 GLY A N 1
ATOM 2910 C CA . GLY A 1 347 ? 3.490 7.759 28.830 1.00 84.88 347 GLY A CA 1
ATOM 2911 C C . GLY A 1 347 ? 2.017 7.490 29.156 1.00 84.88 347 GLY A C 1
ATOM 2912 O O . GLY A 1 347 ? 1.730 6.811 30.140 1.00 84.88 347 GLY A O 1
ATOM 2913 N N . LYS A 1 348 ? 1.063 7.986 28.355 1.00 90.00 348 LYS A N 1
ATOM 2914 C CA . LYS A 1 348 ? -0.369 7.723 28.576 1.00 90.00 348 LYS A CA 1
ATOM 2915 C C . LYS A 1 348 ? -0.749 6.336 28.061 1.00 90.00 348 LYS A C 1
ATOM 2917 O O . LYS A 1 348 ? -0.270 5.911 27.014 1.00 90.00 348 LYS A O 1
ATOM 2922 N N . GLU A 1 349 ? -1.647 5.646 28.757 1.00 94.44 349 GLU A N 1
ATOM 2923 C CA . GLU A 1 349 ? -2.197 4.368 28.290 1.00 94.44 349 GLU A CA 1
ATOM 2924 C C . GLU A 1 349 ? -2.969 4.555 26.978 1.00 94.44 349 GLU A C 1
ATOM 2926 O O . GLU A 1 349 ? -3.877 5.387 26.903 1.00 94.44 349 GLU A O 1
ATOM 2931 N N . LEU A 1 350 ? -2.629 3.763 25.959 1.00 95.06 350 LEU A N 1
ATOM 2932 C CA . LEU A 1 350 ? -3.298 3.768 24.658 1.00 95.06 350 LEU A CA 1
ATOM 2933 C C . LEU A 1 350 ? -4.273 2.598 24.526 1.00 95.06 350 LEU A C 1
ATOM 2935 O O . LEU A 1 350 ? -5.437 2.787 24.175 1.00 95.06 350 LEU A O 1
ATOM 2939 N N . VAL A 1 351 ? -3.799 1.379 24.786 1.00 96.94 351 VAL A N 1
ATOM 2940 C CA . VAL A 1 351 ? -4.621 0.174 24.668 1.00 96.94 351 VAL A CA 1
ATOM 2941 C C . VAL A 1 351 ? -4.098 -0.947 25.563 1.00 96.94 351 VAL A C 1
ATOM 2943 O O . VAL A 1 351 ? -2.903 -1.237 25.598 1.00 96.94 351 VAL A O 1
ATOM 2946 N N . GLU A 1 352 ? -5.021 -1.587 26.281 1.00 97.25 352 GLU A N 1
ATOM 2947 C CA . GLU A 1 352 ? -4.819 -2.880 26.941 1.00 97.25 352 GLU A CA 1
ATOM 2948 C C . GLU A 1 352 ? -5.282 -3.984 25.986 1.00 97.25 352 GLU A C 1
ATOM 2950 O O . GLU A 1 352 ? -6.408 -3.938 25.485 1.00 97.25 352 GLU A O 1
ATOM 2955 N N . VAL A 1 353 ? -4.441 -4.993 25.763 1.00 96.75 353 VAL A N 1
ATOM 2956 C CA . VAL A 1 353 ? -4.774 -6.166 24.948 1.00 96.75 353 VAL A CA 1
ATOM 2957 C C . VAL A 1 353 ? -4.624 -7.430 25.784 1.00 96.75 353 VAL A C 1
ATOM 2959 O O . VAL A 1 353 ? -3.601 -7.640 26.436 1.00 96.75 353 VAL A O 1
ATOM 2962 N N . LYS A 1 354 ? -5.633 -8.299 25.735 1.00 95.94 354 LYS A N 1
ATOM 2963 C CA . LYS A 1 354 ? -5.568 -9.665 26.263 1.00 95.94 354 LYS A CA 1
ATOM 2964 C C . LYS A 1 354 ? -5.809 -10.659 25.144 1.00 95.94 354 LYS A C 1
ATOM 2966 O O . LYS A 1 354 ? -6.811 -10.561 24.440 1.00 95.94 354 LYS A O 1
ATOM 2971 N N . ALA A 1 355 ? -4.929 -11.640 25.022 1.00 93.69 355 ALA A N 1
ATOM 2972 C CA . ALA A 1 355 ? -5.097 -12.748 24.092 1.00 93.69 355 ALA A CA 1
ATOM 2973 C C . ALA A 1 355 ? -5.600 -13.993 24.828 1.00 93.69 355 ALA A C 1
ATOM 2975 O O . ALA A 1 355 ? -5.217 -14.232 25.970 1.00 93.69 355 ALA A O 1
ATOM 2976 N N . PHE A 1 356 ? -6.449 -14.794 24.188 1.00 91.06 356 PHE A N 1
ATOM 2977 C CA . PHE A 1 356 ? -7.059 -15.978 24.795 1.00 91.06 356 PHE A CA 1
ATOM 2978 C C . PHE A 1 356 ? -6.778 -17.246 23.981 1.00 91.06 356 PHE A C 1
ATOM 2980 O O . PHE A 1 356 ? -6.653 -17.219 22.755 1.00 91.06 356 PHE A O 1
ATOM 2987 N N . MET A 1 357 ? -6.725 -18.393 24.666 1.00 86.62 357 MET A N 1
ATOM 2988 C CA . MET A 1 357 ? -6.527 -19.714 24.042 1.00 86.62 357 MET A CA 1
ATOM 2989 C C . MET A 1 357 ? -7.587 -20.081 22.994 1.00 86.62 357 MET A C 1
ATOM 2991 O O . MET A 1 357 ? -7.313 -20.865 22.084 1.00 86.62 357 MET A O 1
ATOM 2995 N N . ASN A 1 358 ? -8.796 -19.529 23.117 1.00 83.81 358 ASN A N 1
ATOM 2996 C CA . ASN A 1 358 ? -9.891 -19.761 22.176 1.00 83.81 358 ASN A CA 1
ATOM 2997 C C . ASN A 1 358 ? -9.753 -18.963 20.866 1.00 83.81 358 ASN A C 1
ATOM 2999 O O . ASN A 1 358 ? -10.571 -19.157 19.976 1.00 83.81 358 ASN A O 1
ATOM 3003 N N . GLY A 1 359 ? -8.734 -18.105 20.735 1.00 81.56 359 GLY A N 1
ATOM 3004 C CA . GLY A 1 359 ? -8.526 -17.278 19.546 1.00 81.56 359 GLY A CA 1
ATOM 3005 C C . GLY A 1 359 ? -8.855 -15.798 19.726 1.00 81.56 359 GLY A C 1
ATOM 3006 O O . GLY A 1 359 ? -8.466 -14.976 18.897 1.00 81.56 359 GLY A O 1
ATOM 3007 N N . ASN A 1 360 ? -9.524 -15.435 20.818 1.00 89.56 360 ASN A N 1
ATOM 3008 C CA . ASN A 1 360 ? -10.016 -14.077 20.973 1.00 89.56 360 ASN A CA 1
ATOM 3009 C C . ASN A 1 360 ? -8.903 -13.105 21.369 1.00 89.56 360 ASN A C 1
ATOM 3011 O O . ASN A 1 360 ? -8.018 -13.435 22.167 1.00 89.56 360 ASN A O 1
ATOM 3015 N N . LEU A 1 361 ? -9.003 -11.878 20.863 1.00 93.00 361 LEU A N 1
ATOM 3016 C CA . LEU A 1 361 ? -8.307 -10.721 21.415 1.00 93.00 361 LEU A CA 1
ATOM 3017 C C . LEU A 1 361 ? -9.338 -9.785 22.032 1.00 93.00 361 LEU A C 1
ATOM 3019 O O . LEU A 1 361 ? -10.306 -9.405 21.372 1.00 93.00 361 LEU A O 1
ATOM 3023 N N . HIS A 1 362 ? -9.127 -9.425 23.292 1.00 94.88 362 HIS A N 1
ATOM 3024 C CA . HIS A 1 362 ? -9.914 -8.407 23.969 1.00 94.88 362 HIS A CA 1
ATOM 3025 C C . HIS A 1 362 ? -9.081 -7.137 24.034 1.00 94.88 362 HIS A C 1
ATOM 3027 O O . HIS A 1 362 ? -8.006 -7.125 24.635 1.00 94.88 362 HIS A O 1
ATOM 3033 N N . PHE A 1 363 ? -9.604 -6.079 23.440 1.00 96.62 363 PHE A N 1
ATOM 3034 C CA . PHE A 1 363 ? -9.042 -4.746 23.479 1.00 96.62 363 PHE A CA 1
ATOM 3035 C C . PHE A 1 363 ? -9.825 -3.898 24.470 1.00 96.62 363 PHE A C 1
ATOM 3037 O O . PHE A 1 363 ? -11.057 -3.935 24.507 1.00 96.62 363 PHE A O 1
ATOM 3044 N N . LYS A 1 364 ? -9.111 -3.098 25.252 1.00 97.62 364 LYS A N 1
ATOM 3045 C CA . LYS A 1 364 ? -9.674 -1.976 25.995 1.00 97.62 364 LYS A CA 1
ATOM 3046 C C . LYS A 1 364 ? -8.887 -0.734 25.603 1.00 97.62 364 LYS A C 1
ATOM 3048 O O . LYS A 1 364 ? -7.773 -0.513 26.074 1.00 97.62 364 LYS A O 1
ATOM 3053 N N . PHE A 1 365 ? -9.478 0.039 24.706 1.00 97.56 365 PHE A N 1
ATOM 3054 C CA . PHE A 1 365 ? -8.906 1.254 24.154 1.00 97.56 365 PHE A CA 1
ATOM 3055 C C . PHE A 1 365 ? -9.024 2.428 25.122 1.00 97.56 365 PHE A C 1
ATOM 3057 O O . PHE A 1 365 ? -9.978 2.532 25.903 1.00 97.56 365 PHE A O 1
ATOM 3064 N N . ASN A 1 366 ? -8.063 3.340 25.025 1.00 96.00 366 ASN A N 1
ATOM 3065 C CA . ASN A 1 366 ? -8.173 4.687 25.552 1.00 96.00 366 ASN A CA 1
ATOM 3066 C C . ASN A 1 366 ? -9.407 5.385 24.947 1.00 96.00 366 ASN A C 1
ATOM 3068 O O . ASN A 1 366 ? -9.704 5.246 23.758 1.00 96.00 366 ASN A O 1
ATOM 3072 N N . GLN A 1 367 ? -10.138 6.126 25.783 1.00 94.50 367 GLN A N 1
ATOM 3073 C CA . GLN A 1 367 ? -11.393 6.767 25.387 1.00 94.50 367 GLN A CA 1
ATOM 3074 C C . GLN A 1 367 ? -11.192 7.887 24.363 1.00 94.50 367 GLN A C 1
ATOM 3076 O O . GLN A 1 367 ? -12.043 8.072 23.503 1.00 94.50 367 GLN A O 1
ATOM 3081 N N . GLU A 1 368 ? -10.096 8.639 24.440 1.00 94.75 368 GLU A N 1
ATOM 3082 C CA . GLU A 1 368 ? -9.780 9.679 23.456 1.00 94.75 368 GLU A CA 1
ATOM 3083 C C . GLU A 1 368 ? -9.447 9.035 22.109 1.00 94.75 368 GLU A C 1
ATOM 3085 O O . GLU A 1 368 ? -10.032 9.407 21.094 1.00 94.75 368 GLU A O 1
ATOM 3090 N N . PHE A 1 369 ? -8.612 7.991 22.109 1.00 95.38 369 PHE A N 1
ATOM 3091 C CA . PHE A 1 369 ? -8.255 7.273 20.884 1.00 95.38 369 PHE A CA 1
ATOM 3092 C C . PHE A 1 369 ? -9.477 6.673 20.178 1.00 95.38 369 PHE A C 1
ATOM 3094 O O . PHE A 1 369 ? -9.664 6.895 18.984 1.00 95.38 369 PHE A O 1
ATOM 3101 N N . ILE A 1 370 ? -10.350 5.951 20.894 1.00 96.62 370 ILE A N 1
ATOM 3102 C CA . ILE A 1 370 ? -11.514 5.323 20.249 1.00 96.62 370 ILE A CA 1
ATOM 3103 C C . ILE A 1 370 ? -12.517 6.362 19.729 1.00 96.62 370 ILE A C 1
ATOM 3105 O O . ILE A 1 370 ? -13.172 6.135 18.712 1.00 96.62 370 ILE A O 1
ATOM 3109 N N . LYS A 1 371 ? -12.644 7.518 20.396 1.00 96.19 371 LYS A N 1
ATOM 3110 C CA . LYS A 1 371 ? -13.475 8.627 19.910 1.00 96.19 371 LYS A CA 1
ATOM 3111 C C . LYS A 1 371 ? -12.891 9.214 18.627 1.00 96.19 371 LYS A C 1
ATOM 3113 O O . LYS A 1 371 ? -13.632 9.365 17.662 1.00 96.19 371 LYS A O 1
ATOM 3118 N N . ALA A 1 372 ? -11.584 9.469 18.595 1.00 95.69 372 ALA A N 1
ATOM 3119 C CA . ALA A 1 372 ? -10.889 9.950 17.403 1.00 95.69 372 ALA A CA 1
ATOM 3120 C C . ALA A 1 372 ? -11.031 8.970 16.227 1.00 95.69 372 ALA A C 1
ATOM 3122 O O . ALA A 1 372 ? -11.408 9.368 15.127 1.00 95.69 372 ALA A O 1
ATOM 3123 N N . LEU A 1 373 ? -10.830 7.671 16.479 1.00 96.31 373 LEU A N 1
ATOM 3124 C CA . LEU A 1 373 ? -11.011 6.621 15.477 1.00 96.31 373 LEU A CA 1
ATOM 3125 C C . LEU A 1 373 ? -12.441 6.602 14.923 1.00 96.31 373 LEU A C 1
ATOM 3127 O O . LE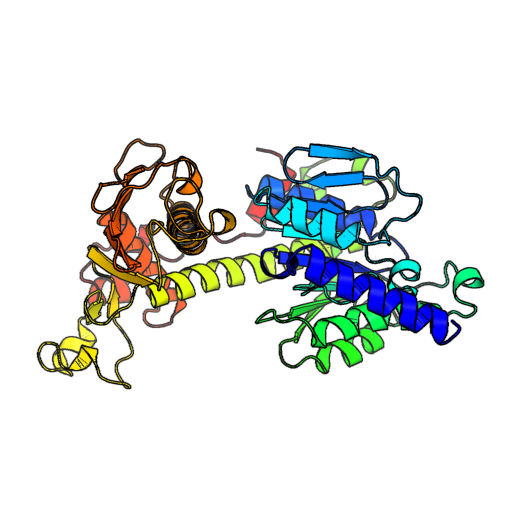U A 1 373 ? -12.623 6.504 13.712 1.00 96.31 373 LEU A O 1
ATOM 3131 N N . ASN A 1 374 ? -13.452 6.704 15.790 1.00 97.12 374 ASN A N 1
ATOM 3132 C CA . ASN A 1 374 ? -14.850 6.760 15.369 1.00 97.12 374 ASN A CA 1
ATOM 3133 C C . ASN A 1 374 ? -15.131 7.971 14.478 1.00 97.12 374 ASN A C 1
ATOM 3135 O O . ASN A 1 374 ? -15.768 7.804 13.439 1.00 97.12 374 ASN A O 1
ATOM 3139 N N . VAL A 1 375 ? -14.654 9.163 14.853 1.00 96.00 375 VAL A N 1
ATOM 3140 C CA . VAL A 1 375 ? -14.815 10.388 14.053 1.00 96.00 375 VAL A CA 1
ATOM 3141 C C . VAL A 1 375 ? -14.219 10.190 12.658 1.00 96.00 375 VAL A C 1
ATOM 3143 O O . VAL A 1 375 ? -14.935 10.335 11.663 1.00 96.00 375 VAL A O 1
ATOM 3146 N N . GLU A 1 376 ? -12.958 9.763 12.571 1.00 93.62 376 GLU A N 1
ATOM 3147 C CA . GLU A 1 376 ? -12.277 9.632 11.281 1.00 93.62 376 GLU A CA 1
ATOM 3148 C C . GLU A 1 376 ? -12.814 8.496 10.415 1.00 93.62 376 GLU A C 1
ATOM 3150 O O . GLU A 1 376 ? -13.070 8.702 9.226 1.00 93.62 376 GLU A O 1
ATOM 3155 N N . ALA A 1 377 ? -13.064 7.317 10.988 1.00 95.31 377 ALA A N 1
ATOM 3156 C CA . ALA A 1 377 ? -13.640 6.200 10.242 1.00 95.31 377 ALA A CA 1
ATOM 3157 C C . ALA A 1 377 ? -14.989 6.582 9.629 1.00 95.31 377 ALA A C 1
ATOM 3159 O O . ALA A 1 377 ? -15.268 6.286 8.468 1.00 95.31 377 ALA A O 1
ATOM 3160 N N . SER A 1 378 ? -15.810 7.298 10.389 1.00 94.94 378 SER A N 1
ATOM 3161 C CA . SER A 1 378 ? -17.150 7.690 9.969 1.00 94.94 378 SER A CA 1
ATOM 3162 C C . SER A 1 378 ? -17.147 8.753 8.882 1.00 94.94 378 SER A C 1
ATOM 3164 O O . SER A 1 378 ? -17.983 8.708 7.976 1.00 94.94 378 SER A O 1
ATOM 3166 N N . ARG A 1 379 ? -16.202 9.696 8.943 1.00 94.44 379 ARG A N 1
ATOM 3167 C CA . ARG A 1 379 ? -15.960 10.659 7.866 1.00 94.44 379 ARG A CA 1
ATOM 3168 C C . ARG A 1 379 ? -15.545 9.931 6.589 1.00 94.44 379 ARG A C 1
ATOM 3170 O O . ARG A 1 379 ? -16.132 10.156 5.534 1.00 94.44 379 ARG A O 1
ATOM 3177 N N . LEU A 1 380 ? -14.584 9.012 6.692 1.00 90.50 380 LEU A N 1
ATOM 3178 C CA . LEU A 1 380 ? -14.068 8.235 5.562 1.00 90.50 380 LEU A CA 1
ATOM 3179 C C . LEU A 1 380 ? -15.111 7.292 4.944 1.00 90.50 380 LEU A C 1
ATOM 3181 O O . LEU A 1 380 ? -15.135 7.104 3.729 1.00 90.50 380 LEU A O 1
ATOM 3185 N N . LEU A 1 381 ? -16.011 6.741 5.759 1.00 92.31 381 LEU A N 1
ATOM 3186 C CA . LEU A 1 381 ? -17.161 5.949 5.315 1.00 92.31 381 LEU A CA 1
ATOM 3187 C C . LEU A 1 381 ? -18.308 6.811 4.752 1.00 92.31 381 LEU A C 1
ATOM 3189 O O . LEU A 1 381 ? -19.305 6.271 4.271 1.00 92.31 381 LEU A O 1
ATOM 3193 N N . GLY A 1 382 ? -18.184 8.143 4.796 1.00 92.44 382 GLY A N 1
ATOM 3194 C CA . GLY A 1 382 ? -19.183 9.092 4.302 1.00 92.44 382 GLY A CA 1
ATOM 3195 C C . GLY A 1 382 ? -20.444 9.179 5.167 1.00 92.44 382 GLY A C 1
ATOM 3196 O O . GLY A 1 382 ? -21.484 9.647 4.699 1.00 92.44 382 GLY A O 1
ATOM 3197 N N . TRP A 1 383 ? -20.385 8.702 6.412 1.00 94.00 383 TRP A N 1
ATOM 3198 C CA . TRP A 1 383 ? -21.514 8.707 7.346 1.00 94.00 383 TRP A CA 1
ATOM 3199 C C . TRP A 1 383 ? -21.797 10.086 7.920 1.00 94.00 383 TRP A C 1
ATOM 3201 O O . TRP A 1 383 ? -22.965 10.390 8.183 1.00 94.00 383 TRP A O 1
ATOM 3211 N N . ILE A 1 384 ? -20.730 10.870 8.078 1.00 93.88 384 ILE A N 1
ATOM 3212 C CA . ILE A 1 384 ? -20.713 12.268 8.501 1.00 93.88 384 ILE A CA 1
ATOM 3213 C C . ILE A 1 384 ? -19.913 13.092 7.488 1.00 93.88 384 ILE A C 1
ATOM 3215 O O . ILE A 1 384 ? -18.963 12.593 6.884 1.00 93.88 384 ILE A O 1
ATOM 3219 N N . ARG A 1 385 ? -20.297 14.354 7.299 1.00 92.44 385 ARG A N 1
ATOM 3220 C CA . ARG A 1 385 ? -19.669 15.283 6.342 1.00 92.44 385 ARG A CA 1
ATOM 3221 C C . ARG A 1 385 ? -19.111 16.545 6.988 1.00 92.44 385 ARG A C 1
ATOM 3223 O O . ARG A 1 385 ? -18.452 17.326 6.312 1.00 92.44 385 ARG A O 1
ATOM 3230 N N . SER A 1 386 ? -19.374 16.760 8.274 1.00 93.31 386 SER A N 1
ATOM 3231 C CA . SER A 1 386 ? -18.887 17.925 9.009 1.00 93.31 386 SER A CA 1
ATOM 3232 C C . SER A 1 386 ? -18.621 17.597 10.482 1.00 93.31 386 SER A C 1
ATOM 3234 O O . SER A 1 386 ? -19.238 16.671 11.022 1.00 93.31 386 SER A O 1
ATOM 3236 N N . PRO A 1 387 ? -17.772 18.385 11.171 1.00 92.94 387 PRO A N 1
ATOM 3237 C CA . PRO A 1 387 ? -17.587 18.270 12.616 1.00 92.94 387 PRO A CA 1
ATOM 3238 C C . PRO A 1 387 ? -18.906 18.352 13.399 1.00 92.94 387 PRO A C 1
ATOM 3240 O O . PRO A 1 387 ? -19.120 17.592 14.338 1.00 92.94 387 PRO A O 1
ATOM 3243 N N . GLN A 1 388 ? -19.833 19.221 12.980 1.00 93.69 388 GLN A N 1
ATOM 3244 C CA . GLN A 1 388 ? -21.120 19.377 13.662 1.00 93.69 388 GLN A CA 1
ATOM 3245 C C . GLN A 1 388 ? -21.993 18.118 13.558 1.00 93.69 388 GLN A C 1
ATOM 3247 O O . GLN A 1 388 ? -22.671 17.760 14.519 1.00 93.69 388 GLN A O 1
ATOM 3252 N N . GLU A 1 389 ? -21.967 17.420 12.419 1.00 93.75 389 GLU A N 1
ATOM 3253 C CA . GLU A 1 389 ? -22.647 16.127 12.289 1.00 93.75 389 GLU A CA 1
ATOM 3254 C C . GLU A 1 389 ? -22.051 15.084 13.240 1.00 93.75 389 GLU A C 1
ATOM 3256 O O . GLU A 1 389 ? -22.806 14.359 13.882 1.00 93.75 389 GLU A O 1
ATOM 3261 N N . ALA A 1 390 ? -20.723 15.044 13.399 1.00 92.75 390 ALA A N 1
ATOM 3262 C CA . ALA A 1 390 ? -20.080 14.138 14.353 1.00 92.75 390 ALA A CA 1
ATOM 3263 C C . ALA A 1 390 ? -20.490 14.444 15.804 1.00 92.75 390 ALA A C 1
ATOM 3265 O O . ALA A 1 390 ? -20.840 13.525 16.541 1.00 92.75 390 ALA A O 1
ATOM 3266 N N . VAL A 1 391 ? -20.511 15.725 16.197 1.00 94.31 391 VAL A N 1
ATOM 3267 C CA . VAL A 1 391 ? -20.994 16.173 17.519 1.00 94.31 391 VAL A CA 1
ATOM 3268 C C . VAL A 1 391 ? -22.422 15.689 17.766 1.00 94.31 391 VAL A C 1
ATOM 3270 O O . VAL A 1 391 ? -22.714 15.121 18.816 1.00 94.31 391 VAL A O 1
ATOM 3273 N N . ASN A 1 392 ? -23.306 15.864 16.784 1.00 93.00 392 ASN A N 1
ATOM 3274 C CA . ASN A 1 392 ? -24.716 15.505 16.915 1.00 93.00 392 ASN A CA 1
ATOM 3275 C C . ASN A 1 392 ? -24.942 13.986 16.968 1.00 93.00 392 ASN A C 1
ATOM 3277 O O . ASN A 1 392 ? -25.816 13.522 17.701 1.00 93.00 392 ASN A O 1
ATOM 3281 N N . GLU A 1 393 ? -24.186 13.220 16.178 1.00 93.06 393 GLU A N 1
ATOM 3282 C CA . GLU A 1 393 ? -24.362 11.770 16.051 1.00 93.06 393 GLU A CA 1
ATOM 3283 C C . GLU A 1 393 ? -23.672 10.970 17.157 1.00 93.06 393 GLU A C 1
ATOM 3285 O O . GLU A 1 393 ? -24.183 9.922 17.557 1.00 93.06 393 GLU A O 1
ATOM 3290 N N . MET A 1 394 ? -22.523 11.454 17.639 1.00 92.94 394 MET A N 1
ATOM 3291 C CA . MET A 1 394 ? -21.669 10.764 18.612 1.00 92.94 394 MET A CA 1
ATOM 3292 C C . MET A 1 394 ? -21.700 11.394 20.010 1.00 92.94 394 MET A C 1
ATOM 3294 O O . MET A 1 394 ? -21.089 10.844 20.924 1.00 92.94 394 MET A O 1
ATOM 3298 N N . GLU A 1 395 ? -22.387 12.530 20.176 1.00 91.50 395 GLU A N 1
ATOM 3299 C CA . GLU A 1 395 ? -22.498 13.277 21.440 1.00 91.50 395 GLU A CA 1
ATOM 3300 C C . GLU A 1 395 ? -21.122 13.629 22.035 1.00 91.50 395 GLU A C 1
ATOM 3302 O O . GLU A 1 395 ? -20.850 13.450 23.223 1.00 91.50 395 GLU A O 1
ATOM 3307 N N . LEU A 1 396 ? -20.226 14.103 21.166 1.00 93.31 396 LEU A N 1
A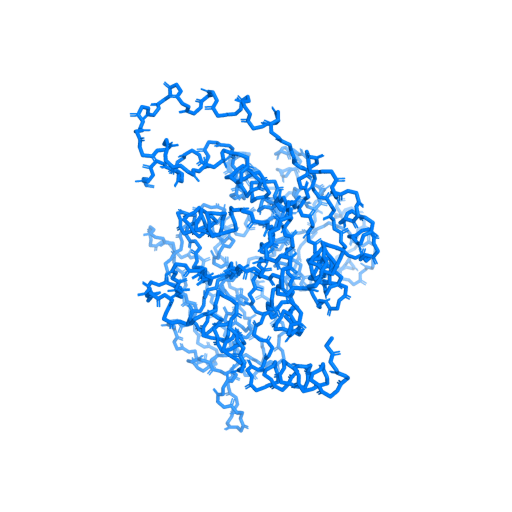TOM 3308 C CA . LEU A 1 396 ? -18.862 14.496 21.512 1.00 93.31 396 LEU A CA 1
ATOM 3309 C C . LEU A 1 396 ? -18.731 16.010 21.655 1.00 93.31 396 LEU A C 1
ATOM 3311 O O . LEU A 1 396 ? -19.491 16.773 21.065 1.00 93.31 396 LEU A O 1
ATOM 3315 N N . ASP A 1 397 ? -17.721 16.431 22.411 1.00 94.06 397 ASP A N 1
ATOM 3316 C CA . ASP A 1 397 ? -17.332 17.834 22.500 1.00 94.06 397 ASP A CA 1
ATOM 3317 C C . ASP A 1 397 ? -16.882 18.381 21.131 1.00 94.06 397 ASP A C 1
ATOM 3319 O O . ASP A 1 397 ? -16.209 17.695 20.358 1.00 94.06 397 ASP A O 1
ATOM 3323 N N . VAL A 1 398 ? -17.266 19.622 20.823 1.00 91.69 398 VAL A N 1
ATOM 3324 C CA . VAL A 1 398 ? -17.025 20.232 19.507 1.00 91.69 398 VAL A CA 1
ATOM 3325 C C . VAL A 1 398 ? -15.547 20.503 19.248 1.00 91.69 398 VAL A C 1
ATOM 3327 O O . VAL A 1 398 ? -15.090 20.325 18.116 1.00 91.69 398 VAL A O 1
ATOM 3330 N N . ASP A 1 399 ? -14.790 20.892 20.273 1.00 91.50 399 ASP A N 1
ATOM 3331 C CA . ASP A 1 399 ? -13.364 21.179 20.139 1.00 91.50 399 ASP A CA 1
ATOM 3332 C C . ASP A 1 399 ? -12.574 19.873 20.010 1.00 91.50 399 ASP A C 1
ATOM 3334 O O . ASP A 1 399 ? -11.659 19.769 19.185 1.00 91.50 399 ASP A O 1
ATOM 3338 N N . PHE A 1 400 ? -13.001 18.822 20.718 1.00 91.94 400 PHE A N 1
ATOM 3339 C CA . PHE A 1 400 ? -12.502 17.466 20.497 1.00 91.94 400 PHE A CA 1
ATOM 3340 C C . PHE A 1 400 ? -12.729 17.000 19.053 1.00 91.94 400 PHE A C 1
ATOM 3342 O O . PHE A 1 400 ? -11.791 16.539 18.406 1.00 91.94 400 PHE A O 1
ATOM 3349 N N . VAL A 1 401 ? -13.947 17.129 18.512 1.00 90.81 401 VAL A N 1
ATOM 3350 C CA . VAL A 1 401 ? -14.219 16.697 17.132 1.00 90.81 401 VAL A CA 1
ATOM 3351 C C . VAL A 1 401 ? -13.390 17.505 16.141 1.00 90.81 401 VAL A C 1
ATOM 3353 O O . VAL A 1 401 ? -12.756 16.912 15.280 1.00 90.81 401 VAL A O 1
ATOM 3356 N N . LYS A 1 402 ? -13.339 18.836 16.259 1.00 88.75 402 LYS A N 1
ATOM 3357 C CA . LYS A 1 402 ? -12.542 19.678 15.349 1.00 88.75 402 LYS A CA 1
ATOM 3358 C C . LYS A 1 402 ? -11.059 19.309 15.353 1.00 88.75 402 LYS A C 1
ATOM 3360 O O . LYS A 1 402 ? -10.434 19.343 14.302 1.00 88.75 402 LYS A O 1
ATOM 3365 N N . SER A 1 403 ? -10.512 18.950 16.513 1.00 84.88 403 SER A N 1
ATOM 3366 C CA . SER A 1 403 ? -9.112 18.530 16.648 1.00 84.88 403 SER A CA 1
ATOM 3367 C C . SER A 1 403 ? -8.833 17.101 16.179 1.00 84.88 403 SER A C 1
ATOM 3369 O O . SER A 1 403 ? -7.667 16.731 16.111 1.00 84.88 403 SER A O 1
ATOM 3371 N N . HIS A 1 404 ? -9.860 16.313 15.841 1.00 87.31 404 HIS A N 1
ATOM 3372 C CA . HIS A 1 404 ? -9.736 14.925 15.377 1.00 87.31 404 HIS A CA 1
ATOM 3373 C C . HIS A 1 404 ? -10.534 14.644 14.091 1.00 87.31 404 HIS A C 1
ATOM 3375 O O . HIS A 1 404 ? -10.783 13.488 13.763 1.00 87.31 404 HIS A O 1
ATOM 3381 N N . PHE A 1 405 ? -10.964 15.688 13.380 1.00 86.12 405 PHE A N 1
ATOM 3382 C CA . PHE A 1 405 ? -11.638 15.597 12.088 1.00 86.12 405 PHE A CA 1
ATOM 3383 C C . PHE A 1 405 ? -10.635 15.941 10.982 1.00 86.12 405 PHE A C 1
ATOM 3385 O O . PHE A 1 405 ? -9.950 16.955 11.063 1.00 86.12 405 PHE A O 1
ATOM 3392 N N . GLU A 1 406 ? -10.551 15.096 9.960 1.00 82.50 406 GLU A N 1
ATOM 3393 C CA . GLU A 1 406 ? -9.529 15.115 8.903 1.00 82.50 406 GLU A CA 1
ATOM 3394 C C . GLU A 1 406 ? -8.089 14.978 9.418 1.00 82.50 406 GLU A C 1
ATOM 3396 O O . GLU A 1 406 ? -7.146 15.459 8.793 1.00 82.50 406 GLU A O 1
ATOM 3401 N N . THR A 1 407 ? -7.904 14.296 10.550 1.00 74.69 407 THR A N 1
ATOM 3402 C CA . THR A 1 407 ? -6.592 14.173 11.202 1.00 74.69 407 THR A CA 1
ATOM 3403 C C . THR A 1 407 ? -5.857 12.876 10.938 1.00 74.69 407 THR A C 1
ATOM 3405 O O . THR A 1 407 ? -4.689 12.788 11.306 1.00 74.69 407 THR A O 1
ATOM 3408 N N . ASN A 1 408 ? -6.488 11.882 10.304 1.00 74.88 408 ASN A N 1
ATOM 3409 C CA . ASN A 1 408 ? -5.771 10.688 9.865 1.00 74.88 408 ASN A CA 1
ATOM 3410 C C . ASN A 1 408 ? -4.634 11.122 8.940 1.00 74.88 408 ASN A C 1
ATOM 3412 O O . ASN A 1 408 ? -4.922 11.686 7.890 1.00 74.88 408 ASN A O 1
ATOM 3416 N N . ALA A 1 409 ? -3.381 10.907 9.348 1.00 59.97 409 ALA A N 1
ATOM 3417 C CA . ALA A 1 409 ? -2.204 11.459 8.688 1.00 59.97 409 ALA A CA 1
ATOM 3418 C C . ALA A 1 409 ? -2.292 11.348 7.157 1.00 59.97 409 ALA A C 1
ATOM 3420 O O . ALA A 1 409 ? -2.321 10.255 6.591 1.00 59.97 409 ALA A O 1
ATOM 3421 N N . LEU A 1 410 ? -2.355 12.502 6.492 1.00 53.44 410 LEU A N 1
ATOM 3422 C CA . LEU A 1 410 ? -2.357 12.605 5.041 1.00 53.44 410 LEU A CA 1
ATOM 3423 C C . LEU A 1 410 ? -1.041 13.239 4.607 1.00 53.44 410 LEU A C 1
ATOM 3425 O O . LEU A 1 410 ? -0.670 14.304 5.087 1.00 53.44 410 LEU A O 1
ATOM 3429 N N . PHE A 1 411 ? -0.369 12.623 3.646 1.00 45.34 411 PHE A N 1
ATOM 3430 C CA . PHE A 1 411 ? 0.711 13.249 2.907 1.00 45.34 411 PHE A CA 1
ATOM 3431 C C . PHE A 1 411 ? 0.167 14.431 2.098 1.00 45.34 411 PHE A C 1
ATOM 3433 O O . PHE A 1 411 ? -0.581 14.257 1.128 1.00 45.34 411 PHE A O 1
ATOM 3440 N N . GLY A 1 412 ? 0.555 15.643 2.480 1.00 40.44 412 GLY A N 1
ATOM 3441 C CA . GLY A 1 412 ? 0.446 16.840 1.661 1.00 40.44 412 GLY A CA 1
ATOM 3442 C C . GLY A 1 412 ? 1.699 17.067 0.810 1.00 40.44 412 GLY A C 1
ATOM 3443 O O . GLY A 1 412 ? 2.757 16.478 1.025 1.00 40.44 412 GLY A O 1
ATOM 3444 N N . ILE A 1 413 ? 1.613 17.999 -0.146 1.00 37.03 413 ILE A N 1
ATOM 3445 C CA . ILE A 1 413 ? 2.781 18.443 -0.936 1.00 37.03 413 ILE A CA 1
ATOM 3446 C C . ILE A 1 413 ? 3.891 18.994 -0.015 1.00 37.03 413 ILE A C 1
ATOM 3448 O O . ILE A 1 413 ? 5.071 18.796 -0.292 1.00 37.03 413 ILE A O 1
ATOM 3452 N N . LYS A 1 414 ? 3.514 19.622 1.110 1.00 36.78 414 LYS A N 1
ATOM 3453 C CA . LYS A 1 414 ? 4.433 20.144 2.136 1.00 36.78 414 LYS A CA 1
ATOM 3454 C C . LYS A 1 414 ? 5.126 19.052 2.960 1.00 36.78 414 LYS A C 1
ATOM 3456 O O . LYS A 1 414 ? 6.229 19.269 3.445 1.00 36.78 414 LYS A O 1
ATOM 3461 N N . ASP A 1 415 ? 4.529 17.872 3.092 1.00 40.03 415 ASP A N 1
ATOM 3462 C CA . ASP A 1 415 ? 5.171 16.743 3.775 1.00 40.03 415 ASP A CA 1
ATOM 3463 C C . ASP A 1 415 ? 6.193 16.081 2.850 1.00 40.03 415 ASP A C 1
ATOM 3465 O O . ASP A 1 415 ? 7.289 15.752 3.281 1.00 40.03 415 ASP A O 1
ATOM 3469 N N . GLY A 1 416 ? 5.914 16.038 1.541 1.00 40.69 416 GLY A N 1
ATOM 3470 C CA . GLY A 1 416 ? 6.926 15.737 0.523 1.00 40.69 416 GLY A CA 1
ATOM 3471 C C . GLY A 1 416 ? 8.131 16.691 0.549 1.00 40.69 416 GLY A C 1
ATOM 3472 O O . GLY A 1 416 ? 9.240 16.260 0.249 1.00 40.69 416 GLY A O 1
ATOM 3473 N N . GLN A 1 417 ? 7.932 17.959 0.934 1.00 34.25 417 GLN A N 1
ATOM 3474 C CA . GLN A 1 417 ? 9.009 18.940 1.142 1.00 34.25 417 GLN A CA 1
ATOM 3475 C C . GLN A 1 417 ? 9.840 18.616 2.395 1.00 34.25 417 GLN A C 1
ATOM 3477 O O . GLN A 1 417 ? 11.049 18.446 2.275 1.00 34.25 417 GLN A O 1
ATOM 3482 N N . LYS A 1 418 ? 9.205 18.383 3.553 1.00 36.22 418 LYS A N 1
ATOM 3483 C CA . LYS A 1 418 ? 9.899 17.988 4.799 1.00 36.22 418 LYS A CA 1
ATOM 3484 C C . LYS A 1 418 ? 10.703 16.687 4.670 1.00 36.22 418 LYS A C 1
ATOM 3486 O O . LYS A 1 418 ? 11.806 16.579 5.196 1.00 36.22 418 LYS A O 1
ATOM 3491 N N . LEU A 1 419 ? 10.176 15.715 3.921 1.00 33.69 419 LEU A N 1
ATOM 3492 C CA . LEU A 1 419 ? 10.836 14.434 3.633 1.00 33.69 419 LEU A CA 1
ATOM 3493 C C . LEU A 1 419 ? 12.109 14.590 2.778 1.00 33.69 419 LEU A C 1
ATOM 3495 O O . LEU A 1 419 ? 12.998 13.744 2.843 1.00 33.69 419 LEU A O 1
ATOM 3499 N N . LEU A 1 420 ? 12.201 15.659 1.978 1.00 33.03 420 LEU A N 1
ATOM 3500 C CA . LEU A 1 420 ? 13.395 16.019 1.201 1.00 33.03 420 LEU A CA 1
ATOM 3501 C C . LEU A 1 420 ? 14.355 16.931 1.985 1.00 33.03 420 LEU A C 1
ATOM 3503 O O . LEU A 1 420 ? 15.541 16.974 1.667 1.00 33.03 420 LEU A O 1
ATOM 3507 N N . GLU A 1 421 ? 13.849 17.638 2.996 1.00 33.03 421 GLU A N 1
ATOM 3508 C CA . GLU A 1 421 ? 14.598 18.533 3.890 1.00 33.03 421 GLU A CA 1
ATOM 3509 C C . GLU A 1 421 ? 15.363 17.787 4.998 1.00 33.03 421 GLU A C 1
ATOM 3511 O O . GLU A 1 421 ? 16.334 18.327 5.520 1.00 33.03 421 GLU A O 1
ATOM 3516 N N . GLY A 1 422 ? 14.986 16.542 5.321 1.00 27.08 422 GLY A N 1
ATOM 3517 C CA . GLY A 1 422 ? 15.705 15.709 6.292 1.00 27.08 422 GLY A CA 1
ATOM 3518 C C . GLY A 1 422 ? 15.640 16.251 7.723 1.00 27.08 422 GLY A C 1
ATOM 3519 O O . GLY A 1 422 ? 16.681 16.429 8.359 1.00 27.08 422 GLY A O 1
ATOM 3520 N N . HIS A 1 423 ? 14.429 16.508 8.220 1.00 27.91 423 HIS A N 1
ATOM 3521 C CA . HIS A 1 423 ? 14.173 16.895 9.611 1.00 27.91 423 HIS A CA 1
ATOM 3522 C C . HIS A 1 423 ? 13.415 15.823 10.384 1.00 27.91 423 HIS A C 1
ATOM 3524 O O . HIS A 1 423 ? 12.395 15.330 9.851 1.00 27.91 423 HIS A O 1
#

Sequence (423 aa):
MNMLRSFYHTVLAWTGSIRYRRPSRRLFVVGVTGTKGKSTVIELMNVIFEAAGERTALLSTVRQKIGTETEPNEWSNTMPGRWRLQRFLHRAATERCTYAFVEVTSQGTTQHRHRFIDWDVAVFLNLHPEHIEAHGSFEKYREAKLNFFRSLKHSKKSRQYFLINRDDQDSMLFYEVAKRVRSGEVIWFSKNDVFKMVEGLRATYHQEWLRADFNVENVYAVVLWVIKNANKYINEQLIEMFKDLSEPECVKNYKSNLKTWEKNGWRYQKNHTKYTLEYRIITQKYTAIKKKDSWGYEYTNNLSKNCHIFINDVLTIANNLGFVTQGTSFDRYWESNNKVMFYTAGGKELVEVKAFMNGNLHFKFNQEFIKALNVEASRLLGWIRSPQEAVNEMELDVDFVKSHFETNALFGIKDGQKLLEGH

pLDDT: mean 79.59, std 16.69, range [27.08, 97.62]

Foldseek 3Di:
DDPVLLVVLQVQLVVLCVVLVQLLVLAAEAEEDEPDCLQVLQVLLCLLCVLVVAFEWEQACQWTDARPDIDGPPDPDSLDGRSVNSVSSSSNSVSVGRYYYGYDALVCLSSVSLASRQHQEYEYQEQDDDPCVVQVHSVSSVVSSLSSLLRNLVHPDQAHEYEFEPVYPCRVVSVVSQVPRPRYDYDYDYPVVQPVLVVVVCVPDPDDVCPPPNDSSSSVSSVVVCQVCVQVVLLVLLLVLQVQQPQLVFKDFWPVCPVPDDDSNLSPDPPNQDIAGHLKTKGAAQFFFDDPPDDPPQDALRGGPVVQVSQVSLQLQCVLQVQAWDDGPNVDHADAQDWDWTHGPVRHTAWIWHAHRRRMIIIRGDPLSSLLSRLSSCVSSVVDVDLVSSCNGVVDDSVSSVSSHPRRHRDDPVSVVVSVVSD